Protein AF-D8TUW4-F1 (afdb_monomer_lite)

InterPro domains:
  IPR001948 Peptidase M18 [PF02127] (64-321)
  IPR001948 Peptidase M18 [PR00932] (128-144)
  IPR001948 Peptidase M18 [PR00932] (161-181)
  IPR001948 Peptidase M18 [PR00932] (355-371)
  IPR001948 Peptidase M18 [PTHR28570] (53-320)
  IPR023358 Peptidase M18, domain 2 [G3DSA:2.30.250.10] (143-292)

pLDDT: mean 75.34, std 26.12, range [23.16, 98.62]

Sequence (430 aa):
MLAARAGRSFASFSTRRFAAAPRMNIISKRQKASSGSTPEAASSEAAVALHNRGKEHAEKLLSFINYAWTTFHAVEEAARRLVAAGFTRISEREPWSVQPGGRYFFTRNMSTVVAFAVGTKFQPGNGFYMVGAHTDSPCLKLKPVTASNKSGYNMINVETYGGGLWYTWYDRDLGLAGRVLLREDPAGTAVGGGSSLKHRLVKIDRPLMRIPMLAIHLQRDIHTAGFKPNLQTNFAPLLATAVKTQILGETAAAAAASGHRHSPLLLSLLASELGCPPEAIVDFEMHLVDVQPGVLGGAHGEFVFAGRLDNLAMSYVALQGAGGPVMRDTITRVAAALSGGQEVVGAVERTLRNSFLISADMAHALHPNYSDKRGGPAPRHTLPRVLRTQRHAVWVHHRAHSVIQPRLPYSGLRDSAAVNAQHPGAVRYG

Structure (mmCIF, N/CA/C/O backbone):
data_AF-D8TUW4-F1
#
_entry.id   AF-D8TUW4-F1
#
loop_
_atom_site.group_PDB
_atom_site.id
_atom_site.type_symbol
_atom_site.label_atom_id
_atom_site.label_alt_id
_atom_site.label_comp_id
_atom_site.label_asym_id
_atom_site.label_entity_id
_atom_site.label_seq_id
_atom_site.pdbx_PDB_ins_code
_atom_site.Cartn_x
_atom_site.Cartn_y
_atom_site.Cartn_z
_atom_site.occupancy
_atom_site.B_iso_or_equiv
_atom_site.auth_seq_id
_atom_site.auth_comp_id
_atom_site.auth_asym_id
_atom_site.auth_atom_id
_atom_site.pdbx_PDB_model_num
ATOM 1 N N . MET A 1 1 ? 56.446 29.516 -12.119 1.00 29.11 1 MET A N 1
ATOM 2 C CA . MET A 1 1 ? 57.647 30.246 -12.577 1.00 29.11 1 MET A CA 1
ATOM 3 C C . MET A 1 1 ? 58.170 29.560 -13.833 1.00 29.11 1 MET A C 1
ATOM 5 O O . MET A 1 1 ? 58.154 28.340 -13.867 1.00 29.11 1 MET A O 1
ATOM 9 N N . LEU A 1 2 ? 58.599 30.364 -14.809 1.00 28.17 2 LEU A N 1
ATOM 10 C CA . LEU A 1 2 ? 59.140 30.051 -16.141 1.00 28.17 2 LEU A CA 1
ATOM 11 C C . LEU A 1 2 ? 58.168 29.776 -17.302 1.00 28.17 2 LEU A C 1
ATOM 13 O O . LEU A 1 2 ? 57.628 28.696 -17.506 1.00 28.17 2 LEU A O 1
ATOM 17 N N . ALA A 1 3 ? 58.043 30.845 -18.088 1.00 23.16 3 ALA A N 1
ATOM 18 C CA . ALA A 1 3 ? 57.584 30.931 -19.458 1.00 23.16 3 ALA A CA 1
ATOM 19 C C . ALA A 1 3 ? 58.747 30.672 -20.433 1.00 23.16 3 ALA A C 1
ATOM 21 O O . ALA A 1 3 ? 59.879 31.060 -20.149 1.00 23.16 3 ALA A O 1
ATOM 22 N N . ALA A 1 4 ? 58.437 30.157 -21.624 1.00 26.70 4 ALA A N 1
ATOM 23 C CA . ALA A 1 4 ? 59.242 30.358 -22.827 1.00 26.70 4 ALA A CA 1
ATOM 24 C C . ALA A 1 4 ? 58.321 30.499 -24.059 1.00 26.70 4 ALA A C 1
ATOM 26 O O . ALA A 1 4 ? 57.665 29.556 -24.492 1.00 26.70 4 ALA A O 1
ATOM 27 N N . ARG A 1 5 ? 58.263 31.732 -24.581 1.00 26.16 5 ARG A N 1
ATOM 28 C CA . ARG A 1 5 ? 57.972 32.116 -25.982 1.00 26.16 5 ARG A CA 1
ATOM 29 C C . ARG A 1 5 ? 59.164 31.670 -26.859 1.00 26.16 5 ARG A C 1
ATOM 31 O O . ARG A 1 5 ? 60.252 31.551 -26.320 1.00 26.16 5 ARG A O 1
ATOM 38 N N . ALA A 1 6 ? 59.142 31.518 -28.182 1.00 27.28 6 ALA A N 1
ATOM 39 C CA . ALA A 1 6 ? 58.161 31.574 -29.266 1.00 27.28 6 ALA A CA 1
ATOM 40 C C . ALA A 1 6 ? 58.861 31.000 -30.525 1.00 27.28 6 ALA A C 1
ATOM 42 O O . ALA A 1 6 ? 60.085 31.040 -30.610 1.00 27.28 6 ALA A O 1
ATOM 43 N N . GLY A 1 7 ? 58.107 30.554 -31.533 1.00 24.23 7 GLY A N 1
ATOM 44 C CA . GLY A 1 7 ? 58.656 30.235 -32.857 1.00 24.23 7 GLY A CA 1
ATOM 45 C C . GLY A 1 7 ? 57.551 29.918 -33.862 1.00 24.23 7 GLY A C 1
ATOM 46 O O . GLY A 1 7 ? 56.872 28.907 -33.737 1.00 24.23 7 GLY A O 1
ATOM 47 N N . ARG A 1 8 ? 57.322 30.826 -34.815 1.00 26.53 8 ARG A N 1
ATOM 48 C CA . ARG A 1 8 ? 56.284 30.751 -35.855 1.00 26.53 8 ARG A CA 1
ATOM 49 C C . ARG A 1 8 ? 56.696 29.809 -36.993 1.00 26.53 8 ARG A C 1
ATOM 51 O O . ARG A 1 8 ? 57.832 29.873 -37.441 1.00 26.53 8 ARG A O 1
ATOM 58 N N . SER A 1 9 ? 55.727 29.099 -37.569 1.00 24.83 9 SER A N 1
ATOM 59 C CA . SER A 1 9 ? 55.664 28.858 -39.017 1.00 24.83 9 SER A CA 1
ATOM 60 C C . SER A 1 9 ? 54.201 28.706 -39.437 1.00 24.83 9 SER A C 1
ATOM 62 O O . SER A 1 9 ? 53.476 27.856 -38.925 1.00 24.83 9 SER A O 1
ATOM 64 N N . PHE A 1 10 ? 53.756 29.609 -40.309 1.00 25.73 10 PHE A N 1
ATOM 65 C CA . PHE A 1 10 ? 52.450 29.596 -40.959 1.00 25.73 10 PHE A CA 1
ATOM 66 C C . PHE A 1 10 ? 52.568 28.720 -42.211 1.00 25.73 10 PHE A C 1
ATOM 68 O O . PHE A 1 10 ? 53.298 29.073 -43.133 1.00 25.73 10 PHE A O 1
ATOM 75 N N . ALA A 1 11 ? 51.826 27.615 -42.260 1.00 28.11 11 ALA A N 1
ATOM 76 C CA . ALA A 1 11 ? 51.584 26.859 -43.483 1.00 28.11 11 ALA A CA 1
ATOM 77 C C . ALA A 1 11 ? 50.074 26.826 -43.741 1.00 28.11 11 ALA A C 1
ATOM 79 O O . ALA A 1 11 ? 49.288 26.379 -42.905 1.00 28.11 11 ALA A O 1
ATOM 80 N N . SER A 1 12 ? 49.672 27.370 -44.888 1.00 27.61 12 SER A N 1
ATOM 81 C CA . SER A 1 12 ? 48.287 27.449 -45.338 1.00 27.61 12 SER A CA 1
ATOM 82 C C . SER A 1 12 ? 47.725 26.064 -45.647 1.00 27.61 12 SER A C 1
ATOM 84 O O . SER A 1 12 ? 48.280 25.354 -46.483 1.00 27.61 12 SER A O 1
ATOM 86 N N . PHE A 1 13 ? 46.570 25.731 -45.074 1.00 25.53 13 PHE A N 1
ATOM 87 C CA . PHE A 1 13 ? 45.726 24.650 -45.574 1.00 25.53 13 PHE A CA 1
ATOM 88 C C . PHE A 1 13 ? 44.281 25.130 -45.738 1.00 25.53 13 PHE A C 1
ATOM 90 O O . PHE A 1 13 ? 43.553 25.350 -44.776 1.00 25.53 13 PHE A O 1
ATOM 97 N N . SER A 1 14 ? 43.924 25.322 -47.011 1.00 26.44 14 SER A N 1
ATOM 98 C CA . SER A 1 14 ? 42.609 25.168 -47.641 1.00 26.44 14 SER A CA 1
ATOM 99 C C . SER A 1 14 ? 41.408 25.018 -46.694 1.00 26.44 14 SER A C 1
ATOM 101 O O . SER A 1 14 ? 41.106 23.925 -46.208 1.00 26.44 14 SER A O 1
ATOM 103 N N . THR A 1 15 ? 40.619 26.084 -46.568 1.00 26.53 15 THR A N 1
ATOM 104 C CA . THR A 1 15 ? 39.247 26.037 -46.056 1.00 26.53 15 THR A CA 1
ATOM 105 C C . THR A 1 15 ? 38.368 25.204 -46.994 1.00 26.53 15 THR A C 1
ATOM 107 O O . THR A 1 15 ? 37.797 25.698 -47.966 1.00 26.53 15 THR A O 1
ATOM 110 N N . ARG A 1 16 ? 38.212 23.907 -46.699 1.00 27.58 16 ARG A N 1
ATOM 111 C CA . ARG A 1 16 ? 37.090 23.138 -47.246 1.00 27.58 16 ARG A CA 1
ATOM 112 C C . ARG A 1 16 ? 35.807 23.746 -46.685 1.00 27.58 16 ARG A C 1
ATOM 114 O O . ARG A 1 16 ? 35.519 23.624 -45.497 1.00 27.58 16 ARG A O 1
ATOM 121 N N . ARG A 1 17 ? 35.053 24.427 -47.553 1.00 27.50 17 ARG A N 1
ATOM 122 C CA . ARG A 1 17 ? 33.658 24.805 -47.313 1.00 27.50 17 ARG A CA 1
ATOM 123 C C . ARG A 1 17 ? 32.892 23.541 -46.921 1.00 27.50 17 ARG A C 1
ATOM 125 O O . ARG A 1 17 ? 32.649 22.686 -47.768 1.00 27.50 17 ARG A O 1
ATOM 132 N N . PHE A 1 18 ? 32.507 23.425 -45.654 1.00 26.42 18 PHE A N 1
ATOM 133 C CA . PHE A 1 18 ? 31.424 22.525 -45.284 1.00 26.42 18 PHE A CA 1
ATOM 134 C C . PHE A 1 18 ? 30.159 23.042 -45.970 1.00 26.42 18 PHE A C 1
ATOM 136 O O . PHE A 1 18 ? 29.764 24.194 -45.779 1.00 26.42 18 PHE A O 1
ATOM 143 N N . ALA A 1 19 ? 29.575 22.206 -46.826 1.00 28.09 19 ALA A N 1
ATOM 144 C CA . ALA A 1 19 ? 28.288 22.466 -47.442 1.00 28.09 19 ALA A CA 1
ATOM 145 C C . ALA A 1 19 ? 27.260 22.727 -46.334 1.00 28.09 19 ALA A C 1
ATOM 147 O O . ALA A 1 19 ? 27.056 21.895 -45.449 1.00 28.09 19 ALA A O 1
ATOM 148 N N . ALA A 1 20 ? 26.649 23.910 -46.363 1.00 28.61 20 ALA A N 1
ATOM 149 C CA . ALA A 1 20 ? 25.532 24.234 -45.497 1.00 28.61 20 ALA A CA 1
ATOM 150 C C . ALA A 1 20 ? 24.396 23.241 -45.778 1.00 28.61 20 ALA A C 1
ATOM 152 O O . ALA A 1 20 ? 23.933 23.126 -46.913 1.00 28.61 20 ALA A O 1
ATOM 153 N N . ALA A 1 21 ? 23.959 22.524 -44.743 1.00 29.97 21 ALA A N 1
ATOM 154 C CA . ALA A 1 21 ? 22.735 21.738 -44.792 1.00 29.97 21 ALA A CA 1
ATOM 155 C C . ALA A 1 21 ? 21.558 22.644 -45.213 1.00 29.97 21 ALA A C 1
ATOM 157 O O . ALA A 1 21 ? 21.526 23.819 -44.824 1.00 29.97 21 ALA A O 1
ATOM 158 N N . PRO A 1 22 ? 20.595 22.142 -46.005 1.00 26.84 22 PRO A N 1
ATOM 159 C CA . PRO A 1 22 ? 19.516 22.968 -46.524 1.00 26.84 22 PRO A CA 1
ATOM 160 C C . PRO A 1 22 ? 18.691 23.532 -45.363 1.00 26.84 22 PRO A C 1
ATOM 162 O O . PRO A 1 22 ? 18.119 22.791 -44.563 1.00 26.84 22 PRO A O 1
ATOM 165 N N . ARG A 1 23 ? 18.627 24.866 -45.271 1.00 27.81 23 ARG A N 1
ATOM 166 C CA . ARG A 1 23 ? 17.672 25.563 -44.405 1.00 27.81 23 ARG A CA 1
ATOM 167 C C . ARG A 1 23 ? 16.266 25.207 -44.886 1.00 27.81 23 ARG A C 1
ATOM 169 O O . ARG A 1 23 ? 15.814 25.723 -45.904 1.00 27.81 23 ARG A O 1
ATOM 176 N N . MET A 1 24 ? 15.568 24.339 -44.155 1.00 24.66 24 MET A N 1
ATOM 177 C CA . MET A 1 24 ? 14.118 24.236 -44.288 1.00 24.66 24 MET A CA 1
ATOM 178 C C . MET A 1 24 ? 13.515 25.582 -43.885 1.00 24.66 24 MET A C 1
ATOM 180 O O . MET A 1 24 ? 13.584 25.980 -42.722 1.00 24.66 24 MET A O 1
ATOM 184 N N . ASN A 1 25 ? 12.921 26.281 -44.850 1.00 25.34 25 ASN A N 1
ATOM 185 C CA . ASN A 1 25 ? 12.013 27.383 -44.570 1.00 25.34 25 ASN A CA 1
ATOM 186 C C . ASN A 1 25 ? 10.810 26.823 -43.805 1.00 25.34 25 ASN A C 1
ATOM 188 O O . ASN A 1 25 ? 9.895 26.245 -44.391 1.00 25.34 25 ASN A O 1
ATOM 192 N N . ILE A 1 26 ? 10.811 26.992 -42.484 1.00 26.98 26 ILE A N 1
ATOM 193 C CA . ILE A 1 26 ? 9.622 26.792 -41.663 1.00 26.98 26 ILE A CA 1
ATOM 194 C C . ILE A 1 26 ? 8.693 27.966 -41.968 1.00 26.98 26 ILE A C 1
ATOM 196 O O . ILE A 1 26 ? 8.826 29.053 -41.408 1.00 26.98 26 ILE A O 1
ATOM 200 N N . ILE A 1 27 ? 7.756 27.753 -42.889 1.00 27.77 27 ILE A N 1
ATOM 201 C CA . ILE A 1 27 ? 6.605 28.635 -43.057 1.00 27.77 27 ILE A CA 1
ATOM 202 C C . ILE A 1 27 ? 5.788 28.523 -41.767 1.00 27.77 27 ILE A C 1
ATOM 204 O O . ILE A 1 27 ? 5.036 27.568 -41.570 1.00 27.77 27 ILE A O 1
ATOM 208 N N . SER A 1 28 ? 5.932 29.492 -40.864 1.00 31.48 28 SER A N 1
ATOM 209 C CA . SER A 1 28 ? 5.045 29.636 -39.715 1.00 31.48 28 SER A CA 1
ATOM 210 C C . SER A 1 28 ? 3.689 30.149 -40.206 1.00 31.48 28 SER A C 1
ATOM 212 O O . SER A 1 28 ? 3.378 31.339 -40.172 1.00 31.48 28 SER A O 1
ATOM 214 N N . LYS A 1 29 ? 2.825 29.240 -40.675 1.00 27.11 29 LYS A N 1
ATOM 215 C CA . LYS A 1 29 ? 1.398 29.554 -40.781 1.00 27.11 29 LYS A CA 1
ATOM 216 C C . LYS A 1 29 ? 0.867 29.739 -39.363 1.00 27.11 29 LYS A C 1
ATOM 218 O O . LYS A 1 29 ? 0.507 28.789 -38.676 1.00 27.11 29 LYS A O 1
ATOM 223 N N . ARG A 1 30 ? 0.842 30.994 -38.921 1.00 28.92 30 ARG A N 1
ATOM 224 C CA . ARG A 1 30 ? 0.149 31.444 -37.718 1.00 28.92 30 ARG A CA 1
ATOM 225 C C . ARG A 1 30 ? -1.350 31.251 -37.967 1.00 28.92 30 ARG A C 1
ATOM 227 O O . ARG A 1 30 ? -2.015 32.147 -38.479 1.00 28.92 30 ARG A O 1
ATOM 234 N N . GLN A 1 31 ? -1.884 30.068 -37.666 1.00 30.19 31 GLN A N 1
ATOM 235 C CA . GLN A 1 31 ? -3.330 29.888 -37.594 1.00 30.19 31 GLN A CA 1
ATOM 236 C C . GLN A 1 31 ? -3.834 30.739 -36.426 1.00 30.19 31 GLN A C 1
ATOM 238 O O . GLN A 1 31 ? -3.568 30.451 -35.259 1.00 30.19 31 GLN A O 1
ATOM 243 N N . LYS A 1 32 ? -4.521 31.838 -36.756 1.00 28.27 32 LYS A N 1
ATOM 244 C CA . LYS A 1 32 ? -5.394 32.545 -35.818 1.00 28.27 32 LYS A CA 1
ATOM 245 C C . LYS A 1 32 ? -6.348 31.503 -35.237 1.00 28.27 32 LYS A C 1
ATOM 247 O O . LYS A 1 32 ? -7.041 30.829 -35.992 1.00 28.27 32 LYS A O 1
ATOM 252 N N . ALA A 1 33 ? -6.358 31.368 -33.915 1.00 34.31 33 ALA A N 1
ATOM 253 C CA . ALA A 1 33 ? -7.356 30.574 -33.221 1.00 34.31 33 ALA A CA 1
ATOM 254 C C . ALA A 1 33 ? -8.736 31.171 -33.530 1.00 34.31 33 ALA A C 1
ATOM 256 O O . ALA A 1 33 ? -9.071 32.247 -33.035 1.00 34.31 33 ALA A O 1
ATOM 257 N N . SER A 1 34 ? -9.509 30.501 -34.384 1.00 30.55 34 SER A N 1
ATOM 258 C CA . SER A 1 34 ? -10.935 30.764 -34.514 1.00 30.55 34 SER A CA 1
ATOM 259 C C . SER A 1 34 ? -11.610 30.232 -33.256 1.00 30.55 34 SER A C 1
ATOM 261 O O . SER A 1 34 ? -11.504 29.050 -32.920 1.00 30.55 34 SER A O 1
ATOM 263 N N . SER A 1 35 ? -12.281 31.127 -32.545 1.00 44.41 35 SER A N 1
ATOM 264 C CA . SER A 1 35 ? -13.259 30.800 -31.518 1.00 44.41 35 SER A CA 1
ATOM 265 C C . SER A 1 35 ? -14.306 29.835 -32.079 1.00 44.41 35 SER A C 1
ATOM 267 O O . SER A 1 35 ? -14.945 30.152 -33.079 1.00 44.41 35 SER A O 1
ATOM 269 N N . GLY A 1 36 ? -14.492 28.688 -31.421 1.00 41.78 36 GLY A N 1
ATOM 270 C CA . GLY A 1 36 ? -15.627 27.794 -31.659 1.00 41.78 36 GLY A CA 1
ATOM 271 C C . GLY A 1 36 ? -15.401 26.684 -32.687 1.00 41.78 36 GLY A C 1
ATOM 272 O O . GLY A 1 36 ? -16.061 26.653 -33.716 1.00 41.78 36 GLY A O 1
ATOM 273 N N . SER A 1 37 ? -14.540 25.715 -32.381 1.00 31.94 37 SER A N 1
ATOM 274 C CA . SER A 1 37 ? -14.745 24.349 -32.877 1.00 31.94 37 SER A CA 1
ATOM 275 C C . SER A 1 37 ? -14.472 23.354 -31.755 1.00 31.94 37 SER A C 1
ATOM 277 O O . SER A 1 37 ? -13.386 23.292 -31.172 1.00 31.94 37 SER A O 1
ATOM 279 N N . THR A 1 38 ? -15.517 22.615 -31.392 1.00 35.03 38 THR A N 1
ATOM 280 C CA . THR A 1 38 ? -15.407 21.331 -30.706 1.00 35.03 38 THR A CA 1
ATOM 281 C C . THR A 1 38 ? -14.487 20.431 -31.535 1.00 35.03 38 THR A C 1
ATOM 283 O O . THR A 1 38 ? -14.577 20.455 -32.763 1.00 35.03 38 THR A O 1
ATOM 286 N N . PRO A 1 39 ? -13.572 19.668 -30.913 1.00 40.47 39 PRO A N 1
ATOM 287 C CA . PRO A 1 39 ? -12.732 18.752 -31.671 1.00 40.47 39 PRO A CA 1
ATOM 288 C C . PRO A 1 39 ? -13.642 17.764 -32.406 1.00 40.47 39 PRO A C 1
ATOM 290 O O . PRO A 1 39 ? -14.520 17.175 -31.771 1.00 40.47 39 PRO A O 1
ATOM 293 N N . GLU A 1 40 ? -13.450 17.618 -33.722 1.00 42.78 40 GLU A N 1
ATOM 294 C CA . GLU A 1 40 ? -14.078 16.557 -34.513 1.00 42.78 40 GLU A CA 1
ATOM 295 C C . GLU A 1 40 ? -13.938 15.250 -33.739 1.00 42.78 40 GLU A C 1
ATOM 297 O O . GLU A 1 40 ? -12.830 14.831 -33.381 1.00 42.78 40 GLU A O 1
ATOM 302 N N . ALA A 1 41 ? -15.084 14.661 -33.398 1.00 46.44 41 ALA A N 1
ATOM 303 C CA . ALA A 1 41 ? -15.130 13.381 -32.731 1.00 46.44 41 ALA A CA 1
ATOM 304 C C . ALA A 1 41 ? -14.309 12.405 -33.576 1.00 46.44 41 ALA A C 1
ATOM 306 O O . ALA A 1 41 ? -14.605 12.201 -34.754 1.00 46.44 41 ALA A O 1
ATOM 307 N N . ALA A 1 42 ? -13.272 11.803 -32.983 1.00 50.34 42 ALA A N 1
ATOM 308 C CA . ALA A 1 42 ? -12.736 10.555 -33.512 1.00 50.34 42 ALA A CA 1
ATOM 309 C C . ALA A 1 42 ? -13.934 9.673 -33.893 1.00 50.34 42 ALA A C 1
ATOM 311 O O . ALA A 1 42 ? -14.897 9.646 -33.119 1.00 50.34 42 ALA A O 1
ATOM 312 N N . SER A 1 43 ? -13.908 9.023 -35.067 1.00 56.56 43 SER A N 1
ATOM 313 C CA . SER A 1 43 ? -15.021 8.169 -35.503 1.00 56.56 43 SER A CA 1
ATOM 314 C C . SER A 1 43 ? -15.483 7.328 -34.314 1.00 56.56 43 SER A C 1
ATOM 316 O O . SER A 1 43 ? -14.645 6.798 -33.574 1.00 56.56 43 SER A O 1
ATOM 318 N N . SER A 1 44 ? -16.792 7.318 -34.044 1.00 70.62 44 SER A N 1
ATOM 319 C CA . SER A 1 44 ? -17.344 6.831 -32.770 1.00 70.62 44 SER A CA 1
ATOM 320 C C . SER A 1 44 ? -16.779 5.458 -32.381 1.00 70.62 44 SER A C 1
ATOM 322 O O . SER A 1 44 ? -16.458 5.227 -31.218 1.00 70.62 44 SER A O 1
ATOM 324 N N . GLU A 1 45 ? -16.520 4.598 -33.366 1.00 80.56 45 GLU A N 1
ATOM 325 C CA . GLU A 1 45 ? -15.877 3.292 -33.217 1.00 80.56 45 GLU A CA 1
ATOM 326 C C . GLU A 1 45 ? -14.454 3.343 -32.643 1.00 80.56 45 GLU A C 1
ATOM 328 O O . GLU A 1 45 ? -14.134 2.594 -31.720 1.00 80.56 45 GLU A O 1
ATOM 333 N N . ALA A 1 46 ? -13.582 4.230 -33.132 1.00 76.69 46 ALA A N 1
ATOM 334 C CA . ALA A 1 46 ? -12.208 4.340 -32.643 1.00 76.69 46 ALA A CA 1
ATOM 335 C C . ALA A 1 46 ? -12.160 4.843 -31.190 1.00 76.69 46 ALA A C 1
ATOM 337 O O . ALA A 1 46 ? -11.326 4.392 -30.396 1.00 76.69 46 ALA A O 1
ATOM 338 N N . ALA A 1 47 ? -13.068 5.757 -30.831 1.00 76.19 47 ALA A N 1
ATOM 339 C CA . ALA A 1 47 ? -13.216 6.247 -29.465 1.00 76.19 47 ALA A CA 1
ATOM 340 C C . ALA A 1 47 ? -13.735 5.148 -28.522 1.00 76.19 47 ALA A C 1
ATOM 342 O O . ALA A 1 47 ? -13.170 4.954 -27.443 1.00 76.19 47 ALA A O 1
ATOM 343 N N . VAL A 1 48 ? -14.742 4.381 -28.953 1.00 84.00 48 VAL A N 1
ATOM 344 C CA . VAL A 1 48 ? -15.285 3.234 -28.206 1.00 84.00 48 VAL A CA 1
ATOM 345 C C . VAL A 1 48 ? -14.227 2.144 -28.022 1.00 84.00 48 VAL A C 1
ATOM 347 O O . VAL A 1 48 ? -14.009 1.676 -26.906 1.00 84.00 48 VAL A O 1
ATOM 350 N N . ALA A 1 49 ? -13.488 1.787 -29.074 1.00 79.75 49 ALA A N 1
ATOM 351 C CA . ALA A 1 49 ? -12.410 0.803 -28.988 1.00 79.75 49 ALA A CA 1
ATOM 352 C C . ALA A 1 49 ? -11.303 1.241 -28.015 1.00 79.75 49 ALA A C 1
ATOM 354 O O . ALA A 1 49 ? -10.743 0.428 -27.276 1.00 79.75 49 ALA A O 1
ATOM 355 N N . LEU A 1 50 ? -10.974 2.535 -27.984 1.00 76.00 50 LEU A N 1
ATOM 356 C CA . LEU A 1 50 ? -10.011 3.063 -27.026 1.00 76.00 50 LEU A CA 1
ATOM 357 C C . LEU A 1 50 ? -10.540 3.042 -25.589 1.00 76.00 50 LEU A C 1
ATOM 359 O O . LEU A 1 50 ? -9.782 2.671 -24.693 1.00 76.00 50 LEU A O 1
ATOM 363 N N . HIS A 1 51 ? -11.809 3.392 -25.376 1.00 81.25 51 HIS A N 1
ATOM 364 C CA . HIS A 1 51 ? -12.462 3.273 -24.074 1.00 81.25 51 HIS A CA 1
ATOM 365 C C . HIS A 1 51 ? -12.419 1.826 -23.564 1.00 81.25 51 HIS A C 1
ATOM 367 O O . HIS A 1 51 ? -11.952 1.594 -22.452 1.00 81.25 51 HIS A O 1
ATOM 373 N N . ASN A 1 52 ? -12.785 0.853 -24.402 1.00 85.56 52 ASN A N 1
ATOM 374 C CA . ASN A 1 52 ? -12.779 -0.567 -24.038 1.00 85.56 52 ASN A CA 1
ATOM 375 C C . ASN A 1 52 ? -11.378 -1.066 -23.651 1.00 85.56 52 ASN A C 1
ATOM 377 O O . ASN A 1 52 ? -11.221 -1.727 -22.628 1.00 85.56 52 ASN A O 1
ATOM 381 N N . ARG A 1 53 ? -10.334 -0.682 -24.401 1.00 81.31 53 ARG A N 1
ATOM 382 C CA . ARG A 1 53 ? -8.942 -0.992 -24.015 1.00 81.31 53 ARG A CA 1
ATOM 383 C C . ARG A 1 53 ? -8.541 -0.323 -22.702 1.00 81.31 53 ARG A C 1
ATOM 385 O O . ARG A 1 53 ? -7.883 -0.936 -21.868 1.00 81.31 53 ARG A O 1
ATOM 392 N N . GLY A 1 54 ? -8.919 0.942 -22.512 1.00 82.06 54 GLY A N 1
ATOM 393 C CA . GLY A 1 54 ? -8.666 1.670 -21.268 1.00 82.06 54 GLY A CA 1
ATOM 394 C C . GLY A 1 54 ? -9.309 0.983 -20.063 1.00 82.06 54 GLY A C 1
ATOM 395 O O . GLY A 1 54 ? -8.661 0.841 -19.027 1.00 82.06 54 GLY A O 1
ATOM 396 N N . LYS A 1 55 ? -10.542 0.496 -20.232 1.00 87.50 55 LYS A N 1
ATOM 397 C CA . LYS A 1 55 ? -11.281 -0.274 -19.232 1.00 87.50 55 LYS A CA 1
ATOM 398 C C . LYS A 1 55 ? -10.548 -1.562 -18.849 1.00 87.50 55 LYS A C 1
ATOM 400 O O . LYS A 1 55 ? -10.298 -1.776 -17.669 1.00 87.50 55 LYS A O 1
ATOM 405 N N . GLU A 1 56 ? -10.109 -2.352 -19.827 1.00 88.00 56 GLU A N 1
ATOM 406 C CA . GLU A 1 56 ? -9.356 -3.591 -19.581 1.00 88.00 56 GLU A CA 1
ATOM 407 C C . GLU A 1 56 ? -8.057 -3.333 -18.788 1.00 88.00 56 GLU A C 1
ATOM 409 O O . GLU A 1 56 ? -7.719 -4.053 -17.845 1.00 88.00 56 GLU A O 1
ATOM 414 N N . HIS A 1 57 ? -7.316 -2.274 -19.130 1.00 87.19 57 HIS A N 1
ATOM 415 C CA . HIS A 1 57 ? -6.119 -1.887 -18.377 1.00 87.19 57 HIS A CA 1
ATOM 416 C C . HIS A 1 57 ? -6.447 -1.421 -16.954 1.00 87.19 57 HIS A C 1
ATOM 418 O O . HIS A 1 57 ? -5.706 -1.736 -16.020 1.00 87.19 57 HIS A O 1
ATOM 424 N N . ALA A 1 58 ? -7.549 -0.693 -16.778 1.00 89.50 58 ALA A N 1
ATOM 425 C CA . ALA A 1 58 ? -8.002 -0.234 -15.474 1.00 89.50 58 ALA A CA 1
ATOM 426 C C . ALA A 1 58 ? -8.435 -1.401 -14.571 1.00 89.50 58 ALA A C 1
ATOM 428 O O . ALA A 1 58 ? -8.097 -1.413 -13.393 1.00 89.50 58 ALA A O 1
ATOM 429 N N . GLU A 1 59 ? -9.095 -2.423 -15.114 1.00 94.25 59 GLU A N 1
ATOM 430 C CA . GLU A 1 59 ? -9.456 -3.642 -14.376 1.00 94.25 59 GLU A CA 1
ATOM 431 C C . GLU A 1 59 ? -8.212 -4.414 -13.911 1.00 94.25 59 GLU A C 1
ATOM 433 O O . GLU A 1 59 ? -8.131 -4.848 -12.760 1.00 94.25 59 GLU A O 1
ATOM 438 N N . LYS A 1 60 ? -7.180 -4.515 -14.760 1.00 91.56 60 LYS A N 1
ATOM 439 C CA . LYS A 1 60 ? -5.896 -5.130 -14.376 1.00 91.56 60 LYS A CA 1
ATOM 440 C C . LYS A 1 60 ? -5.160 -4.326 -13.299 1.00 91.56 60 LYS A C 1
ATOM 442 O O . LYS A 1 60 ? -4.547 -4.925 -12.413 1.00 91.56 60 LYS A O 1
ATOM 447 N N . LEU A 1 61 ? -5.234 -2.994 -13.359 1.00 93.62 61 LEU A N 1
ATOM 448 C CA . LEU A 1 61 ? -4.724 -2.107 -12.313 1.00 93.62 61 LEU A CA 1
ATOM 449 C C . LEU A 1 61 ? -5.484 -2.312 -10.994 1.00 93.62 61 LEU A C 1
ATOM 451 O O . LEU A 1 61 ? -4.863 -2.433 -9.941 1.00 93.62 61 LEU A O 1
ATOM 455 N N . LEU A 1 62 ? -6.814 -2.384 -11.039 1.00 96.62 62 LEU A N 1
ATOM 456 C CA . LEU A 1 62 ? -7.647 -2.627 -9.860 1.00 96.62 62 LEU A CA 1
ATOM 457 C C . LEU A 1 62 ? -7.333 -3.979 -9.218 1.00 96.62 62 LEU A C 1
ATOM 459 O O . LEU A 1 62 ? -7.191 -4.050 -8.002 1.00 96.62 62 LEU A O 1
ATOM 463 N N . SER A 1 63 ? -7.120 -5.026 -10.020 1.00 96.81 63 SER A N 1
ATOM 464 C CA . SER A 1 63 ? -6.638 -6.324 -9.529 1.00 96.81 63 SER A CA 1
ATOM 465 C C . SER A 1 63 ? -5.315 -6.198 -8.758 1.00 96.81 63 SER A C 1
ATOM 467 O O . SER A 1 63 ? -5.173 -6.808 -7.701 1.00 96.81 63 SER A O 1
ATOM 469 N N . PHE A 1 64 ? -4.370 -5.380 -9.237 1.00 96.44 64 PHE A N 1
ATOM 470 C CA . PHE A 1 64 ? -3.119 -5.112 -8.522 1.00 96.44 64 PHE A CA 1
ATOM 471 C C . PHE A 1 64 ? -3.362 -4.351 -7.207 1.00 96.44 64 PHE A C 1
ATOM 473 O O . PHE A 1 64 ? -2.912 -4.791 -6.153 1.00 96.44 64 PHE A O 1
ATOM 480 N N . ILE A 1 65 ? -4.108 -3.241 -7.241 1.00 96.19 65 ILE A N 1
ATOM 481 C CA . ILE A 1 65 ? -4.353 -2.380 -6.067 1.00 96.19 65 ILE A CA 1
ATOM 482 C C . ILE A 1 65 ? -5.159 -3.095 -4.970 1.00 96.19 65 ILE A C 1
ATOM 484 O O . ILE A 1 65 ? -4.923 -2.867 -3.777 1.00 96.19 65 ILE A O 1
ATOM 488 N N . ASN A 1 66 ? -6.105 -3.951 -5.359 1.00 96.94 66 ASN A N 1
ATOM 489 C CA . ASN A 1 66 ? -6.954 -4.690 -4.424 1.00 96.94 66 ASN A CA 1
ATOM 490 C C . ASN A 1 66 ? -6.182 -5.790 -3.683 1.00 96.94 66 ASN A C 1
ATOM 492 O O . ASN A 1 66 ? -6.561 -6.138 -2.566 1.00 96.94 66 ASN A O 1
ATOM 496 N N . TYR A 1 67 ? -5.075 -6.277 -4.251 1.00 97.25 67 TYR A N 1
ATOM 497 C CA . TYR A 1 67 ? -4.115 -7.123 -3.541 1.00 97.25 67 TYR A CA 1
ATOM 498 C C . TYR A 1 67 ? -3.109 -6.292 -2.728 1.00 97.25 67 TYR A C 1
ATOM 500 O O . TYR A 1 67 ? -2.846 -6.575 -1.561 1.00 97.25 67 TYR A O 1
ATOM 508 N N . ALA A 1 68 ? -2.564 -5.232 -3.328 1.00 96.88 68 ALA A N 1
ATOM 509 C CA . ALA A 1 68 ? -1.497 -4.392 -2.790 1.00 96.88 68 ALA A CA 1
ATOM 510 C C . ALA A 1 68 ? -1.986 -3.419 -1.695 1.00 96.88 68 ALA A C 1
ATOM 512 O O . ALA A 1 68 ? -1.985 -2.196 -1.851 1.00 96.88 68 ALA A O 1
ATOM 513 N N . TRP A 1 69 ? -2.433 -3.966 -0.566 1.00 97.12 69 TRP A N 1
ATOM 514 C CA . TRP A 1 69 ? -2.937 -3.200 0.579 1.00 97.12 69 TRP A CA 1
ATOM 515 C C . TRP A 1 69 ? -1.850 -2.407 1.307 1.00 97.12 69 TRP A C 1
ATOM 517 O O . TRP A 1 69 ? -2.110 -1.320 1.821 1.00 97.12 69 TRP A O 1
ATOM 527 N N . THR A 1 70 ? -0.623 -2.926 1.314 1.00 98.25 70 THR A N 1
ATOM 528 C CA . THR A 1 70 ? 0.559 -2.269 1.882 1.00 98.25 70 THR A CA 1
ATOM 529 C C . THR A 1 70 ? 1.725 -2.332 0.904 1.00 98.25 70 THR A C 1
ATOM 531 O O . THR A 1 70 ? 1.694 -3.110 -0.050 1.00 98.25 70 THR A O 1
ATOM 534 N N . THR A 1 71 ? 2.788 -1.570 1.172 1.00 96.56 71 THR A N 1
ATOM 535 C CA . THR A 1 71 ? 4.045 -1.641 0.402 1.00 96.56 71 THR A CA 1
ATOM 536 C C . THR A 1 71 ? 4.581 -3.077 0.295 1.00 96.56 71 THR A C 1
ATOM 538 O O . THR A 1 71 ? 5.055 -3.486 -0.763 1.00 96.56 71 THR A O 1
ATOM 541 N N . PHE A 1 72 ? 4.406 -3.889 1.346 1.00 98.31 72 PHE A N 1
ATOM 542 C CA . PHE A 1 72 ? 4.850 -5.282 1.359 1.00 98.31 72 PHE A CA 1
ATOM 543 C C . PHE A 1 72 ? 4.057 -6.165 0.393 1.00 98.31 72 PHE A C 1
ATOM 545 O O . PHE A 1 72 ? 4.642 -6.912 -0.389 1.00 98.31 72 PHE A O 1
ATOM 552 N N . HIS A 1 73 ? 2.731 -6.016 0.387 1.00 98.50 73 HIS A N 1
ATOM 553 C CA . HIS A 1 73 ? 1.855 -6.720 -0.551 1.00 98.50 73 HIS A CA 1
ATOM 554 C C . HIS A 1 73 ? 2.039 -6.211 -1.989 1.00 98.50 73 HIS A C 1
ATOM 556 O O . HIS A 1 73 ? 1.936 -6.986 -2.935 1.00 98.50 73 HIS A O 1
ATOM 562 N N . ALA A 1 74 ? 2.356 -4.924 -2.173 1.00 97.38 74 ALA A N 1
ATOM 563 C CA . ALA A 1 74 ? 2.679 -4.363 -3.483 1.00 97.38 74 ALA A CA 1
ATOM 564 C C . ALA A 1 74 ? 3.937 -5.009 -4.082 1.00 97.38 74 ALA A C 1
ATOM 566 O O . ALA A 1 74 ? 3.947 -5.373 -5.257 1.00 97.38 74 ALA A O 1
ATOM 567 N N . VAL A 1 75 ? 4.988 -5.188 -3.274 1.00 96.75 75 VAL A N 1
ATOM 568 C CA . VAL A 1 75 ? 6.220 -5.868 -3.696 1.00 96.75 75 VAL A CA 1
ATOM 569 C C . VAL A 1 75 ? 6.004 -7.354 -3.937 1.00 96.75 75 VAL A C 1
ATOM 571 O O . VAL A 1 75 ? 6.539 -7.881 -4.911 1.00 96.75 75 VAL A O 1
ATOM 574 N N . GLU A 1 76 ? 5.234 -8.031 -3.088 1.00 97.31 76 GLU A N 1
ATOM 575 C CA . GLU A 1 76 ? 4.897 -9.441 -3.293 1.00 97.31 76 GLU A CA 1
ATOM 576 C C . GLU A 1 76 ? 4.139 -9.649 -4.610 1.00 97.31 76 GLU A C 1
ATOM 578 O O . GLU A 1 76 ? 4.535 -10.482 -5.427 1.00 97.31 76 GLU A O 1
ATOM 583 N N . GLU A 1 77 ? 3.107 -8.846 -4.871 1.00 97.44 77 GLU A N 1
ATOM 584 C CA . GLU A 1 77 ? 2.337 -8.941 -6.112 1.00 97.44 77 GLU A CA 1
ATOM 585 C C . GLU A 1 77 ? 3.177 -8.570 -7.336 1.00 97.44 77 GLU A C 1
ATOM 587 O O . GLU A 1 77 ? 3.067 -9.200 -8.391 1.00 97.44 77 GLU A O 1
ATOM 592 N N . ALA A 1 78 ? 4.065 -7.581 -7.203 1.00 95.81 78 ALA A N 1
ATOM 593 C CA . ALA A 1 78 ? 5.021 -7.248 -8.248 1.00 95.81 78 ALA A CA 1
ATOM 594 C C . ALA A 1 78 ? 5.971 -8.419 -8.538 1.00 95.81 78 ALA A C 1
ATOM 596 O O . ALA A 1 78 ? 6.159 -8.781 -9.699 1.00 95.81 78 ALA A O 1
ATOM 597 N N . ALA A 1 79 ? 6.518 -9.057 -7.500 1.00 95.62 79 ALA A N 1
ATOM 598 C CA . ALA A 1 79 ? 7.368 -10.236 -7.627 1.00 95.62 79 ALA A CA 1
ATOM 599 C C . ALA A 1 79 ? 6.629 -11.399 -8.308 1.00 95.62 79 ALA A C 1
ATOM 601 O O . ALA A 1 79 ? 7.165 -11.993 -9.244 1.00 95.62 79 ALA A O 1
ATOM 602 N N . ARG A 1 80 ? 5.382 -11.685 -7.909 1.00 95.88 80 ARG A N 1
ATOM 603 C CA . ARG A 1 80 ? 4.550 -12.733 -8.524 1.00 95.88 80 ARG A CA 1
ATOM 604 C C . ARG A 1 80 ? 4.348 -12.488 -10.020 1.00 95.88 80 ARG A C 1
ATOM 606 O O . ARG A 1 80 ? 4.495 -13.404 -10.828 1.00 95.88 80 ARG A O 1
ATOM 613 N N . ARG A 1 81 ? 4.059 -11.241 -10.405 1.00 93.88 81 ARG A N 1
ATOM 614 C CA . ARG A 1 81 ? 3.887 -10.839 -11.811 1.00 93.88 81 ARG A CA 1
ATOM 615 C C . ARG A 1 81 ? 5.189 -10.898 -12.609 1.00 93.88 81 ARG A C 1
ATOM 617 O O . ARG A 1 81 ? 5.159 -11.313 -13.762 1.00 93.88 81 ARG A O 1
ATOM 624 N N . LEU A 1 82 ? 6.321 -10.527 -12.011 1.00 93.31 82 LEU A N 1
ATOM 625 C CA . LEU A 1 82 ? 7.641 -10.622 -12.646 1.00 93.31 82 LEU A CA 1
ATOM 626 C C . LEU A 1 82 ? 8.030 -12.076 -12.923 1.00 93.31 82 LEU A C 1
ATOM 628 O O . LEU A 1 82 ? 8.456 -12.387 -14.034 1.00 93.31 82 LEU A O 1
ATOM 632 N N . VAL A 1 83 ? 7.819 -12.972 -11.955 1.00 94.88 83 VAL A N 1
ATOM 633 C CA . VAL A 1 83 ? 8.036 -14.417 -12.140 1.00 94.88 83 VAL A CA 1
ATOM 634 C C . VAL A 1 83 ? 7.156 -14.950 -13.270 1.00 94.88 83 VAL A C 1
ATOM 636 O O . VAL A 1 83 ? 7.662 -15.602 -14.180 1.00 94.88 83 VAL A O 1
ATOM 639 N N . ALA A 1 84 ? 5.864 -14.605 -13.279 1.00 91.44 84 ALA A N 1
ATOM 640 C CA . ALA A 1 84 ? 4.952 -14.995 -14.356 1.00 91.44 84 ALA A CA 1
ATOM 641 C C . ALA A 1 84 ? 5.369 -14.443 -15.738 1.00 91.44 84 ALA A C 1
ATOM 643 O O . ALA A 1 84 ? 5.061 -15.047 -16.761 1.00 91.44 84 ALA A O 1
ATOM 644 N N . ALA A 1 85 ? 6.098 -13.322 -15.778 1.00 88.69 85 ALA A N 1
ATOM 645 C CA . ALA A 1 85 ? 6.653 -12.720 -16.992 1.00 88.69 85 ALA A CA 1
ATOM 646 C C . ALA A 1 85 ? 8.050 -13.258 -17.383 1.00 88.69 85 ALA A C 1
ATOM 648 O O . ALA A 1 85 ? 8.691 -12.715 -18.292 1.00 88.69 85 ALA A O 1
ATOM 649 N N . GLY A 1 86 ? 8.537 -14.303 -16.703 1.00 91.19 86 GLY A N 1
ATOM 650 C CA . GLY A 1 86 ? 9.813 -14.961 -16.993 1.00 91.19 86 GLY A CA 1
ATOM 651 C C . GLY A 1 86 ? 11.044 -14.249 -16.429 1.00 91.19 86 GLY A C 1
ATOM 652 O O . GLY A 1 86 ? 12.142 -14.440 -16.947 1.00 91.19 86 GLY A O 1
ATOM 653 N N . PHE A 1 87 ? 10.888 -13.400 -15.409 1.00 94.25 87 PHE A N 1
ATOM 654 C CA . PHE A 1 87 ? 12.031 -12.829 -14.697 1.00 94.25 87 PHE A CA 1
ATOM 655 C C . PHE A 1 87 ? 12.553 -13.797 -13.633 1.00 94.25 87 PHE A C 1
ATOM 657 O O . PHE A 1 87 ? 11.789 -14.377 -12.860 1.00 94.25 87 PHE A O 1
ATOM 664 N N . THR A 1 88 ? 13.874 -13.878 -13.520 1.00 95.25 88 THR A N 1
ATOM 665 C CA . THR A 1 88 ? 14.552 -14.669 -12.494 1.00 95.25 88 THR A CA 1
ATOM 666 C C . THR A 1 88 ? 14.757 -13.842 -11.229 1.00 95.25 88 THR A C 1
ATOM 668 O O . THR A 1 88 ? 15.359 -12.765 -11.267 1.00 95.25 88 THR A O 1
ATOM 671 N N . ARG A 1 89 ? 14.292 -14.344 -10.079 1.00 95.56 89 ARG A N 1
ATOM 672 C CA . ARG A 1 89 ? 14.597 -13.720 -8.786 1.00 95.56 89 ARG A CA 1
ATOM 673 C C . ARG A 1 89 ? 16.070 -13.940 -8.449 1.00 95.56 89 ARG A C 1
ATOM 675 O O . ARG A 1 89 ? 16.525 -15.078 -8.429 1.00 95.56 89 ARG A O 1
ATOM 682 N N . ILE A 1 90 ? 16.791 -12.870 -8.136 1.00 95.62 90 ILE A N 1
ATOM 683 C CA . ILE A 1 90 ? 18.177 -12.921 -7.662 1.00 95.62 90 ILE A CA 1
ATOM 684 C C . ILE A 1 90 ? 18.269 -12.409 -6.225 1.00 95.62 90 ILE A C 1
ATOM 686 O O . ILE A 1 90 ? 17.455 -11.597 -5.779 1.00 95.62 90 ILE A O 1
ATOM 690 N N . SER A 1 91 ? 19.250 -12.918 -5.481 1.00 94.12 91 SER A N 1
ATOM 691 C CA . SER A 1 91 ? 19.491 -12.511 -4.100 1.00 94.12 91 SER A CA 1
ATOM 692 C C . SER A 1 91 ? 20.518 -11.400 -4.055 1.00 94.12 91 SER A C 1
ATOM 694 O O . SER A 1 91 ? 21.573 -11.447 -4.680 1.00 94.12 91 SER A O 1
ATOM 696 N N . GLU A 1 92 ? 20.215 -10.395 -3.258 1.00 91.00 92 GLU A N 1
ATOM 697 C CA . GLU A 1 92 ? 21.107 -9.278 -3.025 1.00 91.00 92 GLU A CA 1
ATOM 698 C C . GLU A 1 92 ? 22.334 -9.668 -2.183 1.00 91.00 92 GLU A C 1
ATOM 700 O O . GLU A 1 92 ? 23.354 -8.982 -2.242 1.00 91.00 92 GLU A O 1
ATOM 705 N N . ARG A 1 93 ? 22.226 -10.794 -1.462 1.00 92.00 93 ARG A N 1
ATOM 706 C CA . ARG A 1 93 ? 23.245 -11.382 -0.581 1.00 92.00 93 ARG A CA 1
ATOM 707 C C . ARG A 1 93 ? 24.245 -12.281 -1.310 1.00 92.00 93 ARG A C 1
ATOM 709 O O . ARG A 1 93 ? 25.259 -12.633 -0.730 1.00 92.00 93 ARG A O 1
ATOM 716 N N . GLU A 1 94 ? 23.955 -12.628 -2.560 1.00 93.06 94 GLU A N 1
ATOM 717 C CA . GLU A 1 94 ? 24.773 -13.533 -3.368 1.00 93.06 94 GLU A CA 1
ATOM 718 C C . GLU A 1 94 ? 25.494 -12.767 -4.490 1.00 93.06 94 GLU A C 1
ATOM 720 O O . GLU A 1 94 ? 25.000 -11.721 -4.946 1.00 93.06 94 GLU A O 1
ATOM 725 N N . PRO A 1 95 ? 26.627 -13.285 -4.998 1.00 90.69 95 PRO A N 1
ATOM 726 C CA . PRO A 1 95 ? 27.191 -12.853 -6.273 1.00 90.69 95 PRO A CA 1
ATOM 727 C C . PRO A 1 95 ? 26.169 -12.987 -7.413 1.00 90.69 95 PRO A C 1
ATOM 729 O O . PRO A 1 95 ? 25.346 -13.901 -7.437 1.00 90.69 95 PRO A O 1
ATOM 732 N N . TRP A 1 96 ? 26.204 -12.066 -8.378 1.00 91.75 96 TRP A N 1
ATOM 733 C CA . TRP A 1 96 ? 25.250 -12.045 -9.492 1.00 91.75 96 TRP A CA 1
ATOM 734 C C . TRP A 1 96 ? 25.860 -12.617 -10.772 1.00 91.75 96 TRP A C 1
ATOM 736 O O . TRP A 1 96 ? 26.867 -12.107 -11.252 1.00 91.75 96 TRP A O 1
ATOM 746 N N . SER A 1 97 ? 25.195 -13.612 -11.370 1.00 88.06 97 SER A N 1
ATOM 747 C CA . SER A 1 97 ? 25.492 -14.114 -12.722 1.00 88.06 97 SER A CA 1
ATOM 748 C C . SER A 1 97 ? 24.453 -13.586 -13.716 1.00 88.06 97 SER A C 1
ATOM 750 O O . SER A 1 97 ? 23.503 -14.267 -14.105 1.00 88.06 97 SER A O 1
ATOM 752 N N . VAL A 1 98 ? 24.587 -12.305 -14.055 1.00 90.12 98 VAL A N 1
ATOM 753 C CA . VAL A 1 98 ? 23.703 -11.599 -14.993 1.00 90.12 98 VAL A CA 1
ATOM 754 C C . VAL A 1 98 ? 24.238 -11.765 -16.415 1.00 90.12 98 VAL A C 1
ATOM 756 O O . VAL A 1 98 ? 25.429 -11.590 -16.639 1.00 90.12 98 VAL A O 1
ATOM 759 N N . GLN A 1 99 ? 23.360 -12.077 -17.371 1.00 90.38 99 GLN A N 1
ATOM 760 C CA . GLN A 1 99 ? 23.720 -12.348 -18.767 1.00 90.38 99 GLN A CA 1
ATOM 761 C C . GLN A 1 99 ? 23.002 -11.395 -19.737 1.00 90.38 99 GLN A C 1
ATOM 763 O O . GLN A 1 99 ? 21.851 -11.020 -19.476 1.00 90.38 99 GLN A O 1
ATOM 768 N N . PRO A 1 100 ? 23.616 -11.027 -20.880 1.00 90.44 100 PRO A N 1
ATOM 769 C CA . PRO A 1 100 ? 22.912 -10.352 -21.968 1.00 90.44 100 PRO A CA 1
ATOM 770 C C . PRO A 1 100 ? 21.678 -11.146 -22.420 1.00 90.44 100 PRO A C 1
ATOM 772 O O . PRO A 1 100 ? 21.732 -12.360 -22.583 1.00 90.44 100 PRO A O 1
ATOM 775 N N . GLY A 1 101 ? 20.547 -10.465 -22.611 1.00 88.25 101 GLY A N 1
ATOM 776 C CA . GLY A 1 101 ? 19.249 -11.090 -22.901 1.00 88.25 101 GLY A CA 1
ATOM 777 C C . GLY A 1 101 ? 18.480 -11.580 -21.665 1.00 88.25 101 GLY A C 1
ATOM 778 O O . GLY A 1 101 ? 17.294 -11.893 -21.780 1.00 88.25 101 GLY A O 1
ATOM 779 N N . GLY A 1 102 ? 19.111 -11.618 -20.487 1.00 89.75 102 GLY A N 1
ATOM 780 C CA . GLY A 1 102 ? 18.487 -12.064 -19.243 1.00 89.75 102 GLY A CA 1
ATOM 781 C C . GLY A 1 102 ? 17.537 -11.034 -18.620 1.00 89.75 102 GLY A C 1
ATOM 782 O O . GLY A 1 102 ? 17.661 -9.824 -18.832 1.00 89.75 102 GLY A O 1
ATOM 783 N N . ARG A 1 103 ? 16.584 -11.520 -17.817 1.00 92.81 103 ARG A N 1
ATOM 784 C CA . ARG A 1 103 ? 15.608 -10.713 -17.069 1.00 92.81 103 ARG A CA 1
ATOM 785 C C . ARG A 1 103 ? 15.653 -11.102 -15.604 1.00 92.81 103 ARG A C 1
ATOM 787 O O . ARG A 1 103 ? 15.488 -12.276 -15.279 1.00 92.81 103 ARG A O 1
ATOM 794 N N . TYR A 1 104 ? 15.858 -10.129 -14.730 1.00 94.81 104 TYR A N 1
ATOM 795 C CA . TYR A 1 104 ? 16.108 -10.386 -13.320 1.00 94.81 104 TYR A CA 1
ATOM 796 C C . TYR A 1 104 ? 15.372 -9.399 -12.431 1.00 94.81 104 TYR A C 1
ATOM 798 O O . TYR A 1 104 ? 15.098 -8.266 -12.828 1.00 94.81 104 TYR A O 1
ATOM 806 N N . PHE A 1 105 ? 15.072 -9.814 -11.207 1.00 95.06 105 PHE A N 1
ATOM 807 C CA . PHE A 1 105 ? 14.572 -8.904 -10.191 1.00 95.06 105 PHE A CA 1
ATOM 808 C C . PHE A 1 105 ? 15.032 -9.308 -8.797 1.00 95.06 105 PHE A C 1
ATOM 810 O O . PHE A 1 105 ? 15.314 -10.474 -8.528 1.00 95.06 105 PHE A O 1
ATOM 817 N N . PHE A 1 106 ? 15.062 -8.347 -7.887 1.00 94.69 106 PHE A N 1
ATOM 818 C CA . PHE A 1 106 ? 15.272 -8.599 -6.469 1.00 94.69 106 PHE A CA 1
ATOM 819 C C . PHE A 1 106 ? 14.414 -7.656 -5.630 1.00 94.69 106 PHE A C 1
ATOM 821 O O . PHE A 1 106 ? 13.821 -6.692 -6.121 1.00 94.69 106 PHE A O 1
ATOM 828 N N . THR A 1 107 ? 14.335 -7.964 -4.341 1.00 94.06 107 THR A N 1
ATOM 829 C CA . THR A 1 107 ? 13.542 -7.213 -3.369 1.00 94.06 107 THR A CA 1
ATOM 830 C C . THR A 1 107 ? 14.414 -6.814 -2.194 1.00 94.06 107 THR A C 1
ATOM 832 O O . THR A 1 107 ? 15.129 -7.667 -1.666 1.00 94.06 107 THR A O 1
ATOM 835 N N . ARG A 1 108 ? 14.285 -5.574 -1.723 1.00 92.94 108 ARG A N 1
ATOM 836 C CA . ARG A 1 108 ? 14.970 -5.072 -0.526 1.00 92.94 108 ARG A CA 1
ATOM 837 C C . ARG A 1 108 ? 13.934 -4.710 0.537 1.00 92.94 108 ARG A C 1
ATOM 839 O O . ARG A 1 108 ? 12.932 -4.067 0.227 1.00 92.94 108 ARG A O 1
ATOM 846 N N . ASN A 1 109 ? 14.143 -5.173 1.773 1.00 93.06 109 ASN A N 1
ATOM 847 C CA . ASN A 1 109 ? 13.239 -4.967 2.921 1.00 93.06 109 ASN A CA 1
ATOM 848 C C . ASN A 1 109 ? 11.779 -5.448 2.715 1.00 93.06 109 ASN A C 1
ATOM 850 O O . ASN A 1 109 ? 10.896 -5.092 3.483 1.00 93.06 109 ASN A O 1
ATOM 854 N N . MET A 1 110 ? 11.496 -6.237 1.671 1.00 94.12 110 MET A N 1
ATOM 855 C CA . MET A 1 110 ? 10.131 -6.564 1.217 1.00 94.12 110 MET A CA 1
ATOM 856 C C . MET A 1 110 ? 9.271 -5.347 0.830 1.00 94.12 110 MET A C 1
ATOM 858 O O . MET A 1 110 ? 8.105 -5.529 0.529 1.00 94.12 110 MET A O 1
ATOM 862 N N . SER A 1 111 ? 9.815 -4.128 0.819 1.00 94.69 111 SER A N 1
ATOM 863 C CA . SER A 1 111 ? 9.084 -2.885 0.517 1.00 94.69 111 SER A CA 1
ATOM 864 C C . SER A 1 111 ? 9.548 -2.219 -0.782 1.00 94.69 111 SER A C 1
ATOM 866 O O . SER A 1 111 ? 8.838 -1.397 -1.354 1.00 94.69 111 SER A O 1
ATOM 868 N N . THR A 1 112 ? 10.709 -2.628 -1.302 1.00 94.44 112 THR A N 1
ATOM 869 C CA . THR A 1 112 ? 11.229 -2.191 -2.602 1.00 94.44 112 THR A CA 1
ATOM 870 C C . THR A 1 112 ? 11.436 -3.386 -3.521 1.00 94.44 112 THR A C 1
ATOM 872 O O . THR A 1 112 ? 12.003 -4.399 -3.107 1.00 94.44 112 THR A O 1
ATOM 875 N N . VAL A 1 113 ? 11.035 -3.243 -4.784 1.00 92.81 113 VAL A N 1
ATOM 876 C CA . VAL A 1 113 ? 11.330 -4.182 -5.871 1.00 92.81 113 VAL A CA 1
ATOM 877 C C . VAL A 1 113 ? 12.127 -3.469 -6.958 1.00 92.81 113 VAL A C 1
ATOM 879 O O . VAL A 1 113 ? 11.822 -2.334 -7.320 1.00 92.81 113 VAL A O 1
ATOM 882 N N . VAL A 1 114 ? 13.151 -4.140 -7.479 1.00 92.56 114 VAL A N 1
ATOM 883 C CA . VAL A 1 114 ? 13.888 -3.699 -8.664 1.00 92.56 114 VAL A CA 1
ATOM 884 C C . VAL A 1 114 ? 13.872 -4.827 -9.670 1.00 92.56 114 VAL A C 1
ATOM 886 O O . VAL A 1 114 ? 14.322 -5.928 -9.367 1.00 92.56 114 VAL A O 1
ATOM 889 N N . ALA A 1 115 ? 13.367 -4.537 -10.862 1.00 90.94 115 ALA A N 1
ATOM 890 C CA . ALA A 1 115 ? 13.390 -5.435 -12.003 1.00 90.94 115 ALA A CA 1
ATOM 891 C C . ALA A 1 115 ? 14.225 -4.810 -13.119 1.00 90.94 115 ALA A C 1
ATOM 893 O O . ALA A 1 115 ? 14.225 -3.594 -13.290 1.00 90.94 115 ALA A O 1
ATOM 894 N N . PHE A 1 116 ? 14.943 -5.625 -13.879 1.00 90.75 116 PHE A N 1
ATOM 895 C CA . PHE A 1 116 ? 15.717 -5.158 -15.021 1.00 90.75 116 PHE A CA 1
ATOM 896 C C . PHE A 1 116 ? 15.837 -6.249 -16.084 1.00 90.75 116 PHE A C 1
ATOM 898 O O . PHE A 1 116 ? 15.845 -7.445 -15.787 1.00 90.75 116 PHE A O 1
ATOM 905 N N . ALA A 1 117 ? 15.934 -5.822 -17.340 1.00 90.06 117 ALA A N 1
ATOM 906 C CA . ALA A 1 117 ? 16.183 -6.681 -18.488 1.00 90.06 117 ALA A CA 1
ATOM 907 C C . ALA A 1 117 ? 17.458 -6.210 -19.185 1.00 90.06 117 ALA A C 1
ATOM 909 O O . ALA A 1 117 ? 17.601 -5.029 -19.504 1.00 90.06 117 ALA A O 1
ATOM 910 N N . VAL A 1 118 ? 18.391 -7.128 -19.412 1.00 90.75 118 VAL A N 1
ATOM 911 C CA . VAL A 1 118 ? 19.674 -6.815 -20.036 1.00 90.75 118 VAL A CA 1
ATOM 912 C C . VAL A 1 118 ? 19.536 -6.975 -21.542 1.00 90.75 118 VAL A C 1
ATOM 914 O O . VAL A 1 118 ? 19.182 -8.045 -22.033 1.00 90.75 118 VAL A O 1
ATOM 917 N N . GLY A 1 119 ? 19.824 -5.917 -22.300 1.00 87.31 119 GLY A N 1
ATOM 918 C CA . GLY A 1 119 ? 19.822 -5.988 -23.760 1.00 87.31 119 GLY A CA 1
ATOM 919 C C . GLY A 1 119 ? 20.854 -6.996 -24.275 1.00 87.31 119 GLY A C 1
ATOM 920 O O . GLY A 1 119 ? 21.949 -7.103 -23.732 1.00 87.31 119 GLY A O 1
ATOM 921 N N . THR A 1 120 ? 20.546 -7.702 -25.363 1.00 90.50 120 THR A N 1
ATOM 922 C CA . THR A 1 120 ? 21.458 -8.697 -25.967 1.00 90.50 120 THR A CA 1
ATOM 923 C C . THR A 1 120 ? 22.774 -8.098 -26.470 1.00 90.50 120 THR A C 1
ATOM 925 O O . THR A 1 120 ? 23.754 -8.814 -26.631 1.00 90.50 120 THR A O 1
ATOM 928 N N . LYS A 1 121 ? 22.804 -6.780 -26.701 1.00 89.56 121 LYS A N 1
ATOM 929 C CA . LYS A 1 121 ? 23.985 -6.006 -27.119 1.00 89.56 121 LYS A CA 1
ATOM 930 C C . LYS A 1 121 ? 24.559 -5.133 -26.000 1.00 89.56 121 LYS A C 1
ATOM 932 O O . LYS A 1 121 ? 25.321 -4.210 -26.279 1.00 89.56 121 LYS A O 1
ATOM 937 N N . PHE A 1 122 ? 24.126 -5.332 -24.756 1.00 88.38 122 PHE A N 1
ATOM 938 C CA . PHE A 1 122 ? 24.648 -4.546 -23.647 1.00 88.38 122 PHE A CA 1
ATOM 939 C C . PHE A 1 122 ? 26.141 -4.829 -23.467 1.00 88.38 122 PHE A C 1
ATOM 941 O O . PHE A 1 122 ? 26.563 -5.983 -23.457 1.00 88.38 122 PHE A O 1
ATOM 948 N N . GLN A 1 123 ? 26.920 -3.767 -23.293 1.00 86.94 123 GLN A N 1
ATOM 949 C CA . GLN A 1 123 ? 28.323 -3.825 -22.905 1.00 86.94 123 GLN A CA 1
ATOM 950 C C . GLN A 1 123 ? 28.541 -2.894 -21.706 1.00 86.94 123 GLN A C 1
ATOM 952 O O . GLN A 1 123 ? 27.850 -1.873 -21.604 1.00 86.94 123 GLN A O 1
ATOM 957 N N . PRO A 1 124 ? 29.484 -3.201 -20.799 1.00 86.00 124 PRO A N 1
ATOM 958 C CA . PRO A 1 124 ? 29.850 -2.288 -19.721 1.00 86.00 124 PRO A CA 1
ATOM 959 C C . PRO A 1 124 ? 30.194 -0.882 -20.244 1.00 86.00 124 PRO A C 1
ATOM 961 O O . PRO A 1 124 ? 31.078 -0.708 -21.082 1.00 86.00 124 PRO A O 1
ATOM 964 N N . GLY A 1 125 ? 29.493 0.141 -19.744 1.00 82.06 125 GLY A N 1
ATOM 965 C CA . GLY A 1 125 ? 29.572 1.520 -20.244 1.00 82.06 125 GLY A CA 1
ATOM 966 C C . GLY A 1 125 ? 28.335 1.978 -21.029 1.00 82.06 125 GLY A C 1
ATOM 967 O O . GLY A 1 125 ? 28.122 3.188 -21.158 1.00 82.06 125 GLY A O 1
ATOM 968 N N . ASN A 1 126 ? 27.500 1.053 -21.513 1.00 88.56 126 ASN A N 1
ATOM 969 C CA . ASN A 1 126 ? 26.192 1.372 -22.090 1.00 88.56 126 ASN A CA 1
ATOM 970 C C . ASN A 1 126 ? 25.231 1.868 -21.002 1.00 88.56 126 ASN A C 1
ATOM 972 O O . ASN A 1 126 ? 25.334 1.461 -19.852 1.00 88.56 126 ASN A O 1
ATOM 976 N N . GLY A 1 127 ? 24.279 2.728 -21.368 1.00 86.94 127 GLY A N 1
ATOM 977 C CA . GLY A 1 127 ? 23.311 3.299 -20.429 1.00 86.94 127 GLY A CA 1
ATOM 978 C C . GLY A 1 127 ? 22.114 2.404 -20.101 1.00 86.94 127 GLY A C 1
ATOM 979 O O . GLY A 1 127 ? 21.850 1.404 -20.769 1.00 86.94 127 GLY A O 1
ATOM 980 N N . PHE A 1 128 ? 21.356 2.826 -19.089 1.00 85.69 128 PHE A N 1
ATOM 981 C CA . PHE A 1 128 ? 20.073 2.256 -18.689 1.00 85.69 128 PHE A CA 1
ATOM 982 C C . PHE A 1 128 ? 18.924 3.211 -19.022 1.00 85.69 128 PHE A C 1
ATOM 984 O O . PHE A 1 128 ? 19.026 4.415 -18.790 1.00 85.69 128 PHE A O 1
ATOM 991 N N . TYR A 1 129 ? 17.806 2.660 -19.493 1.00 85.56 129 TYR A N 1
ATOM 992 C CA . TYR A 1 129 ? 16.520 3.357 -19.549 1.00 85.56 129 TYR A CA 1
ATOM 993 C C . TYR A 1 129 ? 15.664 2.876 -18.391 1.00 85.56 129 TYR A C 1
ATOM 995 O O . TYR A 1 129 ? 15.455 1.673 -18.246 1.00 85.56 129 TYR A O 1
ATOM 1003 N N . MET A 1 130 ? 15.224 3.808 -17.553 1.00 82.69 130 MET A N 1
ATOM 1004 C CA . MET A 1 130 ? 14.650 3.476 -16.255 1.00 82.69 130 MET A CA 1
ATOM 1005 C C . MET A 1 130 ? 13.352 4.233 -16.004 1.00 82.69 130 MET A C 1
ATOM 1007 O O . MET A 1 130 ? 13.191 5.374 -16.437 1.00 82.69 130 MET A O 1
ATOM 1011 N N . VAL A 1 131 ? 12.450 3.612 -15.250 1.00 82.00 131 VAL A N 1
ATOM 1012 C CA . VAL A 1 131 ? 11.188 4.177 -14.765 1.00 82.00 131 VAL A CA 1
ATOM 1013 C C . VAL A 1 131 ? 11.067 3.969 -13.256 1.00 82.00 131 VAL A C 1
ATOM 1015 O O . VAL A 1 131 ? 10.771 2.872 -12.794 1.00 82.00 131 VAL A O 1
ATOM 1018 N N . GLY A 1 132 ? 11.268 5.020 -12.468 1.00 83.50 132 GLY A N 1
ATOM 1019 C CA . GLY A 1 132 ? 11.094 4.986 -11.015 1.00 83.50 132 GLY A CA 1
ATOM 1020 C C . GLY A 1 132 ? 9.668 5.344 -10.598 1.00 83.50 132 GLY A C 1
ATOM 1021 O O . GLY A 1 132 ? 9.119 6.313 -11.103 1.00 83.50 132 GLY A O 1
ATOM 1022 N N . ALA A 1 133 ? 9.104 4.596 -9.653 1.00 87.38 133 ALA A N 1
ATOM 1023 C CA . ALA A 1 133 ? 7.857 4.892 -8.938 1.00 87.38 133 ALA A CA 1
ATOM 1024 C C . ALA A 1 133 ? 8.022 4.481 -7.459 1.00 87.38 133 ALA A C 1
ATOM 1026 O O . ALA A 1 133 ? 9.089 3.972 -7.091 1.00 87.38 133 ALA A O 1
ATOM 1027 N N . HIS A 1 134 ? 7.003 4.676 -6.615 1.00 92.19 134 HIS A N 1
ATOM 1028 C CA . HIS A 1 134 ? 7.039 4.250 -5.209 1.00 92.19 134 HIS A CA 1
ATOM 1029 C C . HIS A 1 134 ? 5.830 3.388 -4.809 1.00 92.19 134 HIS A C 1
ATOM 1031 O O . HIS A 1 134 ? 4.751 3.462 -5.404 1.00 92.19 134 HIS A O 1
ATOM 1037 N N . THR A 1 135 ? 6.053 2.500 -3.837 1.00 94.81 135 THR A N 1
ATOM 1038 C CA . THR A 1 135 ? 5.127 1.429 -3.417 1.00 94.81 135 THR A CA 1
ATOM 1039 C C . THR A 1 135 ? 4.333 1.772 -2.159 1.00 94.81 135 THR A C 1
ATOM 1041 O O . THR A 1 135 ? 3.439 1.023 -1.768 1.00 94.81 135 THR A O 1
ATOM 1044 N N . ASP A 1 136 ? 4.687 2.855 -1.481 1.00 95.00 136 ASP A N 1
ATOM 1045 C CA . ASP A 1 136 ? 4.018 3.353 -0.292 1.00 95.00 136 ASP A CA 1
ATOM 1046 C C . ASP A 1 136 ? 2.943 4.391 -0.640 1.00 95.00 136 ASP A C 1
ATOM 1048 O O . ASP A 1 136 ? 2.926 4.983 -1.718 1.00 95.00 136 ASP A O 1
ATOM 1052 N N . SER A 1 137 ? 2.038 4.599 0.310 1.00 96.12 137 SER A N 1
ATOM 1053 C CA . SER A 1 137 ? 1.001 5.626 0.267 1.00 96.12 137 SER A CA 1
ATOM 1054 C C . SER A 1 137 ? 0.789 6.153 1.686 1.00 96.12 137 SER A C 1
ATOM 1056 O O . SER A 1 137 ? 1.010 5.397 2.646 1.00 96.12 137 SER A O 1
ATOM 1058 N N . PRO A 1 138 ? 0.297 7.394 1.858 1.00 98.06 138 PRO A N 1
ATOM 1059 C CA . PRO A 1 138 ? -0.106 7.871 3.168 1.00 98.06 138 PRO A CA 1
ATOM 1060 C C . PRO A 1 138 ? -1.109 6.919 3.826 1.00 98.06 138 PRO A C 1
ATOM 1062 O O . PRO A 1 138 ? -2.111 6.536 3.218 1.00 98.06 138 PRO A O 1
ATOM 1065 N N . CYS A 1 139 ? -0.827 6.512 5.059 1.00 97.62 139 CYS A N 1
ATOM 1066 C CA . CYS A 1 139 ? -1.626 5.523 5.776 1.00 97.62 139 CYS A CA 1
ATOM 1067 C C . CYS A 1 139 ? -1.515 5.681 7.292 1.00 97.62 139 CYS A C 1
ATOM 1069 O O . CYS A 1 139 ? -0.747 6.502 7.797 1.00 97.62 139 CYS A O 1
ATOM 1071 N N . LEU A 1 140 ? -2.306 4.888 8.012 1.00 98.12 140 LEU A N 1
ATOM 1072 C CA . LEU A 1 140 ? -2.165 4.713 9.450 1.00 98.12 140 LEU A CA 1
ATOM 1073 C C . LEU A 1 140 ? -1.376 3.440 9.728 1.00 98.12 140 LEU A C 1
ATOM 1075 O O . LEU A 1 140 ? -1.803 2.355 9.333 1.00 98.12 140 LEU A O 1
ATOM 1079 N N . LYS A 1 141 ? -0.247 3.572 10.423 1.00 98.31 141 LYS A N 1
ATOM 1080 C CA . LYS A 1 141 ? 0.532 2.434 10.913 1.00 98.31 141 LYS A CA 1
ATOM 1081 C C . LYS A 1 141 ? 0.231 2.179 12.379 1.00 98.31 141 LYS A C 1
ATOM 1083 O O . LYS A 1 141 ? -0.134 3.094 13.115 1.00 98.31 141 LYS A O 1
ATOM 1088 N N . LEU A 1 142 ? 0.381 0.936 12.813 1.00 97.88 142 LEU A N 1
ATOM 1089 C CA . LEU A 1 142 ? 0.354 0.619 14.235 1.00 97.88 142 LEU A CA 1
ATOM 1090 C C . LEU A 1 142 ? 1.611 1.168 14.914 1.00 97.88 142 LEU A C 1
ATOM 1092 O O . LEU A 1 142 ? 2.714 0.985 14.407 1.00 97.88 142 LEU A O 1
ATOM 1096 N N . LYS A 1 143 ? 1.449 1.815 16.072 1.00 96.94 143 LYS A N 1
ATOM 1097 C CA . LYS A 1 143 ? 2.590 2.271 16.878 1.00 96.94 143 LYS A CA 1
ATOM 1098 C C . LYS A 1 143 ? 3.341 1.088 17.494 1.00 96.94 143 LYS A C 1
ATOM 1100 O O . LYS A 1 143 ? 2.725 0.055 17.748 1.00 96.94 143 LYS A O 1
ATOM 1105 N N . PRO A 1 144 ? 4.623 1.252 17.872 1.00 93.38 144 PRO A N 1
ATOM 1106 C CA . PRO A 1 144 ? 5.347 0.224 18.614 1.00 93.38 144 PRO A CA 1
ATOM 1107 C C . PRO A 1 144 ? 4.623 -0.216 19.892 1.00 93.38 144 PRO A C 1
ATOM 1109 O O . PRO A 1 144 ? 4.635 -1.398 20.204 1.00 93.38 144 PRO A O 1
ATOM 1112 N N . VAL A 1 145 ? 3.955 0.698 20.603 1.00 94.56 145 VAL A N 1
ATOM 1113 C CA . VAL A 1 145 ? 3.054 0.376 21.723 1.00 94.56 145 VAL A CA 1
ATOM 1114 C C . VAL A 1 145 ? 1.614 0.519 21.236 1.00 94.56 145 VAL A C 1
ATOM 1116 O O . VAL A 1 145 ? 1.090 1.632 21.147 1.00 94.56 145 VAL A O 1
ATOM 1119 N N . THR A 1 146 ? 0.979 -0.600 20.885 1.00 95.69 146 THR A N 1
ATOM 1120 C CA . THR A 1 146 ? -0.364 -0.599 20.278 1.00 95.69 146 THR A CA 1
ATOM 1121 C C . THR A 1 146 ? -1.488 -0.572 21.303 1.00 95.69 146 THR A C 1
ATOM 1123 O O . THR A 1 146 ? -2.587 -0.132 20.969 1.00 95.69 146 THR A O 1
ATOM 1126 N N . ALA A 1 147 ? -1.238 -1.034 22.531 1.00 93.69 147 ALA A N 1
ATOM 1127 C CA . ALA A 1 147 ? -2.265 -1.160 23.558 1.00 93.69 147 ALA A CA 1
ATOM 1128 C C . ALA A 1 147 ? -2.849 0.207 23.955 1.00 93.69 147 ALA A C 1
ATOM 1130 O O . ALA A 1 147 ? -2.122 1.134 24.313 1.00 93.69 147 ALA A O 1
ATOM 1131 N N . SER A 1 148 ? -4.176 0.324 23.914 1.00 93.88 148 SER A N 1
ATOM 1132 C CA . SER A 1 148 ? -4.907 1.502 24.377 1.00 93.88 148 SER A CA 1
ATOM 1133 C C . SER A 1 148 ? -6.280 1.094 24.894 1.00 93.88 148 SER A C 1
ATOM 1135 O O . SER A 1 148 ? -6.947 0.242 24.310 1.00 93.88 148 SER A O 1
ATOM 1137 N N . ASN A 1 149 ? -6.714 1.689 26.002 1.00 92.50 149 ASN A N 1
ATOM 1138 C CA . ASN A 1 149 ? -8.036 1.450 26.571 1.00 92.50 149 ASN A CA 1
ATOM 1139 C C . ASN A 1 149 ? -8.647 2.781 26.998 1.00 92.50 149 ASN A C 1
ATOM 1141 O O . ASN A 1 149 ? -8.019 3.548 27.728 1.00 92.50 149 ASN A O 1
ATOM 1145 N N . LYS A 1 150 ? -9.873 3.061 26.553 1.00 93.50 150 LYS A N 1
ATOM 1146 C CA . LYS A 1 150 ? -10.586 4.293 26.908 1.00 93.50 150 LYS A CA 1
ATOM 1147 C C . LYS A 1 150 ? -12.079 4.030 26.984 1.00 93.50 150 LYS A C 1
ATOM 1149 O O . LYS A 1 150 ? -12.644 3.435 26.074 1.00 93.50 150 LYS A O 1
ATOM 1154 N N . SER A 1 151 ? -12.710 4.476 28.069 1.00 94.81 151 SER A N 1
ATOM 1155 C CA . SER A 1 151 ? -14.171 4.435 28.239 1.00 94.81 151 SER A CA 1
ATOM 1156 C C . SER A 1 151 ? -14.797 3.054 27.971 1.00 94.81 151 SER A C 1
ATOM 1158 O O . SER A 1 151 ? -15.854 2.962 27.359 1.00 94.81 151 SER A O 1
ATOM 1160 N N . GLY A 1 152 ? -14.128 1.973 28.393 1.00 95.88 152 GLY A N 1
ATOM 1161 C CA . GLY A 1 152 ? -14.608 0.599 28.192 1.00 95.88 152 GLY A CA 1
ATOM 1162 C C . GLY A 1 152 ? -14.361 0.012 26.796 1.00 95.88 152 GLY A C 1
ATOM 1163 O O . GLY A 1 152 ? -14.834 -1.088 26.520 1.00 95.88 152 GLY A O 1
ATOM 1164 N N . TYR A 1 153 ? -13.605 0.692 25.931 1.00 97.38 153 TYR A N 1
ATOM 1165 C CA . TYR A 1 153 ? -13.197 0.191 24.617 1.00 97.38 153 TYR A CA 1
ATOM 1166 C C . TYR A 1 153 ? -11.716 -0.179 24.592 1.00 97.38 153 TYR A C 1
ATOM 1168 O O . TYR A 1 153 ? -10.869 0.589 25.055 1.00 97.38 153 TYR A O 1
ATOM 1176 N N . ASN A 1 154 ? -11.415 -1.330 23.991 1.00 95.19 154 ASN A N 1
ATOM 1177 C CA . ASN A 1 154 ? -10.078 -1.687 23.542 1.00 95.19 154 ASN A CA 1
ATOM 1178 C C . ASN A 1 154 ? -9.822 -0.956 22.219 1.00 95.19 154 ASN A C 1
ATOM 1180 O O . ASN A 1 154 ? -10.477 -1.221 21.206 1.00 95.19 154 ASN A O 1
ATOM 1184 N N . MET A 1 155 ? -8.883 -0.021 22.240 1.00 96.75 155 MET A N 1
ATOM 1185 C CA . MET A 1 155 ? -8.478 0.774 21.086 1.00 96.75 155 MET A CA 1
ATOM 1186 C C . MET A 1 155 ? -7.057 0.403 20.675 1.00 96.75 155 MET A C 1
ATOM 1188 O O . MET A 1 155 ? -6.307 -0.194 21.450 1.00 96.75 155 MET A O 1
ATOM 1192 N N . ILE A 1 156 ? -6.672 0.785 19.462 1.00 97.62 156 ILE A N 1
ATOM 1193 C CA . ILE A 1 156 ? -5.321 0.549 18.957 1.00 97.62 156 ILE A CA 1
ATOM 1194 C C . ILE A 1 156 ? -4.628 1.880 18.689 1.00 97.62 156 ILE A C 1
ATOM 1196 O O . ILE A 1 156 ? -5.135 2.729 17.963 1.00 97.62 156 ILE A O 1
ATOM 1200 N N . ASN A 1 157 ? -3.452 2.074 19.282 1.00 97.25 157 ASN A N 1
ATOM 1201 C CA . ASN A 1 157 ? -2.638 3.253 19.024 1.00 97.25 157 ASN A CA 1
ATOM 1202 C C . ASN A 1 157 ? -2.039 3.188 17.615 1.00 97.25 157 ASN A C 1
ATOM 1204 O O . ASN A 1 157 ? -1.331 2.240 17.262 1.00 97.25 157 ASN A O 1
ATOM 1208 N N . VAL A 1 158 ? -2.286 4.241 16.841 1.00 97.88 158 VAL A N 1
ATOM 1209 C CA . VAL A 1 158 ? -1.804 4.397 15.467 1.00 97.88 158 VAL A CA 1
ATOM 1210 C C . VAL A 1 158 ? -0.925 5.635 15.327 1.00 97.88 158 VAL A C 1
ATOM 1212 O O . VAL A 1 158 ? -0.980 6.558 16.145 1.00 97.88 158 VAL A O 1
ATOM 1215 N N . GLU A 1 159 ? -0.101 5.644 14.289 1.00 97.06 159 GLU A N 1
ATOM 1216 C CA . GLU A 1 159 ? 0.679 6.787 13.836 1.00 97.06 159 GLU A CA 1
ATOM 1217 C C . GLU A 1 159 ? 0.357 7.115 12.380 1.00 97.06 159 GLU A C 1
ATOM 1219 O O . GLU A 1 159 ? 0.063 6.242 11.560 1.00 97.06 159 GLU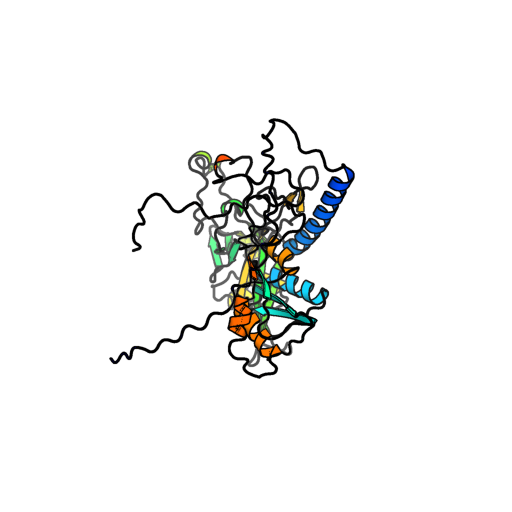 A O 1
ATOM 1224 N N . THR A 1 160 ? 0.408 8.402 12.061 1.00 97.81 160 THR A N 1
ATOM 1225 C CA . THR A 1 160 ? 0.246 8.902 10.701 1.00 97.81 160 THR A CA 1
ATOM 1226 C C . THR A 1 160 ? 1.541 8.728 9.925 1.00 97.81 160 THR A C 1
ATOM 1228 O O . THR A 1 160 ? 2.576 9.263 10.322 1.00 97.81 160 THR A O 1
ATOM 1231 N N . TYR A 1 161 ? 1.474 8.043 8.790 1.00 97.56 161 TYR A N 1
ATOM 1232 C CA . TYR A 1 161 ? 2.577 7.920 7.849 1.00 97.56 161 TYR A CA 1
ATOM 1233 C C . TYR A 1 161 ? 2.292 8.758 6.598 1.00 97.56 161 TYR A C 1
ATOM 1235 O O . TYR A 1 161 ? 1.284 8.540 5.928 1.00 97.56 161 TYR A O 1
ATOM 1243 N N . GLY A 1 162 ? 3.174 9.705 6.269 1.00 95.75 162 GLY A N 1
ATOM 1244 C CA . GLY A 1 162 ? 3.024 10.597 5.112 1.00 95.75 162 GLY A CA 1
ATOM 1245 C C . GLY A 1 162 ? 2.052 11.767 5.332 1.00 95.75 162 GLY A C 1
ATOM 1246 O O . GLY A 1 162 ? 1.648 12.062 6.452 1.00 95.75 162 GLY A O 1
ATOM 1247 N N . GLY A 1 163 ? 1.692 12.465 4.250 1.00 94.62 163 GLY A N 1
ATOM 1248 C CA . GLY A 1 163 ? 0.818 13.650 4.259 1.00 94.62 163 GLY A CA 1
ATOM 1249 C C . GLY A 1 163 ? -0.647 13.334 3.951 1.00 94.62 163 GLY A C 1
ATOM 1250 O O . GLY A 1 163 ? -1.198 13.844 2.980 1.00 94.62 163 GLY A O 1
ATOM 1251 N N . GLY A 1 164 ? -1.270 12.444 4.724 1.00 95.12 164 GLY A N 1
ATOM 1252 C CA . GLY A 1 164 ? -2.625 11.967 4.447 1.00 95.12 164 GLY A CA 1
ATOM 1253 C C . GLY A 1 164 ? -3.728 13.002 4.691 1.00 95.12 164 GLY A C 1
ATOM 1254 O O . GLY A 1 164 ? -3.648 13.858 5.571 1.00 95.12 164 GLY A O 1
ATOM 1255 N N . LEU A 1 165 ? -4.831 12.869 3.949 1.00 95.50 165 LEU A N 1
ATOM 1256 C CA . LEU A 1 165 ? -6.086 13.573 4.229 1.00 95.50 165 LEU A CA 1
ATOM 1257 C C . LEU A 1 165 ? -6.834 12.853 5.359 1.00 95.50 165 LEU A C 1
ATOM 1259 O O . LEU A 1 165 ? -7.788 12.112 5.123 1.00 95.50 165 LEU A O 1
ATOM 1263 N N . TRP A 1 166 ? -6.374 13.033 6.596 1.00 96.81 166 TRP A N 1
ATOM 1264 C CA . TRP A 1 166 ? -6.769 12.210 7.748 1.00 96.81 166 TRP A CA 1
ATOM 1265 C C . TRP A 1 166 ? -8.263 12.200 8.066 1.00 96.81 166 TRP A C 1
ATOM 1267 O O . TRP A 1 166 ? -8.783 11.184 8.512 1.00 96.81 166 TRP A O 1
ATOM 1277 N N . TYR A 1 167 ? -8.987 13.274 7.751 1.00 94.81 167 TYR A N 1
ATOM 1278 C CA . TYR A 1 167 ? -10.442 13.302 7.913 1.00 94.81 167 TYR A CA 1
ATOM 1279 C C . TYR A 1 167 ? -11.166 12.240 7.068 1.00 94.81 167 TYR A C 1
ATOM 1281 O O . TYR A 1 167 ? -12.258 11.820 7.423 1.00 94.81 167 TYR A O 1
ATOM 1289 N N . THR A 1 168 ? -10.559 11.764 5.975 1.00 96.62 168 THR A N 1
ATOM 1290 C CA . THR A 1 168 ? -11.155 10.735 5.103 1.00 96.62 168 THR A CA 1
ATOM 1291 C C . THR A 1 168 ? -11.085 9.316 5.672 1.00 96.62 168 THR A C 1
ATOM 1293 O O . THR A 1 168 ? -11.751 8.430 5.140 1.00 96.62 168 THR A O 1
ATOM 1296 N N . TRP A 1 169 ? -10.293 9.109 6.729 1.00 98.12 169 TRP A N 1
ATOM 1297 C CA . TRP A 1 169 ? -10.131 7.827 7.423 1.00 98.12 169 TRP A CA 1
ATOM 1298 C C . TRP A 1 169 ? -11.169 7.606 8.526 1.00 98.12 169 TRP A C 1
ATOM 1300 O O . TRP A 1 169 ? -11.325 6.482 9.001 1.00 98.12 169 TRP A O 1
ATOM 1310 N N . TYR A 1 170 ? -11.874 8.664 8.934 1.00 97.69 170 TYR A N 1
ATOM 1311 C CA . TYR A 1 170 ? -13.004 8.528 9.841 1.00 97.69 170 TYR A CA 1
ATOM 1312 C C . TYR A 1 170 ? -14.141 7.783 9.149 1.00 97.69 170 TYR A C 1
ATOM 1314 O O . TYR A 1 170 ? -14.365 7.936 7.948 1.00 97.69 170 TYR A O 1
ATOM 1322 N N . ASP A 1 171 ? -14.855 6.980 9.929 1.00 97.81 171 ASP A N 1
ATOM 1323 C CA . ASP A 1 171 ? -16.038 6.238 9.504 1.00 97.81 171 ASP A CA 1
ATOM 1324 C C . ASP A 1 171 ? -15.839 5.313 8.296 1.00 97.81 171 ASP A C 1
ATOM 1326 O O . ASP A 1 171 ? -16.789 4.951 7.600 1.00 97.81 171 ASP A O 1
ATOM 1330 N N . ARG A 1 172 ? -14.594 4.875 8.097 1.00 98.25 172 ARG A N 1
ATOM 1331 C CA . ARG A 1 172 ? -14.230 3.784 7.198 1.00 98.25 172 A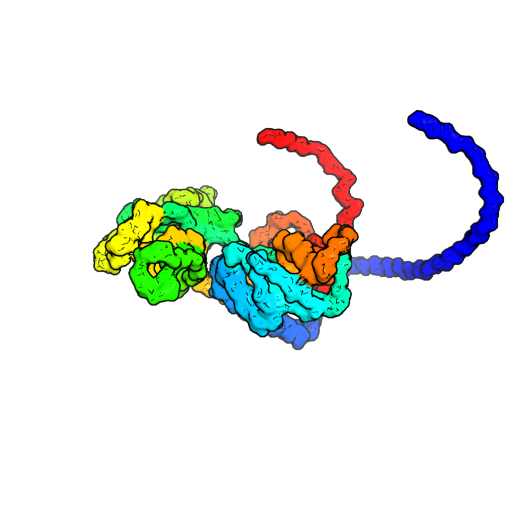RG A CA 1
ATOM 1332 C C . ARG A 1 172 ? -14.219 2.457 7.934 1.00 98.25 172 ARG A C 1
ATOM 1334 O O . ARG A 1 172 ? -13.858 2.389 9.110 1.00 98.25 172 ARG A O 1
ATOM 1341 N N . ASP A 1 173 ? -14.566 1.411 7.200 1.00 98.44 173 ASP A N 1
ATOM 1342 C CA . ASP A 1 173 ? -14.415 0.040 7.655 1.00 98.44 173 ASP A CA 1
ATOM 1343 C C . ASP A 1 173 ? -12.968 -0.374 7.382 1.00 98.44 173 ASP A C 1
ATOM 1345 O O . ASP A 1 173 ? -12.538 -0.502 6.234 1.00 98.44 173 ASP A O 1
ATOM 1349 N N . LEU A 1 174 ? -12.182 -0.492 8.451 1.00 98.62 174 LEU A N 1
ATOM 1350 C CA . LEU A 1 174 ? -10.740 -0.679 8.355 1.00 98.62 174 LEU A CA 1
ATOM 1351 C C . LEU A 1 174 ? -10.377 -2.127 8.675 1.00 98.62 174 LEU A C 1
ATOM 1353 O O . LEU A 1 174 ? -10.717 -2.657 9.734 1.00 98.62 174 LEU A O 1
ATOM 1357 N N . GLY A 1 175 ? -9.662 -2.754 7.752 1.00 98.31 175 GLY A N 1
ATOM 1358 C CA . GLY A 1 175 ? -8.939 -3.997 7.957 1.00 98.31 175 GLY A CA 1
ATOM 1359 C C . GLY A 1 175 ? -7.517 -3.715 8.430 1.00 98.31 175 GLY A C 1
ATOM 1360 O O . GLY A 1 175 ? -7.132 -2.570 8.700 1.00 98.31 175 GLY A O 1
ATOM 1361 N N . LEU A 1 176 ? -6.715 -4.771 8.510 1.00 98.50 176 LEU A N 1
ATOM 1362 C CA . LEU A 1 176 ? -5.328 -4.682 8.947 1.00 98.50 176 LEU A CA 1
ATOM 1363 C C . LEU A 1 176 ? -4.448 -5.567 8.071 1.00 98.50 176 LEU A C 1
ATOM 1365 O O . LEU A 1 176 ? -4.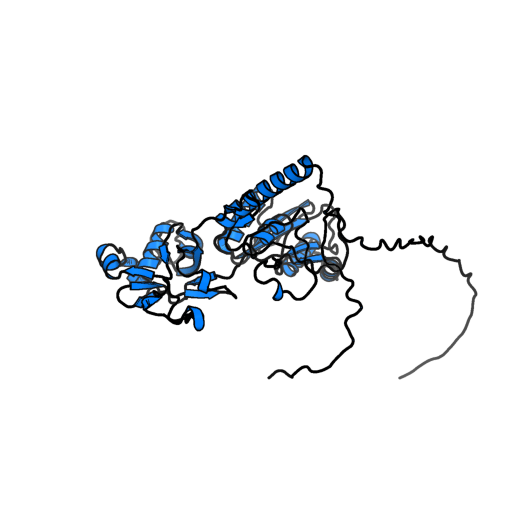757 -6.737 7.865 1.00 98.50 176 LEU A O 1
ATOM 1369 N N . ALA A 1 177 ? -3.345 -5.027 7.567 1.00 98.56 177 ALA A N 1
ATOM 1370 C CA . ALA A 1 177 ? -2.412 -5.789 6.748 1.00 98.56 177 ALA A CA 1
ATOM 1371 C C . ALA A 1 177 ? -0.976 -5.329 6.964 1.00 98.56 177 ALA A C 1
ATOM 1373 O O . ALA A 1 177 ? -0.728 -4.178 7.317 1.00 98.56 177 ALA A O 1
ATOM 1374 N N . GLY A 1 178 ? -0.012 -6.211 6.735 1.00 98.38 178 GLY A N 1
ATOM 1375 C CA . GLY A 1 178 ? 1.390 -5.871 6.930 1.00 98.38 178 GLY A CA 1
ATOM 1376 C C . GLY A 1 178 ? 2.314 -7.069 6.872 1.00 98.38 178 GLY A C 1
ATOM 1377 O O . GLY A 1 178 ? 2.018 -8.062 6.207 1.00 98.38 178 GLY A O 1
ATOM 1378 N N . ARG A 1 179 ? 3.444 -6.951 7.566 1.00 97.81 179 ARG A N 1
ATOM 1379 C CA . ARG A 1 179 ? 4.404 -8.038 7.757 1.00 97.81 179 ARG A CA 1
ATOM 1380 C C . ARG A 1 179 ? 4.605 -8.317 9.238 1.00 97.81 179 ARG A C 1
ATOM 1382 O O . ARG A 1 179 ? 4.628 -7.396 10.051 1.00 97.81 179 ARG A O 1
ATOM 1389 N N . VAL A 1 180 ? 4.844 -9.577 9.557 1.00 97.00 180 VAL A N 1
ATOM 1390 C CA . VAL A 1 180 ? 5.163 -10.053 10.901 1.00 97.00 180 VAL A CA 1
ATOM 1391 C C . VAL A 1 180 ? 6.509 -10.758 10.860 1.00 97.00 180 VAL A C 1
ATOM 1393 O O . VAL A 1 180 ? 6.781 -11.531 9.942 1.00 97.00 180 VAL A O 1
ATOM 1396 N N . LEU A 1 181 ? 7.373 -10.452 11.822 1.00 95.75 181 LEU A N 1
ATOM 1397 C CA . LEU A 1 181 ? 8.604 -11.183 12.081 1.00 95.75 181 LEU A CA 1
ATOM 1398 C C . LEU A 1 181 ? 8.282 -12.317 13.052 1.00 95.75 181 LEU A C 1
ATOM 1400 O O . LEU A 1 181 ? 7.904 -12.075 14.197 1.00 95.75 181 LEU A O 1
ATOM 1404 N N . LEU A 1 182 ? 8.427 -13.546 12.578 1.00 93.69 182 LEU A N 1
ATOM 1405 C CA . LEU A 1 182 ? 8.135 -14.753 13.328 1.00 93.69 182 LEU A CA 1
ATOM 1406 C C . LEU A 1 182 ? 9.411 -15.490 13.697 1.00 93.69 182 LEU A C 1
ATOM 1408 O O . LEU A 1 182 ? 10.361 -15.563 12.913 1.00 93.69 182 LEU A O 1
ATOM 1412 N N . ARG A 1 183 ? 9.383 -16.087 14.882 1.00 91.62 183 ARG A N 1
ATOM 1413 C CA . ARG A 1 183 ? 10.314 -17.120 15.306 1.00 91.62 183 ARG A CA 1
ATOM 1414 C C . ARG A 1 183 ? 9.765 -18.469 14.850 1.00 91.62 183 ARG A C 1
ATOM 1416 O O . ARG A 1 183 ? 8.759 -18.934 15.371 1.00 91.62 183 ARG A O 1
ATOM 1423 N N . GLU A 1 184 ? 10.417 -19.080 13.868 1.00 81.75 184 GLU A N 1
ATOM 1424 C CA . GLU A 1 184 ? 10.055 -20.404 13.360 1.00 81.75 184 GLU A CA 1
ATOM 1425 C C . GLU A 1 184 ? 11.093 -21.441 13.776 1.00 81.75 184 GLU A C 1
ATOM 1427 O O . GLU A 1 184 ? 12.300 -21.243 13.589 1.00 81.75 184 GLU A O 1
ATOM 1432 N N . ASP A 1 185 ? 10.609 -22.570 14.286 1.00 68.75 185 ASP A N 1
ATOM 1433 C CA . ASP A 1 185 ? 11.435 -23.746 14.515 1.00 68.75 185 ASP A CA 1
ATOM 1434 C C . ASP A 1 185 ? 11.556 -24.552 13.208 1.00 68.75 185 ASP A C 1
ATOM 1436 O O . ASP A 1 185 ? 10.521 -24.876 12.615 1.00 68.75 185 ASP A O 1
ATOM 1440 N N . PRO A 1 186 ? 12.768 -24.874 12.715 1.00 56.47 186 PRO A N 1
ATOM 1441 C CA . PRO A 1 186 ? 12.948 -25.600 11.456 1.00 56.47 186 PRO A CA 1
ATOM 1442 C C . PRO A 1 186 ? 12.208 -26.948 11.369 1.00 56.47 186 PRO A C 1
ATOM 1444 O O . PRO A 1 186 ? 11.969 -27.416 10.258 1.00 56.47 186 PRO A O 1
ATOM 1447 N N . ALA A 1 187 ? 11.841 -27.559 12.505 1.00 55.06 187 ALA A N 1
ATOM 1448 C CA . ALA A 1 187 ? 11.235 -28.893 12.583 1.00 55.06 187 ALA A CA 1
ATOM 1449 C C . ALA A 1 187 ? 9.847 -28.952 13.262 1.00 55.06 187 ALA A C 1
ATOM 1451 O O . ALA A 1 187 ? 9.303 -30.038 13.440 1.00 55.06 187 ALA A O 1
ATOM 1452 N N . GLY A 1 188 ? 9.252 -27.817 13.654 1.00 51.88 188 GLY A N 1
ATOM 1453 C CA . GLY A 1 188 ? 7.938 -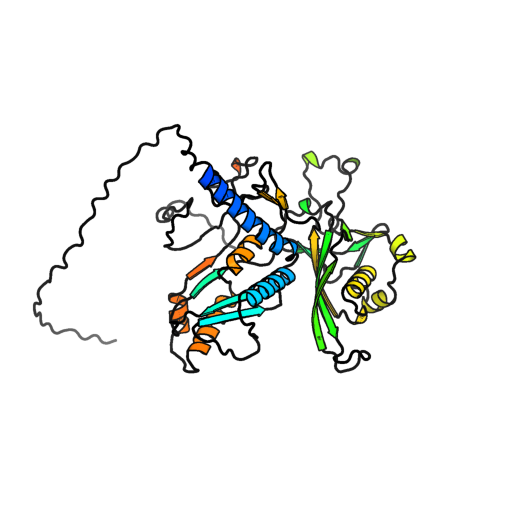27.797 14.323 1.00 51.88 188 GLY A CA 1
ATOM 1454 C C . GLY A 1 188 ? 7.913 -28.338 15.765 1.00 51.88 188 GLY A C 1
ATOM 1455 O O . GLY A 1 188 ? 6.838 -28.460 16.348 1.00 51.88 188 GLY A O 1
ATOM 1456 N N . THR A 1 189 ? 9.066 -28.638 16.366 1.00 44.38 189 THR A N 1
ATOM 1457 C CA . THR A 1 189 ? 9.197 -29.045 17.774 1.00 44.38 189 THR A CA 1
ATOM 1458 C C . THR A 1 189 ? 9.645 -27.868 18.633 1.00 44.38 189 THR A C 1
ATOM 1460 O O . THR A 1 189 ? 10.595 -27.201 18.264 1.00 44.38 189 THR A O 1
ATOM 1463 N N . ALA A 1 190 ? 8.939 -27.641 19.745 1.00 47.03 190 ALA A N 1
ATOM 1464 C CA . ALA A 1 190 ? 9.164 -26.684 20.839 1.00 47.03 190 ALA A CA 1
ATOM 1465 C C . ALA A 1 190 ? 10.378 -25.725 20.766 1.00 47.03 190 ALA A C 1
ATOM 1467 O O . ALA A 1 190 ? 11.533 -26.137 20.736 1.00 47.03 190 ALA A O 1
ATOM 1468 N N . VAL A 1 191 ? 10.060 -24.434 20.925 1.00 48.28 191 VAL A N 1
ATOM 1469 C CA . VAL A 1 191 ? 10.956 -23.268 20.980 1.00 48.28 191 VAL A CA 1
ATOM 1470 C C . VAL A 1 191 ? 12.178 -23.506 21.880 1.00 48.28 191 VAL A C 1
ATOM 1472 O O . VAL A 1 191 ? 12.109 -23.357 23.100 1.00 48.28 191 VAL A O 1
ATOM 1475 N N . GLY A 1 192 ? 13.325 -23.805 21.266 1.00 45.72 192 GLY A N 1
ATOM 1476 C CA . GLY A 1 192 ? 14.618 -23.885 21.946 1.00 45.72 192 GLY A CA 1
ATOM 1477 C C . GLY A 1 192 ? 15.796 -23.664 20.994 1.00 45.72 192 GLY A C 1
ATOM 1478 O O . GLY A 1 192 ? 15.890 -24.315 19.963 1.00 45.72 192 GLY A O 1
ATOM 1479 N N . GLY A 1 193 ? 16.700 -22.736 21.342 1.00 43.19 193 GLY A N 1
ATOM 1480 C CA . GLY A 1 193 ? 18.106 -22.631 20.894 1.00 43.19 193 GLY A CA 1
ATOM 1481 C C . GLY A 1 193 ? 18.458 -22.428 19.405 1.00 43.19 193 GLY A C 1
ATOM 1482 O O . GLY A 1 193 ? 19.512 -21.861 19.132 1.00 43.19 193 GLY A O 1
ATOM 1483 N N . GLY A 1 194 ? 17.619 -22.843 18.451 1.00 53.19 194 GLY A N 1
ATOM 1484 C CA . GLY A 1 194 ? 17.927 -22.896 17.010 1.00 53.19 194 GLY A CA 1
ATOM 1485 C C . GLY A 1 194 ? 16.888 -22.236 16.097 1.00 53.19 194 GLY A C 1
ATOM 1486 O O . GLY A 1 194 ? 16.931 -22.405 14.880 1.00 53.19 194 GLY A O 1
ATOM 1487 N N . SER A 1 195 ? 15.942 -21.484 16.662 1.00 63.31 195 SER A N 1
ATOM 1488 C CA . SER A 1 195 ? 14.843 -20.878 15.909 1.00 63.31 195 SER A CA 1
ATOM 1489 C C . SER A 1 195 ? 15.326 -19.851 14.874 1.00 63.31 195 SER A C 1
ATOM 1491 O O . SER A 1 195 ? 16.038 -18.903 15.224 1.00 63.31 195 SER A O 1
ATOM 1493 N N . SER A 1 196 ? 14.874 -19.984 13.628 1.00 84.31 196 SER A N 1
ATOM 1494 C CA . SER A 1 196 ? 15.138 -19.017 12.558 1.00 84.31 196 SER A CA 1
ATOM 1495 C C . SER A 1 196 ? 14.105 -17.886 12.574 1.00 84.31 196 SER A C 1
ATOM 1497 O O . SER A 1 196 ? 12.941 -18.102 12.908 1.00 84.31 196 SER A O 1
ATOM 1499 N N . LEU A 1 197 ? 14.517 -16.667 12.216 1.00 90.69 197 LEU A N 1
ATOM 1500 C CA . LEU A 1 197 ? 13.596 -15.541 12.059 1.00 90.69 197 LEU A CA 1
ATOM 1501 C C . LEU A 1 197 ? 13.133 -15.437 10.608 1.00 90.69 197 LEU A C 1
ATOM 1503 O O . LEU A 1 197 ? 13.963 -15.368 9.697 1.00 90.69 197 LEU A O 1
ATOM 1507 N N . LYS A 1 198 ? 11.819 -15.377 10.388 1.00 91.69 198 LYS A N 1
ATOM 1508 C CA . LYS A 1 198 ? 11.238 -15.197 9.053 1.00 91.69 198 LYS A CA 1
ATOM 1509 C C . LYS A 1 198 ? 10.166 -14.127 9.043 1.00 91.69 198 LYS A C 1
ATOM 1511 O O . LYS A 1 198 ? 9.416 -13.963 9.997 1.00 91.69 198 LYS A O 1
ATOM 1516 N N . HIS A 1 199 ? 10.078 -13.414 7.928 1.00 94.00 199 HIS A N 1
ATOM 1517 C CA . HIS A 1 199 ? 8.962 -12.516 7.681 1.00 94.00 199 HIS A CA 1
ATOM 1518 C C . HIS A 1 199 ? 7.810 -13.272 7.019 1.00 94.00 199 HIS A C 1
ATOM 1520 O O . HIS A 1 199 ? 8.030 -13.984 6.039 1.00 94.00 199 HIS A O 1
ATOM 1526 N N . ARG A 1 200 ? 6.588 -13.056 7.505 1.00 95.88 200 ARG A N 1
ATOM 1527 C CA . ARG A 1 200 ? 5.348 -13.462 6.834 1.00 95.88 200 ARG A CA 1
ATOM 1528 C C . ARG A 1 200 ? 4.459 -12.257 6.589 1.00 95.88 200 ARG A C 1
ATOM 1530 O O . ARG A 1 200 ? 4.460 -11.312 7.376 1.00 95.88 200 ARG A O 1
ATOM 1537 N N . LEU A 1 201 ? 3.725 -12.290 5.485 1.00 98.00 201 LEU A N 1
ATOM 1538 C CA . LEU A 1 201 ? 2.669 -11.323 5.221 1.00 98.00 201 LEU A CA 1
ATOM 1539 C C . LEU A 1 201 ? 1.371 -11.804 5.846 1.00 98.00 201 LEU A C 1
ATOM 1541 O O . LEU A 1 201 ? 1.136 -13.004 5.967 1.00 98.00 201 LEU A O 1
ATOM 1545 N N . VAL A 1 202 ? 0.561 -10.848 6.275 1.00 97.75 202 VAL A N 1
ATOM 1546 C CA . VAL A 1 202 ? -0.729 -11.102 6.907 1.00 97.75 202 VAL A CA 1
ATOM 1547 C C . VAL A 1 202 ? -1.716 -10.036 6.459 1.00 97.75 202 VAL A C 1
ATOM 1549 O O . VAL A 1 202 ? -1.360 -8.856 6.325 1.00 97.75 202 VAL A O 1
ATOM 1552 N N . LYS A 1 203 ? -2.960 -10.457 6.236 1.00 97.12 203 LYS A N 1
ATOM 1553 C CA . LYS A 1 203 ? -4.062 -9.603 5.805 1.00 97.12 203 LYS A CA 1
ATOM 1554 C C . LYS A 1 203 ? -5.349 -10.070 6.479 1.00 97.12 203 LYS A C 1
ATOM 1556 O O . LYS A 1 203 ? -5.893 -11.099 6.113 1.00 97.12 203 LYS A O 1
ATOM 1561 N N . ILE A 1 204 ? -5.858 -9.280 7.418 1.00 97.81 204 ILE A N 1
ATOM 1562 C CA . ILE A 1 204 ? -7.185 -9.486 8.000 1.00 97.81 204 ILE A CA 1
ATOM 1563 C C . ILE A 1 204 ? -8.187 -8.757 7.100 1.00 97.81 204 ILE A C 1
ATOM 1565 O O . ILE A 1 204 ? -8.442 -7.559 7.263 1.00 97.81 204 ILE A O 1
ATOM 1569 N N . ASP A 1 205 ? -8.693 -9.480 6.100 1.00 95.75 205 ASP A N 1
ATOM 1570 C CA . ASP A 1 205 ? -9.550 -8.964 5.023 1.00 95.75 205 ASP A CA 1
ATOM 1571 C C . ASP A 1 205 ? -11.032 -8.918 5.423 1.00 95.75 205 ASP A C 1
ATOM 1573 O O . ASP A 1 205 ? -11.892 -9.598 4.867 1.00 95.75 205 ASP A O 1
ATOM 1577 N N . ARG A 1 206 ? -11.322 -8.151 6.474 1.00 97.44 206 ARG A N 1
ATOM 1578 C CA . ARG A 1 206 ? -12.681 -7.883 6.957 1.00 97.44 206 ARG A CA 1
ATOM 1579 C C . ARG A 1 206 ? -12.711 -6.581 7.759 1.00 97.44 206 ARG A C 1
ATOM 1581 O O . ARG A 1 206 ? -11.677 -6.219 8.326 1.00 97.44 206 ARG A O 1
ATOM 1588 N N . PRO A 1 207 ? -13.870 -5.903 7.869 1.00 98.19 207 PRO A N 1
ATOM 1589 C CA . PRO A 1 207 ? -14.044 -4.797 8.805 1.00 98.19 207 PRO A CA 1
ATOM 1590 C C . PRO A 1 207 ? -13.634 -5.234 10.215 1.00 98.19 207 PRO A C 1
ATOM 1592 O O . PRO A 1 207 ? -14.282 -6.080 10.836 1.00 98.19 207 PRO A O 1
ATOM 1595 N N . LEU A 1 208 ? -12.511 -4.711 10.696 1.00 97.88 208 LEU A N 1
ATOM 1596 C CA . LEU A 1 208 ? -11.936 -5.067 11.991 1.00 97.88 208 LEU A CA 1
ATOM 1597 C C . LEU A 1 208 ? -11.953 -3.879 12.946 1.00 97.88 208 LEU A C 1
ATOM 1599 O O . LEU A 1 208 ? -12.166 -4.046 14.142 1.00 97.88 208 LEU A O 1
ATOM 1603 N N . MET A 1 209 ? -11.696 -2.691 12.414 1.00 98.12 209 MET A N 1
ATOM 1604 C CA . MET A 1 209 ? -11.509 -1.469 13.170 1.00 98.12 209 MET A CA 1
ATOM 1605 C C . MET A 1 209 ? -12.267 -0.318 12.527 1.00 98.12 209 MET A C 1
ATOM 1607 O O . MET A 1 209 ? -12.498 -0.294 11.318 1.00 98.12 209 MET A O 1
ATOM 1611 N N . ARG A 1 210 ? -12.620 0.672 13.345 1.00 98.38 210 ARG A N 1
ATOM 1612 C CA . ARG A 1 210 ? -13.240 1.909 12.871 1.00 98.38 210 ARG A CA 1
ATOM 1613 C C . ARG A 1 210 ? -12.790 3.089 13.708 1.00 98.38 210 ARG A C 1
ATOM 1615 O O . ARG A 1 210 ? -12.660 2.975 14.926 1.00 98.38 210 ARG A O 1
ATOM 1622 N N . ILE A 1 211 ? -12.570 4.223 13.052 1.00 98.25 211 ILE A N 1
ATOM 1623 C CA . ILE A 1 211 ? -12.314 5.508 13.706 1.00 98.25 211 ILE A CA 1
ATOM 1624 C C . ILE A 1 211 ? -13.615 6.315 13.622 1.00 98.25 211 ILE A C 1
ATOM 1626 O O . ILE A 1 211 ? -13.896 6.884 12.568 1.00 98.25 211 ILE A O 1
ATOM 1630 N N . PRO A 1 212 ? -14.459 6.323 14.664 1.00 96.88 212 PRO A N 1
ATOM 1631 C CA . PRO A 1 212 ? -15.756 6.986 14.595 1.00 96.88 212 PRO A CA 1
ATOM 1632 C C . PRO A 1 212 ? -15.614 8.509 14.660 1.00 96.88 212 PRO A C 1
ATOM 1634 O O . PRO A 1 212 ? -14.790 9.032 15.416 1.00 96.88 212 PRO A O 1
ATOM 1637 N N . MET A 1 213 ? -16.448 9.236 13.912 1.00 95.44 213 MET A N 1
ATOM 1638 C CA . MET A 1 213 ? -16.615 10.671 14.151 1.00 95.44 213 MET A CA 1
ATOM 1639 C C . MET A 1 213 ? -17.383 10.936 15.452 1.00 95.44 213 MET A C 1
ATOM 1641 O O . MET A 1 213 ? -18.250 10.162 15.864 1.00 95.44 213 MET A O 1
ATOM 1645 N N . LEU A 1 214 ? -17.102 12.080 16.083 1.00 95.19 214 LEU A N 1
ATOM 1646 C CA . LEU A 1 214 ? -17.964 12.611 17.135 1.00 95.19 214 LEU A CA 1
ATOM 1647 C C . LEU A 1 214 ? -19.281 13.093 16.511 1.00 95.19 214 LEU A C 1
ATOM 1649 O O . LEU A 1 214 ? -19.281 13.769 15.483 1.00 95.19 214 LEU A O 1
ATOM 1653 N N . ALA A 1 215 ? -20.408 12.765 17.145 1.00 95.94 215 ALA A N 1
ATOM 1654 C CA . ALA A 1 215 ? -21.717 13.193 16.671 1.00 95.94 215 ALA A CA 1
ATOM 1655 C C . ALA A 1 215 ? -21.827 14.728 16.636 1.00 95.94 215 ALA A C 1
ATOM 1657 O O . ALA A 1 215 ? -21.505 15.402 17.615 1.00 95.94 215 ALA A O 1
ATOM 1658 N N . ILE A 1 216 ? -22.384 15.273 15.550 1.00 96.12 216 ILE A N 1
ATOM 1659 C CA . ILE A 1 216 ? -22.551 16.724 15.350 1.00 96.12 216 ILE A CA 1
ATOM 1660 C C . ILE A 1 216 ? -23.307 17.422 16.492 1.00 96.12 216 ILE A C 1
ATOM 1662 O O . ILE A 1 216 ? -23.006 18.559 16.840 1.00 96.12 216 ILE A O 1
ATOM 1666 N N . HIS A 1 217 ? -24.241 16.728 17.146 1.00 96.38 217 HIS A N 1
ATOM 1667 C CA . HIS A 1 217 ? -24.982 17.245 18.302 1.00 96.38 217 HIS A CA 1
ATOM 1668 C C . HIS A 1 217 ? -24.064 17.689 19.457 1.00 96.38 217 HIS A C 1
ATOM 1670 O O . HIS A 1 217 ? -24.434 18.597 20.206 1.00 96.38 217 HIS A O 1
ATOM 1676 N N . LEU A 1 218 ? -22.882 17.065 19.563 1.00 95.56 218 LEU A N 1
ATOM 1677 C CA . LEU A 1 218 ? -21.834 17.326 20.553 1.00 95.56 218 LEU A CA 1
ATOM 1678 C C . LEU A 1 218 ? -20.689 18.201 20.007 1.00 95.56 218 LEU A C 1
ATOM 1680 O O . LEU A 1 218 ? -19.833 18.619 20.779 1.00 95.56 218 LEU A O 1
ATOM 1684 N N . GLN A 1 219 ? -20.678 18.500 18.704 1.00 93.06 219 GLN A N 1
ATOM 1685 C CA . GLN A 1 219 ? -19.714 19.388 18.044 1.00 93.06 219 GLN A CA 1
ATOM 1686 C C . GLN A 1 219 ? -20.429 20.267 17.006 1.00 93.06 219 GLN A C 1
ATOM 1688 O O . GLN A 1 219 ? -20.305 20.089 15.793 1.00 93.06 219 GLN A O 1
ATOM 1693 N N . ARG A 1 220 ? -21.242 21.205 17.501 1.00 93.56 220 ARG A N 1
ATOM 1694 C CA . ARG A 1 220 ? -22.176 21.987 16.673 1.00 93.56 220 ARG A CA 1
ATOM 1695 C C . ARG A 1 220 ? -21.491 23.013 15.764 1.00 93.56 220 ARG A C 1
ATOM 1697 O O . ARG A 1 220 ? -22.080 23.439 14.778 1.00 93.56 220 ARG A O 1
ATOM 1704 N N . ASP A 1 221 ? -20.262 23.404 16.079 1.00 94.38 221 ASP A N 1
ATOM 1705 C CA . ASP A 1 221 ? -19.477 24.414 15.364 1.00 94.38 221 ASP A CA 1
ATOM 1706 C C . ASP A 1 221 ? -18.636 23.840 14.208 1.00 94.38 221 ASP A C 1
ATOM 1708 O O . ASP A 1 221 ? -17.956 24.590 13.512 1.00 94.38 221 ASP A O 1
ATOM 1712 N N . ILE A 1 222 ? -18.695 22.528 13.941 1.00 94.19 222 ILE A N 1
ATOM 1713 C CA . ILE A 1 222 ? -17.856 21.858 12.928 1.00 94.19 222 ILE A CA 1
ATOM 1714 C C . ILE A 1 222 ? -17.969 22.472 11.520 1.00 94.19 222 ILE A C 1
ATOM 1716 O O . ILE A 1 222 ? -16.988 22.495 10.776 1.00 94.19 222 ILE A O 1
ATOM 1720 N N . HIS A 1 223 ? -19.138 23.004 11.152 1.00 90.19 223 HIS A N 1
ATOM 1721 C CA . HIS A 1 223 ? -19.371 23.615 9.839 1.00 90.19 223 HIS A CA 1
ATOM 1722 C C . HIS A 1 223 ? -18.766 25.014 9.696 1.00 90.19 223 HIS A C 1
ATOM 1724 O O . HIS A 1 223 ? -18.428 25.412 8.584 1.00 90.19 223 HIS A O 1
ATOM 1730 N N . THR A 1 224 ? -18.622 25.756 10.796 1.00 94.69 224 THR A N 1
ATOM 1731 C CA . THR A 1 224 ? -18.075 27.120 10.792 1.00 94.69 224 THR A CA 1
ATOM 1732 C C . THR A 1 224 ? -16.593 27.130 11.164 1.00 94.69 224 THR A C 1
ATOM 1734 O O . THR A 1 224 ? -15.801 27.809 10.515 1.00 94.69 224 THR A O 1
ATOM 1737 N N . ALA A 1 225 ? -16.191 26.341 12.163 1.00 92.44 225 ALA A N 1
ATOM 1738 C CA . ALA A 1 225 ? -14.810 26.236 12.632 1.00 92.44 225 ALA A CA 1
ATOM 1739 C C . ALA A 1 225 ? -13.955 25.255 11.807 1.00 92.44 225 ALA A C 1
ATOM 1741 O O . ALA A 1 225 ? -12.718 25.330 11.846 1.00 92.44 225 ALA A O 1
ATOM 1742 N N . GLY A 1 226 ? -14.604 24.359 11.057 1.00 91.94 226 GLY A N 1
ATOM 1743 C CA . GLY A 1 226 ? -13.985 23.259 10.323 1.00 91.94 226 GLY A CA 1
ATOM 1744 C C . GLY A 1 226 ? -13.703 22.037 11.203 1.00 91.94 226 GLY A C 1
ATOM 1745 O O . GLY A 1 226 ? -13.546 22.131 12.420 1.00 91.94 226 GLY A O 1
ATOM 1746 N N . PHE A 1 227 ? -13.586 20.866 10.576 1.00 93.50 227 PHE A N 1
ATOM 1747 C CA . PHE A 1 227 ? -13.202 19.640 11.272 1.00 93.50 227 PHE A CA 1
ATOM 1748 C C . PHE A 1 227 ? -11.689 19.607 11.533 1.00 93.50 227 PHE A C 1
ATOM 1750 O O . PHE A 1 227 ? -10.890 19.473 10.606 1.00 93.50 227 PHE A O 1
ATOM 1757 N N . LYS A 1 228 ? -11.298 19.744 12.805 1.00 92.00 228 LYS A N 1
ATOM 1758 C CA . LYS A 1 228 ? -9.899 19.845 13.258 1.00 92.00 228 LYS A CA 1
ATOM 1759 C C . LYS A 1 228 ? -9.596 18.816 14.358 1.00 92.00 228 LYS A C 1
ATOM 1761 O O . LYS A 1 228 ? -9.373 19.202 15.505 1.00 92.00 228 LYS A O 1
ATOM 1766 N N . PRO A 1 229 ? -9.640 17.507 14.058 1.00 91.31 229 PRO A N 1
ATOM 1767 C CA . PRO A 1 229 ? -9.399 16.496 15.076 1.00 91.31 229 PRO A CA 1
ATOM 1768 C C . PRO A 1 229 ? -7.949 16.529 15.564 1.00 91.31 229 PRO A C 1
ATOM 1770 O O . PRO A 1 229 ? -7.017 16.698 14.774 1.00 91.31 229 PRO A O 1
ATOM 1773 N N . ASN A 1 230 ? -7.740 16.276 16.856 1.00 93.69 230 ASN A N 1
ATOM 1774 C CA . ASN A 1 230 ? -6.406 15.986 17.360 1.00 93.69 230 ASN A CA 1
ATOM 1775 C C . ASN A 1 230 ? -6.023 14.551 16.958 1.00 93.69 230 ASN A C 1
ATOM 1777 O O . ASN A 1 230 ? -6.602 13.580 17.445 1.00 93.69 230 ASN A O 1
ATOM 1781 N N . LEU A 1 231 ? -5.029 14.409 16.079 1.00 94.00 231 LEU A N 1
ATOM 1782 C CA . LEU A 1 231 ? -4.630 13.109 15.524 1.00 94.00 231 LEU A CA 1
ATOM 1783 C C . LEU A 1 231 ? -3.989 12.160 16.548 1.00 94.00 231 LEU A C 1
ATOM 1785 O O . LEU A 1 231 ? -3.843 10.974 16.275 1.00 94.00 231 LEU A O 1
ATOM 1789 N N . GLN A 1 232 ? -3.625 12.655 17.731 1.00 92.31 232 GLN A N 1
ATOM 1790 C CA . GLN A 1 232 ? -3.098 11.836 18.817 1.00 92.31 232 GLN A CA 1
ATOM 1791 C C . GLN A 1 232 ? -4.213 11.314 19.734 1.00 92.31 232 GLN A C 1
ATOM 1793 O O . GLN A 1 232 ? -4.143 10.176 20.189 1.00 92.31 232 GLN A O 1
ATOM 1798 N N . THR A 1 233 ? -5.234 12.123 20.028 1.00 91.19 233 THR A N 1
ATOM 1799 C CA . THR A 1 233 ? -6.248 11.796 21.051 1.00 91.19 233 THR A CA 1
ATOM 1800 C C . THR A 1 233 ? -7.635 11.470 20.494 1.00 91.19 233 THR A C 1
ATOM 1802 O O . THR A 1 233 ? -8.461 10.911 21.222 1.00 91.19 233 THR A O 1
ATOM 1805 N N . ASN A 1 234 ? -7.914 11.801 19.228 1.00 91.75 234 ASN A N 1
ATOM 1806 C CA . ASN A 1 234 ? -9.221 11.614 18.581 1.00 91.75 234 ASN A CA 1
ATOM 1807 C C . ASN A 1 234 ? -9.185 10.650 17.386 1.00 91.75 234 ASN A C 1
ATOM 1809 O O . ASN A 1 234 ? -10.191 10.508 16.703 1.00 91.75 234 ASN A O 1
ATOM 1813 N N . PHE A 1 235 ? -8.050 9.992 17.133 1.00 95.06 235 PHE A N 1
ATOM 1814 C CA . PHE A 1 235 ? -7.824 9.241 15.891 1.00 95.06 235 PHE A CA 1
ATOM 1815 C C . PHE A 1 235 ? -7.450 7.768 16.101 1.00 95.06 235 PHE A C 1
ATOM 1817 O O . PHE A 1 235 ? -7.084 7.074 15.157 1.00 95.06 235 PHE A O 1
ATOM 1824 N N . ALA A 1 236 ? -7.541 7.279 17.340 1.00 95.75 236 ALA A N 1
ATOM 1825 C CA . ALA A 1 236 ? -7.323 5.870 17.634 1.00 95.75 236 ALA A CA 1
ATOM 1826 C C . ALA A 1 236 ? -8.542 5.039 17.176 1.00 95.75 236 ALA A C 1
ATOM 1828 O O . ALA A 1 236 ? -9.660 5.335 17.605 1.00 95.75 236 ALA A O 1
ATOM 1829 N N . PRO A 1 237 ? -8.365 4.010 16.331 1.00 97.88 237 PRO A N 1
ATOM 1830 C CA . PRO A 1 237 ? -9.423 3.062 15.989 1.00 97.88 237 PRO A CA 1
ATOM 1831 C C . PRO A 1 237 ? -9.930 2.270 17.202 1.00 97.88 237 PRO A C 1
ATOM 1833 O O . PRO A 1 237 ? -9.156 1.841 18.064 1.00 97.88 237 PRO A O 1
ATOM 1836 N N . LEU A 1 238 ? -11.232 1.994 17.205 1.00 97.75 238 LEU A N 1
ATOM 1837 C CA . LEU A 1 238 ? -11.859 1.012 18.084 1.00 97.75 238 LEU A CA 1
ATOM 1838 C C . LEU A 1 238 ? -11.630 -0.394 17.521 1.00 97.75 238 LEU A C 1
ATOM 1840 O O . LEU A 1 238 ? -11.875 -0.611 16.335 1.00 97.75 238 LEU A O 1
ATOM 1844 N N . LEU A 1 239 ? -11.205 -1.337 18.367 1.00 97.44 239 LEU A N 1
ATOM 1845 C CA . LEU A 1 239 ? -11.082 -2.758 18.016 1.00 97.44 239 LEU A CA 1
ATOM 1846 C C . LEU A 1 239 ? -12.225 -3.587 18.615 1.00 97.44 239 LEU A C 1
ATOM 1848 O O . LEU A 1 239 ? -12.840 -4.390 17.922 1.00 97.44 239 LEU A O 1
ATOM 1852 N N . ALA A 1 240 ? -12.501 -3.408 19.907 1.00 97.50 240 ALA A N 1
ATOM 1853 C CA . ALA A 1 240 ? -13.534 -4.154 20.625 1.00 97.50 240 ALA A CA 1
ATOM 1854 C C . ALA A 1 240 ? -13.994 -3.396 21.877 1.00 97.50 240 ALA A C 1
ATOM 1856 O O . ALA A 1 240 ? -13.356 -2.436 22.312 1.00 97.50 240 ALA A O 1
ATOM 1857 N N . THR A 1 241 ? -15.088 -3.840 22.494 1.00 97.56 241 THR A N 1
ATOM 1858 C CA . THR A 1 241 ? -15.415 -3.439 23.868 1.00 97.56 241 THR A CA 1
ATOM 1859 C C . THR A 1 241 ? -14.673 -4.337 24.853 1.00 97.56 241 THR A C 1
ATOM 1861 O O . THR A 1 241 ? -14.538 -5.539 24.622 1.00 97.56 241 THR A O 1
ATOM 1864 N N . ALA A 1 242 ? -14.254 -3.779 25.989 1.00 94.75 242 ALA A N 1
ATOM 1865 C CA . ALA A 1 242 ? -13.604 -4.536 27.056 1.00 94.75 242 ALA A CA 1
ATOM 1866 C C . ALA A 1 242 ? -14.487 -5.695 27.546 1.00 94.75 242 ALA A C 1
ATOM 1868 O O . ALA A 1 242 ? -13.991 -6.794 27.769 1.00 94.75 242 ALA A O 1
ATOM 1869 N N . VAL A 1 243 ? -15.806 -5.476 27.619 1.00 96.19 243 VAL A N 1
ATOM 1870 C CA . VAL A 1 243 ? -16.789 -6.503 27.999 1.00 96.19 243 VAL A CA 1
ATOM 1871 C C . VAL A 1 243 ? -16.785 -7.670 27.011 1.00 96.19 243 VAL A C 1
ATOM 1873 O O . VAL A 1 243 ? -16.726 -8.826 27.420 1.00 96.19 243 VAL A O 1
ATOM 1876 N N . LYS A 1 244 ? -16.814 -7.401 25.698 1.00 94.69 244 LYS A N 1
ATOM 1877 C CA . LYS A 1 244 ? -16.830 -8.479 24.700 1.00 94.69 244 LYS A CA 1
ATOM 1878 C C . LYS A 1 244 ? -15.503 -9.235 24.679 1.00 94.69 244 LYS A C 1
ATOM 1880 O O . LYS A 1 244 ? -15.519 -10.455 24.549 1.00 94.69 244 LYS A O 1
ATOM 1885 N N . THR A 1 245 ? -14.390 -8.532 24.883 1.00 94.00 245 THR A N 1
ATOM 1886 C CA . THR A 1 245 ? -13.064 -9.140 25.048 1.00 94.00 245 THR A CA 1
ATOM 1887 C C . THR A 1 245 ? -12.996 -10.037 26.284 1.00 94.00 245 THR A C 1
ATOM 1889 O O . THR A 1 245 ? -12.406 -11.103 26.209 1.00 94.00 245 THR A O 1
ATOM 1892 N N . GLN A 1 246 ? -13.627 -9.678 27.403 1.00 91.19 246 GLN A N 1
ATOM 1893 C CA . GLN A 1 246 ? -13.671 -10.544 28.591 1.00 91.19 246 GLN A CA 1
ATOM 1894 C C . GLN A 1 246 ? -14.518 -11.805 28.381 1.00 91.19 246 GLN A C 1
ATOM 1896 O O . GLN A 1 246 ? -14.170 -12.862 28.891 1.00 91.19 246 GLN A O 1
ATOM 1901 N N . ILE A 1 247 ? -15.622 -11.699 27.635 1.00 93.31 247 ILE A N 1
ATOM 1902 C CA . ILE A 1 247 ? -16.546 -12.822 27.406 1.00 93.31 247 ILE A CA 1
ATOM 1903 C C . ILE A 1 247 ? -16.009 -13.797 26.351 1.00 93.31 247 ILE A C 1
ATOM 1905 O O . ILE A 1 247 ? -16.180 -15.002 26.495 1.00 93.31 247 ILE A O 1
ATOM 1909 N N . LEU A 1 248 ? -15.423 -13.282 25.266 1.00 91.88 248 LEU A N 1
ATOM 1910 C CA . LEU A 1 248 ? -15.058 -14.077 24.084 1.00 91.88 248 LEU A CA 1
ATOM 1911 C C . LEU A 1 248 ? -13.554 -14.116 23.795 1.00 91.88 248 LEU A C 1
ATOM 1913 O O . LEU A 1 248 ? -13.121 -14.864 22.924 1.00 91.88 248 LEU A O 1
ATOM 1917 N N . GLY A 1 249 ? -12.763 -13.250 24.422 1.00 79.94 249 GLY A N 1
ATOM 1918 C CA . GLY A 1 249 ? -11.368 -13.056 24.056 1.00 79.94 249 GLY A CA 1
ATOM 1919 C C . GLY A 1 249 ? -10.466 -14.150 24.610 1.00 79.94 249 GLY A C 1
ATOM 1920 O O . GLY A 1 249 ? -10.077 -14.116 25.777 1.00 79.94 249 GLY A O 1
ATOM 1921 N N . GLU A 1 250 ? -10.015 -15.045 23.738 1.00 82.06 250 GLU A N 1
ATOM 1922 C CA . GLU A 1 250 ? -8.918 -15.971 24.024 1.00 82.06 250 GLU A CA 1
ATOM 1923 C C . GLU A 1 250 ? -7.576 -15.225 24.004 1.00 82.06 250 GLU A C 1
ATOM 1925 O O . GLU A 1 250 ? -6.855 -15.173 23.007 1.00 82.06 250 GLU A O 1
ATOM 1930 N N . THR A 1 251 ? -7.269 -14.555 25.114 1.00 84.44 251 THR A N 1
ATOM 1931 C CA . THR A 1 251 ? -6.147 -13.604 25.197 1.00 84.44 251 THR A CA 1
ATOM 1932 C C . THR A 1 251 ? -5.076 -13.979 26.209 1.00 84.44 251 THR A C 1
ATOM 1934 O O . THR A 1 251 ? -4.076 -13.279 26.286 1.00 84.44 251 THR A O 1
ATOM 1937 N N . ALA A 1 252 ? -5.232 -15.070 26.965 1.00 81.25 252 ALA A N 1
ATOM 1938 C CA . ALA A 1 252 ? -4.313 -15.421 28.052 1.00 81.25 252 ALA A CA 1
ATOM 1939 C C . ALA A 1 252 ? -2.858 -15.604 27.574 1.00 81.25 252 ALA A C 1
ATOM 1941 O O . ALA A 1 252 ? -1.955 -14.947 28.091 1.00 81.25 252 ALA A O 1
ATOM 1942 N N . ALA A 1 253 ? -2.647 -16.429 26.542 1.00 77.12 253 ALA A N 1
ATOM 1943 C CA . ALA A 1 253 ? -1.332 -16.658 25.935 1.00 77.12 253 ALA A CA 1
ATOM 1944 C C . ALA A 1 253 ? -0.742 -15.356 25.353 1.00 77.12 253 ALA A C 1
ATOM 1946 O O . ALA A 1 253 ? 0.347 -14.910 25.715 1.00 77.12 253 ALA A O 1
ATOM 1947 N N . ALA A 1 254 ? -1.544 -14.646 24.556 1.00 82.19 254 ALA A N 1
ATOM 1948 C CA . ALA A 1 254 ? -1.158 -13.370 23.965 1.00 82.19 254 ALA A CA 1
ATOM 1949 C C . ALA A 1 254 ? -0.868 -12.267 24.998 1.00 82.19 254 ALA A C 1
ATOM 1951 O O . ALA A 1 254 ? -0.026 -11.407 24.753 1.00 82.19 254 ALA A O 1
ATOM 1952 N N . ALA A 1 255 ? -1.538 -12.266 26.151 1.00 83.81 255 ALA A N 1
ATOM 1953 C CA . ALA A 1 255 ? -1.311 -11.293 27.212 1.00 83.81 255 ALA A CA 1
ATOM 1954 C C . ALA A 1 255 ? 0.085 -11.461 27.815 1.00 83.81 255 ALA A C 1
ATOM 1956 O O . ALA A 1 255 ? 0.795 -10.462 27.951 1.00 83.81 255 ALA A O 1
ATOM 1957 N N . ALA A 1 256 ? 0.498 -12.705 28.078 1.00 81.56 256 ALA A N 1
ATOM 1958 C CA . ALA A 1 256 ? 1.848 -13.022 28.532 1.00 81.56 256 ALA A CA 1
ATOM 1959 C C . ALA A 1 256 ? 2.904 -12.616 27.488 1.00 81.56 256 ALA A C 1
ATOM 1961 O O . ALA A 1 256 ? 3.878 -11.948 27.832 1.00 81.56 256 ALA A O 1
ATOM 1962 N N . ALA A 1 257 ? 2.669 -12.925 26.207 1.00 78.62 257 ALA A N 1
ATOM 1963 C CA . ALA A 1 257 ? 3.568 -12.552 25.112 1.00 78.62 257 ALA A CA 1
ATOM 1964 C C . ALA A 1 257 ? 3.660 -11.029 24.887 1.00 78.62 257 ALA A C 1
ATOM 1966 O O . ALA A 1 257 ? 4.705 -10.510 24.502 1.00 78.62 257 ALA A O 1
ATOM 1967 N N . SER A 1 258 ? 2.571 -10.291 25.132 1.00 79.06 258 SER A N 1
ATOM 1968 C CA . SER A 1 258 ? 2.488 -8.858 24.827 1.00 79.06 258 SER A CA 1
ATOM 1969 C C . SER A 1 258 ? 3.396 -7.971 25.678 1.00 79.06 258 SER A C 1
ATOM 1971 O O . SER A 1 258 ? 3.683 -6.846 25.264 1.00 79.06 258 SER A O 1
ATOM 1973 N N . GLY A 1 259 ? 3.755 -8.410 26.893 1.00 77.56 259 GLY A N 1
ATOM 1974 C CA . GLY A 1 259 ? 4.459 -7.588 27.883 1.00 77.56 259 GLY A CA 1
ATOM 1975 C C . GLY A 1 259 ? 3.807 -6.217 28.131 1.00 77.56 259 GLY A C 1
ATOM 1976 O O . GLY A 1 259 ? 4.515 -5.242 28.360 1.00 77.56 259 GLY A O 1
ATOM 1977 N N . HIS A 1 260 ? 2.479 -6.107 27.985 1.00 77.56 260 HIS A N 1
ATOM 1978 C CA . HIS A 1 260 ? 1.699 -4.855 28.002 1.00 77.56 260 HIS A CA 1
ATOM 1979 C C . HIS A 1 260 ? 2.018 -3.831 26.891 1.00 77.56 260 HIS A C 1
ATOM 1981 O O . HIS A 1 260 ? 1.390 -2.772 26.837 1.00 77.56 260 HIS A O 1
ATOM 1987 N N . ARG A 1 261 ? 2.935 -4.136 25.964 1.00 90.19 261 ARG A N 1
ATOM 1988 C CA . ARG A 1 261 ? 3.257 -3.293 24.799 1.00 90.19 261 ARG A CA 1
ATOM 1989 C C . ARG A 1 261 ? 2.137 -3.332 23.761 1.00 90.19 261 ARG A C 1
ATOM 1991 O O . ARG A 1 261 ? 1.765 -2.307 23.183 1.00 90.19 261 ARG A O 1
ATOM 1998 N N . HIS A 1 262 ? 1.595 -4.520 23.522 1.00 94.56 262 HIS A N 1
ATOM 1999 C CA . HIS A 1 262 ? 0.593 -4.751 22.491 1.00 94.56 262 HIS A CA 1
ATOM 2000 C C . HIS A 1 262 ? -0.759 -5.145 23.076 1.00 94.56 262 HIS A C 1
ATOM 2002 O O . HIS A 1 262 ? -0.836 -5.734 24.149 1.00 94.56 262 HIS A O 1
ATOM 2008 N N . SER A 1 263 ? -1.840 -4.825 22.361 1.00 94.19 263 SER A N 1
ATOM 2009 C CA . SER A 1 263 ? -3.167 -5.346 22.703 1.00 94.19 263 SER A CA 1
ATOM 2010 C C . SER A 1 263 ? -3.151 -6.884 22.630 1.00 94.19 263 SER A C 1
ATOM 2012 O O . SER A 1 263 ? -2.869 -7.414 21.550 1.00 94.19 263 SER A O 1
ATOM 2014 N N . PRO A 1 264 ? -3.477 -7.610 23.719 1.00 94.25 264 PRO A N 1
ATOM 2015 C CA . PRO A 1 264 ? -3.526 -9.073 23.699 1.00 94.25 264 PRO A CA 1
ATOM 2016 C C . PRO A 1 264 ? -4.510 -9.609 22.656 1.00 94.25 264 PRO A C 1
ATOM 2018 O O . PRO A 1 264 ? -4.197 -10.550 21.938 1.00 94.25 264 PRO A O 1
ATOM 2021 N N . LEU A 1 265 ? -5.662 -8.947 22.491 1.00 95.06 265 LEU A N 1
ATOM 2022 C CA . LEU A 1 265 ? -6.644 -9.311 21.469 1.00 95.06 265 LEU A CA 1
ATOM 2023 C C . LEU A 1 265 ? -6.088 -9.141 20.048 1.00 95.06 265 LEU A C 1
ATOM 2025 O O . LEU A 1 265 ? -6.328 -9.989 19.194 1.00 95.06 265 LEU A O 1
ATOM 2029 N N . LEU A 1 266 ? -5.329 -8.070 19.788 1.00 95.88 266 LEU A N 1
ATOM 2030 C CA . LEU A 1 266 ? -4.678 -7.875 18.490 1.00 95.88 266 LEU A CA 1
ATOM 2031 C C . LEU A 1 266 ? -3.669 -8.994 18.207 1.00 95.88 266 LEU A C 1
ATOM 2033 O O . LEU A 1 266 ? -3.658 -9.531 17.104 1.00 95.88 266 LEU A O 1
ATOM 2037 N N . LEU A 1 267 ? -2.837 -9.346 19.190 1.00 95.31 267 LEU A N 1
ATOM 2038 C CA . LEU A 1 267 ? -1.864 -10.429 19.043 1.00 95.31 267 LEU A CA 1
ATOM 2039 C C . LEU A 1 267 ? -2.544 -11.778 18.796 1.00 95.31 267 LEU A C 1
ATOM 2041 O O . LEU A 1 267 ? -2.133 -12.476 17.876 1.00 95.31 267 LEU A O 1
ATOM 2045 N N . SER A 1 268 ? -3.606 -12.114 19.537 1.00 94.75 268 SER A N 1
ATOM 2046 C CA . SER A 1 268 ? -4.386 -13.337 19.295 1.00 94.75 268 SER A CA 1
ATOM 2047 C C . SER A 1 268 ? -4.960 -13.381 17.877 1.00 94.75 268 SER A C 1
ATOM 2049 O O . SER A 1 268 ? -4.898 -14.417 17.220 1.00 94.75 268 SER A O 1
ATOM 2051 N N . LEU A 1 269 ? -5.478 -12.256 17.370 1.00 95.94 269 LEU A N 1
ATOM 2052 C CA . LEU A 1 269 ? -5.999 -12.169 16.003 1.00 95.94 269 LEU A CA 1
ATOM 2053 C C . LEU A 1 269 ? -4.906 -12.391 14.951 1.00 95.94 269 LEU A C 1
ATOM 2055 O O . LEU A 1 269 ? -5.118 -13.146 14.008 1.00 95.94 269 LEU A O 1
ATOM 2059 N N . LEU A 1 270 ? -3.737 -11.764 15.115 1.00 96.62 270 LEU A N 1
ATOM 2060 C CA . LEU A 1 270 ? -2.604 -11.955 14.203 1.00 96.62 270 LEU A CA 1
ATOM 2061 C C . LEU A 1 270 ? -2.088 -13.396 14.236 1.00 96.62 270 LEU A C 1
ATOM 2063 O O . LEU A 1 270 ? -1.823 -13.972 13.188 1.00 96.62 270 LEU A O 1
ATOM 2067 N N . ALA A 1 271 ? -1.968 -13.971 15.431 1.00 94.94 271 ALA A N 1
ATOM 2068 C CA . ALA A 1 271 ? -1.534 -15.345 15.649 1.00 94.94 271 ALA A CA 1
ATOM 2069 C C . ALA A 1 271 ? -2.486 -16.349 14.979 1.00 94.94 271 ALA A C 1
ATOM 2071 O O . ALA A 1 271 ? -2.039 -17.243 14.262 1.00 94.94 271 ALA A O 1
ATOM 2072 N N . SER A 1 272 ? -3.798 -16.141 15.133 1.00 94.75 272 SER A N 1
ATOM 2073 C CA . SER A 1 272 ? -4.832 -16.942 14.474 1.00 94.75 272 SER A CA 1
ATOM 2074 C C . SER A 1 272 ? -4.756 -16.840 12.947 1.00 94.75 272 SER A C 1
ATOM 2076 O O . SER A 1 272 ? -4.733 -17.872 12.283 1.00 94.75 272 SER A O 1
ATOM 2078 N N . GLU A 1 273 ? -4.630 -15.628 12.394 1.00 96.50 273 GLU A N 1
ATOM 2079 C CA . GLU A 1 273 ? -4.510 -15.409 10.942 1.00 96.50 273 GLU A CA 1
ATOM 2080 C C . GLU A 1 273 ? -3.231 -16.040 10.359 1.00 96.50 273 GLU A C 1
ATOM 2082 O O . GLU A 1 273 ? -3.208 -16.497 9.220 1.00 96.50 273 GLU A O 1
ATOM 2087 N N . LEU A 1 274 ? -2.152 -16.092 11.147 1.00 94.88 274 LEU A N 1
ATOM 2088 C CA . LEU A 1 274 ? -0.869 -16.683 10.755 1.00 94.88 274 LEU A CA 1
ATOM 2089 C C . LEU A 1 274 ? -0.771 -18.191 11.022 1.00 94.88 274 LEU A C 1
ATOM 2091 O O . LEU A 1 274 ? 0.195 -18.815 10.573 1.00 94.88 274 LEU A O 1
ATOM 2095 N N . GLY A 1 275 ? -1.725 -18.769 11.757 1.00 93.94 275 GLY A N 1
ATOM 2096 C CA . GLY A 1 275 ? -1.673 -20.159 12.207 1.00 93.94 275 GLY A CA 1
ATOM 2097 C C . GLY A 1 275 ? -0.475 -20.450 13.118 1.00 93.94 275 GLY A C 1
ATOM 2098 O O . GLY A 1 275 ? 0.137 -21.511 13.001 1.00 93.94 275 GLY A O 1
ATOM 2099 N N . CYS A 1 276 ? -0.095 -19.505 13.983 1.00 92.38 276 CYS A N 1
ATOM 2100 C CA . CYS A 1 276 ? 1.049 -19.637 14.889 1.00 92.38 276 CYS A CA 1
ATOM 2101 C C . CYS A 1 276 ? 0.669 -19.296 16.340 1.00 92.38 276 CYS A C 1
ATOM 2103 O O . CYS A 1 276 ? -0.325 -18.609 16.566 1.00 92.38 276 CYS A O 1
ATOM 2105 N N . PRO A 1 277 ? 1.449 -19.734 17.342 1.00 91.75 277 PRO A N 1
ATOM 2106 C CA . PRO A 1 277 ? 1.253 -19.285 18.717 1.00 91.75 277 PRO A CA 1
ATOM 2107 C C . PRO A 1 277 ? 1.649 -17.795 18.871 1.00 91.75 277 PRO A C 1
ATOM 2109 O O . 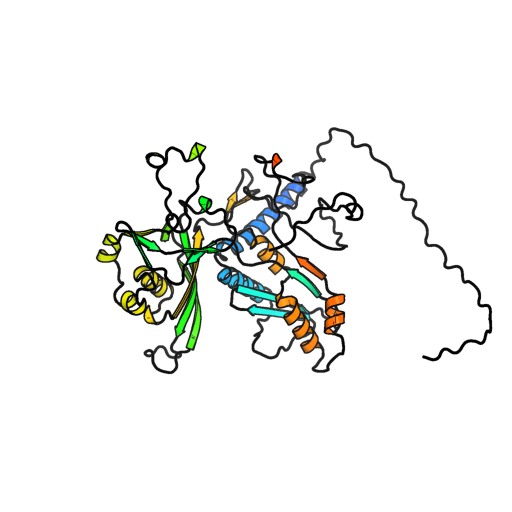PRO A 1 277 ? 2.572 -17.346 18.179 1.00 91.75 277 PRO A O 1
ATOM 2112 N N . PRO A 1 278 ? 0.988 -16.999 19.741 1.00 91.88 278 PRO A N 1
ATOM 2113 C CA . PRO A 1 278 ? 1.301 -15.575 19.927 1.00 91.88 278 PRO A CA 1
ATOM 2114 C C . PRO A 1 278 ? 2.763 -15.287 20.293 1.00 91.88 278 PRO A C 1
ATOM 2116 O O . PRO A 1 278 ? 3.306 -14.259 19.903 1.00 91.88 278 PRO A O 1
ATOM 2119 N N . GLU A 1 279 ? 3.422 -16.206 20.994 1.00 91.44 279 GLU A N 1
ATOM 2120 C CA . GLU A 1 279 ? 4.813 -16.109 21.453 1.00 91.44 279 GLU A CA 1
ATOM 2121 C C . GLU A 1 279 ? 5.819 -16.219 20.297 1.00 91.44 279 GLU A C 1
ATOM 2123 O O . GLU A 1 279 ? 6.974 -15.808 20.425 1.00 91.44 279 GLU A O 1
ATOM 2128 N N . ALA A 1 280 ? 5.394 -16.768 19.153 1.00 91.69 280 ALA A N 1
ATOM 2129 C CA . ALA A 1 280 ? 6.211 -16.797 17.946 1.00 91.69 280 ALA A CA 1
ATOM 2130 C C . ALA A 1 280 ? 6.302 -15.418 17.276 1.00 91.69 280 ALA A C 1
ATOM 2132 O O . ALA A 1 280 ? 7.217 -15.194 16.481 1.00 91.69 280 ALA A O 1
ATOM 2133 N N . ILE A 1 281 ? 5.385 -14.491 17.579 1.00 93.19 281 ILE A N 1
ATOM 2134 C CA . ILE A 1 281 ? 5.396 -13.130 17.040 1.00 93.19 281 ILE A CA 1
ATOM 2135 C C . ILE A 1 281 ? 6.469 -12.314 17.762 1.00 93.19 281 ILE A C 1
ATOM 2137 O O . ILE A 1 281 ? 6.336 -11.984 18.935 1.00 93.19 281 ILE A O 1
ATOM 2141 N N . VAL A 1 282 ? 7.537 -11.969 17.041 1.00 93.38 282 VAL A N 1
ATOM 2142 C CA . VAL A 1 282 ? 8.662 -11.189 17.579 1.00 93.38 282 VAL A CA 1
ATOM 2143 C C . VAL A 1 282 ? 8.398 -9.691 17.462 1.00 93.38 282 VAL A C 1
ATOM 2145 O O . VAL A 1 282 ? 8.573 -8.954 18.426 1.00 93.38 282 VAL A O 1
ATOM 2148 N N . ASP A 1 283 ? 7.997 -9.237 16.275 1.00 93.88 283 ASP A N 1
ATOM 2149 C CA . ASP A 1 283 ? 7.571 -7.857 16.017 1.00 93.88 283 ASP A CA 1
ATOM 2150 C C . ASP A 1 283 ? 6.748 -7.814 14.716 1.00 93.88 283 ASP A C 1
ATOM 2152 O O . ASP A 1 283 ? 6.685 -8.799 13.971 1.00 93.88 283 ASP A O 1
ATOM 2156 N N . PHE A 1 284 ? 6.115 -6.687 14.411 1.00 96.88 284 PHE A N 1
ATOM 2157 C CA . PHE A 1 284 ? 5.324 -6.516 13.197 1.00 96.88 284 PHE A CA 1
ATOM 2158 C C . PHE A 1 284 ? 5.292 -5.068 12.715 1.00 96.88 284 PHE A C 1
ATOM 2160 O O . PHE A 1 284 ? 5.375 -4.116 13.482 1.00 96.88 284 PHE A O 1
ATOM 2167 N N . GLU A 1 285 ? 5.094 -4.903 11.410 1.00 97.88 285 GLU A N 1
ATOM 2168 C CA . GLU A 1 285 ? 4.812 -3.612 10.791 1.00 97.88 285 GLU A CA 1
ATOM 2169 C C . GLU A 1 285 ? 3.477 -3.713 10.061 1.00 97.88 285 GLU A C 1
ATOM 2171 O O . GLU A 1 285 ? 3.356 -4.411 9.052 1.00 97.88 285 GLU A O 1
ATOM 2176 N N . MET A 1 286 ? 2.468 -3.034 10.606 1.00 98.12 286 MET A N 1
ATOM 2177 C CA . MET A 1 286 ? 1.066 -3.217 10.238 1.00 98.12 286 MET A CA 1
ATOM 2178 C C . MET A 1 286 ? 0.419 -1.881 9.903 1.00 98.12 286 MET A C 1
ATOM 2180 O O . MET A 1 286 ? 0.661 -0.873 10.567 1.00 98.12 286 MET A O 1
ATOM 2184 N N . HIS A 1 287 ? -0.396 -1.882 8.857 1.00 98.38 287 HIS A N 1
ATOM 2185 C CA . HIS A 1 287 ? -1.113 -0.729 8.340 1.00 98.38 287 HIS A CA 1
ATOM 2186 C C . HIS A 1 287 ? -2.615 -0.986 8.472 1.00 98.38 287 HIS A C 1
ATOM 2188 O O . HIS A 1 287 ? -3.082 -2.088 8.166 1.00 98.38 287 HIS A O 1
ATOM 2194 N N . LEU A 1 288 ? -3.379 0.030 8.867 1.00 98.25 288 LEU A N 1
ATOM 2195 C CA . LEU A 1 288 ? -4.824 0.023 8.661 1.00 98.25 288 LEU A CA 1
ATOM 2196 C C . LEU A 1 288 ? -5.111 0.291 7.188 1.00 98.25 288 LEU A C 1
ATOM 2198 O O . LEU A 1 288 ? -4.447 1.117 6.553 1.00 98.25 288 LEU A O 1
ATOM 2202 N N . VAL A 1 289 ? -6.123 -0.386 6.657 1.00 97.69 289 VAL A N 1
ATOM 2203 C CA . VAL A 1 289 ? -6.480 -0.302 5.239 1.00 97.69 289 VAL A CA 1
ATOM 2204 C C . VAL A 1 289 ? -7.997 -0.293 5.096 1.00 97.69 289 VAL A C 1
ATOM 2206 O O . VAL A 1 289 ? -8.670 -1.065 5.767 1.00 97.69 289 VAL A O 1
ATOM 2209 N N . ASP A 1 290 ? -8.538 0.570 4.233 1.00 98.00 290 ASP A N 1
ATOM 2210 C CA . ASP A 1 290 ? -9.955 0.515 3.846 1.00 98.00 290 ASP A CA 1
ATOM 2211 C C . ASP A 1 290 ? -10.236 -0.821 3.143 1.00 98.00 290 ASP A C 1
ATOM 2213 O O . ASP A 1 290 ? -9.557 -1.155 2.165 1.00 98.00 290 ASP A O 1
ATOM 2217 N N . VAL A 1 291 ? -11.204 -1.583 3.657 1.00 97.62 291 VAL A N 1
ATOM 2218 C CA . VAL A 1 291 ? -11.589 -2.878 3.073 1.00 97.62 291 VAL A CA 1
ATOM 2219 C C . VAL A 1 291 ? -12.466 -2.718 1.837 1.00 97.62 291 VAL A C 1
ATOM 2221 O O . VAL A 1 291 ? -12.661 -3.683 1.099 1.00 97.62 291 VAL A O 1
ATOM 2224 N N . GLN A 1 292 ? -12.988 -1.512 1.579 1.00 98.06 292 GLN A N 1
ATOM 2225 C CA . GLN A 1 292 ? -13.733 -1.232 0.360 1.00 98.06 292 GLN A CA 1
ATOM 2226 C C . GLN A 1 292 ? -12.827 -1.468 -0.865 1.00 98.06 292 GLN A C 1
ATOM 2228 O O . GLN A 1 292 ? -11.804 -0.788 -1.017 1.00 98.06 292 GLN A O 1
ATOM 2233 N N . PRO A 1 293 ? -13.182 -2.402 -1.768 1.00 97.31 293 PRO A N 1
ATOM 2234 C CA . PRO A 1 293 ? -12.363 -2.681 -2.935 1.00 97.31 293 PRO A CA 1
ATOM 2235 C C . PRO A 1 293 ? -12.374 -1.496 -3.900 1.00 97.31 293 PRO A C 1
ATOM 2237 O O . PRO A 1 293 ? -13.358 -0.761 -4.020 1.00 97.31 293 PRO A O 1
ATOM 2240 N N . GLY A 1 294 ? -11.279 -1.339 -4.637 1.00 96.31 294 GLY A N 1
ATOM 2241 C CA . GLY A 1 294 ? -11.233 -0.438 -5.772 1.00 96.31 294 GLY A CA 1
ATOM 2242 C C . GLY A 1 294 ? -12.116 -0.947 -6.912 1.00 96.31 294 GLY A C 1
ATOM 2243 O O . GLY A 1 294 ? -12.119 -2.144 -7.212 1.00 96.31 294 GLY A O 1
ATOM 2244 N N . VAL A 1 295 ? -12.835 -0.032 -7.561 1.00 97.38 295 VAL A N 1
ATOM 2245 C CA . VAL A 1 295 ? -13.831 -0.322 -8.602 1.00 97.38 295 VAL A CA 1
ATOM 2246 C C . VAL A 1 295 ? -13.744 0.668 -9.761 1.00 97.38 295 VAL A C 1
ATOM 2248 O O . VAL A 1 295 ? -13.154 1.745 -9.642 1.00 97.38 295 VAL A O 1
ATOM 2251 N N . LEU A 1 296 ? -14.362 0.316 -10.887 1.00 95.50 296 LEU A N 1
ATOM 2252 C CA . LEU A 1 296 ? -14.730 1.297 -11.903 1.00 95.50 296 LEU A CA 1
ATOM 2253 C C . LEU A 1 296 ? -16.031 1.998 -11.503 1.00 95.50 296 LEU A C 1
ATOM 2255 O O . LEU A 1 296 ? -16.927 1.375 -10.938 1.00 95.50 296 LEU A O 1
ATOM 2259 N N . GLY A 1 297 ? -16.150 3.281 -11.822 1.00 91.44 297 GLY A N 1
ATOM 2260 C CA . GLY A 1 297 ? -17.355 4.063 -11.572 1.00 91.44 297 GLY A CA 1
ATOM 2261 C C . GLY A 1 297 ? -17.537 5.207 -12.564 1.00 91.44 297 GLY A C 1
ATOM 2262 O O . GLY A 1 297 ? -16.778 5.344 -13.521 1.00 91.44 297 GLY A O 1
ATOM 2263 N N . GLY A 1 298 ? -18.557 6.035 -12.331 1.00 91.44 298 GLY A N 1
ATOM 2264 C CA . GLY A 1 298 ? -19.084 6.962 -13.340 1.00 91.44 298 GLY A CA 1
ATOM 2265 C C . GLY A 1 298 ? -20.204 6.327 -14.161 1.00 91.44 298 GLY A C 1
ATOM 2266 O O . GLY A 1 298 ? -20.343 5.104 -14.183 1.00 91.44 298 GLY A O 1
ATOM 2267 N N . ALA A 1 299 ? -21.014 7.157 -14.821 1.00 91.00 299 ALA A N 1
ATOM 2268 C CA . ALA A 1 299 ? -22.171 6.696 -15.595 1.00 91.00 299 ALA A CA 1
ATOM 2269 C C . ALA A 1 299 ? -21.778 5.756 -16.749 1.00 91.00 299 ALA A C 1
ATOM 2271 O O . ALA A 1 299 ? -22.592 4.955 -17.201 1.00 91.00 299 ALA A O 1
ATOM 2272 N N . HIS A 1 300 ? -20.522 5.825 -17.195 1.00 86.69 300 HIS A N 1
ATOM 2273 C CA . HIS A 1 300 ? -19.969 5.018 -18.275 1.00 86.69 300 HIS A CA 1
ATOM 2274 C C . HIS A 1 300 ? -18.779 4.161 -17.817 1.00 86.69 300 HIS A C 1
ATOM 2276 O O . HIS A 1 300 ? -18.022 3.670 -18.652 1.00 86.69 300 HIS A O 1
ATOM 2282 N N . GLY A 1 301 ? -18.578 3.983 -16.504 1.00 85.44 301 GLY A N 1
ATOM 2283 C CA . GLY A 1 301 ? -17.422 3.251 -15.972 1.00 85.44 301 GLY A CA 1
ATOM 2284 C C . GLY A 1 301 ? -16.079 3.893 -16.342 1.00 85.44 301 GLY A C 1
ATOM 2285 O O . GLY A 1 301 ? -15.072 3.202 -16.475 1.00 85.44 301 GLY A O 1
ATOM 2286 N N . GLU A 1 302 ? -16.064 5.206 -16.575 1.00 85.31 302 GLU A N 1
ATOM 2287 C CA . GLU A 1 302 ? -14.910 5.944 -17.079 1.00 85.31 302 GLU A CA 1
ATOM 2288 C C . GLU A 1 302 ? -13.903 6.350 -15.994 1.00 85.31 302 GLU A C 1
ATOM 2290 O O . GLU A 1 302 ? -12.842 6.892 -16.321 1.00 85.31 302 GLU A O 1
ATOM 2295 N N . PHE A 1 303 ? -14.226 6.109 -14.718 1.00 91.38 303 PHE A N 1
ATOM 2296 C CA . PHE A 1 303 ? -13.381 6.452 -13.581 1.00 91.38 303 PHE A CA 1
ATOM 2297 C C . PHE A 1 303 ? -12.899 5.229 -12.805 1.00 91.38 303 PHE A C 1
ATOM 2299 O O . PHE A 1 303 ? -13.639 4.272 -12.620 1.00 91.38 303 PHE A O 1
ATOM 2306 N N . VAL A 1 304 ? -11.689 5.310 -12.255 1.00 94.44 304 VAL A N 1
ATOM 2307 C CA . VAL A 1 304 ? -11.172 4.361 -11.258 1.00 94.44 304 VAL A CA 1
ATOM 2308 C C . VAL A 1 304 ? -11.367 4.950 -9.864 1.00 94.44 304 VAL A C 1
ATOM 2310 O O . VAL A 1 304 ? -10.860 6.034 -9.581 1.00 94.44 304 VAL A O 1
ATOM 2313 N N . PHE A 1 305 ? -12.081 4.263 -8.976 1.00 96.88 305 PHE A N 1
ATOM 2314 C CA . PHE A 1 305 ? -12.199 4.623 -7.560 1.00 96.88 305 PHE A CA 1
ATOM 2315 C C . PHE A 1 305 ? -11.386 3.636 -6.746 1.00 96.88 305 PHE A C 1
ATOM 2317 O O . PHE A 1 305 ? -11.768 2.479 -6.633 1.00 96.88 305 PHE A O 1
ATOM 2324 N N . ALA A 1 306 ? -10.260 4.075 -6.195 1.00 96.25 306 ALA A N 1
ATOM 2325 C CA . ALA A 1 306 ? -9.438 3.234 -5.341 1.00 96.25 306 ALA A CA 1
ATOM 2326 C C . ALA A 1 306 ? -8.590 4.085 -4.391 1.00 96.25 306 ALA A C 1
ATOM 2328 O O . ALA A 1 306 ? -8.184 5.202 -4.728 1.00 96.25 306 ALA A O 1
ATOM 2329 N N . GLY A 1 307 ? -8.294 3.540 -3.211 1.00 93.88 307 GLY A N 1
ATOM 2330 C CA . GLY A 1 307 ? -7.195 4.036 -2.387 1.00 93.88 307 GLY A CA 1
ATOM 2331 C C . GLY A 1 307 ? -5.843 3.734 -3.041 1.00 93.88 307 GLY A C 1
ATOM 2332 O O . GLY A 1 307 ? -5.749 2.860 -3.902 1.00 93.88 307 GLY A O 1
ATOM 2333 N N . ARG A 1 308 ? -4.786 4.436 -2.612 1.00 96.38 308 ARG A N 1
ATOM 2334 C CA . ARG A 1 308 ? -3.382 4.143 -2.983 1.00 96.38 308 ARG A CA 1
ATOM 2335 C C . ARG A 1 308 ? -3.048 4.263 -4.478 1.00 96.38 308 ARG A C 1
ATOM 2337 O O . ARG A 1 308 ? -1.991 3.812 -4.905 1.00 96.38 308 ARG A O 1
ATOM 2344 N N . LEU A 1 309 ? -3.921 4.876 -5.287 1.00 95.31 309 LEU A N 1
ATOM 2345 C CA . LEU A 1 309 ? -3.607 5.202 -6.687 1.00 95.31 309 LEU A CA 1
ATOM 2346 C C . LEU A 1 309 ? -2.283 5.966 -6.781 1.00 95.31 309 LEU A C 1
ATOM 2348 O O . LEU A 1 309 ? -1.445 5.624 -7.608 1.00 95.31 309 LEU A O 1
ATOM 2352 N N . ASP A 1 310 ? -2.111 6.930 -5.878 1.00 93.31 310 ASP A N 1
ATOM 2353 C CA . ASP A 1 310 ? -0.828 7.506 -5.488 1.00 93.31 310 ASP A CA 1
ATOM 2354 C C . ASP A 1 310 ? -0.075 6.543 -4.540 1.00 93.31 310 ASP A C 1
ATOM 2356 O O . ASP A 1 310 ? -0.481 6.366 -3.388 1.00 93.31 310 ASP A O 1
ATOM 2360 N N . ASN A 1 311 ? 0.958 5.827 -4.987 1.00 93.31 311 ASN A N 1
ATOM 2361 C CA . ASN A 1 311 ? 1.475 5.768 -6.364 1.00 93.31 311 ASN A CA 1
ATOM 2362 C C . ASN A 1 311 ? 1.509 4.343 -6.927 1.00 93.31 311 ASN A C 1
ATOM 2364 O O . ASN A 1 311 ? 2.277 4.014 -7.837 1.00 93.31 311 ASN A O 1
ATOM 2368 N N . LEU A 1 312 ? 0.630 3.467 -6.423 1.00 94.06 312 LEU A N 1
ATOM 2369 C CA . LEU A 1 312 ? 0.519 2.099 -6.928 1.00 94.06 312 LEU A CA 1
ATOM 2370 C C . LEU A 1 312 ? 0.092 2.049 -8.395 1.00 94.06 312 LEU A C 1
ATOM 2372 O O . LEU A 1 312 ? 0.431 1.089 -9.084 1.00 94.06 312 LEU A O 1
ATOM 2376 N N . ALA A 1 313 ? -0.592 3.080 -8.899 1.00 92.19 313 ALA A N 1
ATOM 2377 C CA . ALA A 1 313 ? -0.900 3.180 -10.317 1.00 92.19 313 ALA A CA 1
ATOM 2378 C C . ALA A 1 313 ? 0.371 3.306 -11.162 1.00 92.19 313 ALA A C 1
ATOM 2380 O O . ALA A 1 313 ? 0.524 2.558 -12.131 1.00 92.19 313 ALA A O 1
ATOM 2381 N N . MET A 1 314 ? 1.309 4.189 -10.794 1.00 89.75 314 MET A N 1
ATOM 2382 C CA . MET A 1 314 ? 2.570 4.281 -11.532 1.00 89.75 314 MET A CA 1
ATOM 2383 C C . MET A 1 314 ? 3.494 3.122 -11.207 1.00 89.75 314 MET A C 1
ATOM 2385 O O . MET A 1 314 ? 4.179 2.680 -12.111 1.00 89.75 314 MET A O 1
ATOM 2389 N N . SER A 1 315 ? 3.478 2.557 -10.000 1.00 89.31 315 SER A N 1
ATOM 2390 C CA . SER A 1 315 ? 4.228 1.327 -9.713 1.00 89.31 315 SER A CA 1
ATOM 2391 C C . SER A 1 315 ? 3.746 0.143 -10.553 1.00 89.31 315 SER A C 1
ATOM 2393 O O . SER A 1 315 ? 4.567 -0.614 -11.056 1.00 89.31 315 SER A O 1
ATOM 2395 N N . TYR A 1 316 ? 2.439 0.001 -10.784 1.00 88.50 316 TYR A N 1
ATOM 2396 C CA . TYR A 1 316 ? 1.886 -1.024 -11.671 1.00 88.50 316 TYR A CA 1
ATOM 2397 C C . TYR A 1 316 ? 2.304 -0.811 -13.133 1.00 88.50 316 TYR A C 1
ATOM 2399 O O . TYR A 1 316 ? 2.716 -1.757 -13.807 1.00 88.50 316 TYR A O 1
ATOM 2407 N N . VAL A 1 317 ? 2.243 0.432 -13.622 1.00 83.25 317 VAL A N 1
ATOM 2408 C CA . VAL A 1 317 ? 2.676 0.776 -14.988 1.00 83.25 317 VAL A CA 1
ATOM 2409 C C . VAL A 1 317 ? 4.197 0.659 -15.127 1.00 83.25 317 VAL A C 1
ATOM 2411 O O . VAL A 1 317 ? 4.684 0.131 -16.118 1.00 83.25 317 VAL A O 1
ATOM 2414 N N . ALA A 1 318 ? 4.959 1.078 -14.120 1.00 79.81 318 ALA A N 1
ATOM 2415 C CA . ALA A 1 318 ? 6.407 0.942 -14.056 1.00 79.81 318 ALA A CA 1
ATOM 2416 C C . ALA A 1 318 ? 6.829 -0.510 -13.843 1.00 79.81 318 ALA A C 1
ATOM 2418 O O . ALA A 1 318 ? 7.912 -0.871 -14.257 1.00 79.81 318 ALA A O 1
ATOM 2419 N N . LEU A 1 319 ? 6.009 -1.408 -13.302 1.00 71.00 319 LEU A N 1
ATOM 2420 C CA . LEU A 1 319 ? 6.320 -2.840 -13.347 1.00 71.00 319 LEU A CA 1
ATOM 2421 C C . LEU A 1 319 ? 6.397 -3.350 -14.796 1.00 71.00 319 LEU A C 1
ATOM 2423 O O . LEU A 1 319 ? 7.091 -4.322 -15.079 1.00 71.00 319 LEU A O 1
ATOM 2427 N N . GLN A 1 320 ? 5.752 -2.641 -15.724 1.00 59.75 320 GLN A N 1
ATOM 2428 C CA . GLN A 1 320 ? 5.909 -2.839 -17.161 1.00 59.75 320 GLN A CA 1
ATOM 2429 C C . GLN A 1 320 ? 7.154 -2.113 -17.746 1.00 59.75 320 GLN A C 1
ATOM 2431 O O . GLN A 1 320 ? 7.366 -2.205 -18.951 1.00 59.75 320 GLN A O 1
ATOM 2436 N N . GLY A 1 321 ? 7.987 -1.410 -16.946 1.00 46.75 321 GLY A N 1
ATOM 2437 C CA . GLY A 1 321 ? 9.113 -0.564 -17.423 1.00 46.75 321 GLY A CA 1
ATOM 2438 C C . GLY A 1 321 ? 10.286 -0.136 -16.480 1.00 46.75 321 GLY A C 1
ATOM 2439 O O . GLY A 1 321 ? 11.146 0.578 -16.968 1.00 46.75 321 GLY A O 1
ATOM 2440 N N . ALA A 1 322 ? 10.326 -0.541 -15.199 1.00 41.06 322 ALA A N 1
ATOM 2441 C CA . ALA A 1 322 ? 11.278 -0.470 -14.046 1.00 41.06 322 ALA A CA 1
ATOM 2442 C C . ALA A 1 322 ? 12.432 0.574 -13.961 1.00 41.06 322 ALA A C 1
ATOM 2444 O O . ALA A 1 322 ? 13.034 0.901 -14.970 1.00 41.06 322 ALA A O 1
ATOM 2445 N N . GLY A 1 323 ? 12.955 1.092 -12.824 1.00 37.91 323 GLY A N 1
ATOM 2446 C CA . GLY A 1 323 ? 12.687 1.106 -11.358 1.00 37.91 323 GLY A CA 1
ATOM 2447 C C . GLY A 1 323 ? 13.573 2.205 -10.673 1.00 37.91 323 GLY A C 1
ATOM 2448 O O . GLY A 1 323 ? 14.357 2.818 -11.384 1.00 37.91 323 GLY A O 1
ATOM 2449 N N . GLY A 1 324 ? 13.458 2.483 -9.346 1.00 36.44 324 GLY A N 1
ATOM 2450 C CA . GLY A 1 324 ? 14.012 3.647 -8.566 1.00 36.44 324 GLY A CA 1
ATOM 2451 C C . GLY A 1 324 ? 15.386 3.501 -7.827 1.00 36.44 324 GLY A C 1
ATOM 2452 O O . GLY A 1 324 ? 16.176 2.675 -8.253 1.00 36.44 324 GLY A O 1
ATOM 2453 N N . PRO A 1 325 ? 15.713 4.257 -6.733 1.00 40.59 325 PRO A N 1
ATOM 2454 C CA . PRO A 1 325 ? 17.070 4.683 -6.260 1.00 40.59 325 PRO A CA 1
ATOM 2455 C C . PRO A 1 325 ? 18.094 3.606 -5.847 1.00 40.59 325 PRO A C 1
ATOM 2457 O O . PRO A 1 325 ? 19.296 3.868 -5.851 1.00 40.59 325 PRO A O 1
ATOM 2460 N N . VAL A 1 326 ? 17.648 2.368 -5.627 1.00 56.00 326 VAL A N 1
ATOM 2461 C CA . VAL A 1 326 ? 18.486 1.148 -5.703 1.00 56.00 326 VAL A CA 1
ATOM 2462 C C . VAL A 1 326 ? 19.164 1.009 -7.090 1.00 56.00 326 VAL A C 1
ATOM 2464 O O . VAL A 1 326 ? 20.044 0.185 -7.327 1.00 56.00 326 VAL A O 1
ATOM 2467 N N . MET A 1 327 ? 18.783 1.884 -8.011 1.00 68.25 327 MET A N 1
ATOM 2468 C CA . MET A 1 327 ? 19.343 2.189 -9.308 1.00 68.25 327 MET A CA 1
ATOM 2469 C C . MET A 1 327 ? 20.856 2.163 -9.356 1.00 68.25 327 MET A C 1
ATOM 2471 O O . MET A 1 327 ? 21.406 1.428 -10.160 1.00 68.25 327 MET A O 1
ATOM 2475 N N . ARG A 1 328 ? 21.542 2.954 -8.523 1.00 66.62 328 ARG A N 1
ATOM 2476 C CA . ARG A 1 328 ? 22.997 3.082 -8.637 1.00 66.62 328 ARG A CA 1
ATOM 2477 C C . ARG A 1 328 ? 23.686 1.775 -8.263 1.00 66.62 328 ARG A C 1
ATOM 2479 O O . ARG A 1 328 ? 24.591 1.357 -8.983 1.00 66.62 328 ARG A O 1
ATOM 2486 N N . ASP A 1 329 ? 23.215 1.112 -7.209 1.00 67.94 329 ASP A N 1
ATOM 2487 C CA . ASP A 1 329 ? 23.694 -0.215 -6.810 1.00 67.94 329 ASP A CA 1
ATOM 2488 C C . ASP A 1 329 ? 23.435 -1.227 -7.929 1.00 67.94 329 ASP A C 1
ATOM 2490 O O . ASP A 1 329 ? 24.324 -1.983 -8.306 1.00 67.94 329 ASP A O 1
ATOM 2494 N N . THR A 1 330 ? 22.234 -1.205 -8.511 1.00 75.12 330 THR A N 1
ATOM 2495 C CA . THR A 1 330 ? 21.835 -2.112 -9.596 1.00 75.12 330 THR A CA 1
ATOM 2496 C C . THR A 1 330 ? 22.694 -1.893 -10.834 1.00 75.12 330 THR A C 1
ATOM 2498 O O . THR A 1 330 ? 23.259 -2.847 -11.353 1.00 75.12 330 THR A O 1
ATOM 2501 N N . ILE A 1 331 ? 22.859 -0.643 -11.268 1.00 77.56 331 ILE A N 1
ATOM 2502 C CA . ILE A 1 331 ? 23.715 -0.251 -12.391 1.00 77.56 331 ILE A CA 1
ATOM 2503 C C . ILE A 1 331 ? 25.144 -0.734 -12.155 1.00 77.56 331 ILE A C 1
ATOM 2505 O O . ILE A 1 331 ? 25.724 -1.376 -13.026 1.00 77.56 331 ILE A O 1
ATOM 2509 N N . THR A 1 332 ? 25.691 -0.466 -10.968 1.00 76.56 332 THR A N 1
ATOM 2510 C CA . THR A 1 332 ? 27.052 -0.872 -10.600 1.00 76.56 332 THR A CA 1
ATOM 2511 C C . THR A 1 332 ? 27.199 -2.388 -10.651 1.00 76.56 332 THR A C 1
ATOM 2513 O O . THR A 1 332 ? 28.119 -2.894 -11.287 1.00 76.56 332 THR A O 1
ATOM 2516 N N . ARG A 1 333 ? 26.268 -3.131 -10.042 1.00 76.19 333 ARG A N 1
ATOM 2517 C CA . ARG A 1 333 ? 26.312 -4.598 -9.990 1.00 76.19 333 ARG A CA 1
ATOM 2518 C C . ARG A 1 333 ? 26.109 -5.241 -11.358 1.00 76.19 333 ARG A C 1
ATOM 2520 O O . ARG A 1 333 ? 26.782 -6.219 -11.657 1.00 76.19 333 ARG A O 1
ATOM 2527 N N . VAL A 1 334 ? 25.225 -4.698 -12.196 1.00 79.81 334 VAL A N 1
ATOM 2528 C CA . VAL A 1 334 ? 25.021 -5.182 -13.569 1.00 79.81 334 VAL A CA 1
ATOM 2529 C C . VAL A 1 334 ? 26.253 -4.896 -14.426 1.00 79.81 334 VAL A C 1
ATOM 2531 O O . VAL A 1 334 ? 26.732 -5.799 -15.107 1.00 79.81 334 VAL A O 1
ATOM 2534 N N . ALA A 1 335 ? 26.806 -3.680 -14.364 1.00 77.88 335 ALA A N 1
ATOM 2535 C CA . ALA A 1 335 ? 28.023 -3.331 -15.095 1.00 77.88 335 ALA A CA 1
ATOM 2536 C C . ALA A 1 335 ? 29.210 -4.207 -14.664 1.00 77.88 335 ALA A C 1
ATOM 2538 O O . ALA A 1 335 ? 29.928 -4.716 -15.523 1.00 77.88 335 ALA A O 1
ATOM 2539 N N . ALA A 1 336 ? 29.381 -4.441 -13.359 1.00 78.88 336 ALA A N 1
ATOM 2540 C CA . ALA A 1 336 ? 30.431 -5.304 -12.824 1.00 78.88 336 ALA A CA 1
ATOM 2541 C C . ALA A 1 336 ? 30.254 -6.771 -13.248 1.00 78.88 336 ALA A C 1
ATOM 2543 O O . ALA A 1 336 ? 31.197 -7.372 -13.762 1.00 78.88 336 ALA A O 1
ATOM 2544 N N . ALA A 1 337 ? 29.046 -7.333 -13.104 1.00 79.12 337 ALA A N 1
ATOM 2545 C CA . ALA A 1 337 ? 28.754 -8.715 -13.497 1.00 79.12 337 ALA A CA 1
ATOM 2546 C C . ALA A 1 337 ? 29.021 -8.960 -14.993 1.00 79.12 337 ALA A C 1
ATOM 2548 O O . ALA A 1 337 ? 29.570 -9.992 -15.367 1.00 79.12 337 ALA A O 1
ATOM 2549 N N . LEU A 1 338 ? 28.696 -7.982 -15.845 1.00 79.69 338 LEU A N 1
ATOM 2550 C CA . LEU A 1 338 ? 28.887 -8.066 -17.296 1.00 79.69 338 LEU A CA 1
ATOM 2551 C C . LEU A 1 338 ? 30.304 -7.692 -17.760 1.00 79.69 338 LEU A C 1
ATOM 2553 O O . LEU A 1 338 ? 30.605 -7.831 -18.942 1.00 79.69 338 LEU A O 1
ATOM 2557 N N . SER A 1 339 ? 31.181 -7.248 -16.855 1.00 75.00 339 SER A N 1
ATOM 2558 C CA . SER A 1 339 ? 32.601 -6.986 -17.148 1.00 75.00 339 SER A CA 1
ATOM 2559 C C . SER A 1 339 ? 33.495 -8.217 -16.949 1.00 75.00 339 SER A C 1
ATOM 2561 O O . SER A 1 339 ? 34.714 -8.110 -17.057 1.00 75.00 339 SER A O 1
ATOM 2563 N N . GLY A 1 340 ? 32.925 -9.384 -16.622 1.00 65.19 340 GLY A N 1
ATOM 2564 C CA . GLY A 1 340 ? 33.691 -10.625 -16.446 1.00 65.19 340 GLY A CA 1
ATOM 2565 C C . GLY A 1 340 ? 34.724 -10.568 -15.313 1.00 65.19 340 GLY A C 1
ATOM 2566 O O . GLY A 1 340 ? 35.726 -11.271 -15.368 1.00 65.19 340 GLY A O 1
ATOM 2567 N N . GLY A 1 341 ? 34.517 -9.703 -14.312 1.00 60.25 341 GLY A N 1
ATOM 2568 C CA . GLY A 1 341 ? 35.452 -9.512 -13.197 1.00 60.25 341 GLY A CA 1
ATOM 2569 C C . GLY A 1 341 ? 36.664 -8.620 -13.498 1.00 60.25 341 GLY A C 1
ATOM 2570 O O . GLY A 1 341 ? 37.472 -8.401 -12.600 1.00 60.25 341 GLY A O 1
ATOM 2571 N N . GLN A 1 342 ? 36.796 -8.072 -14.712 1.00 60.44 342 GLN A N 1
ATOM 2572 C CA . GLN A 1 342 ? 37.820 -7.070 -15.021 1.00 60.44 342 GLN A CA 1
ATOM 2573 C C . GLN A 1 342 ? 37.321 -5.663 -14.670 1.00 60.44 342 GLN A C 1
ATOM 2575 O O . GLN A 1 342 ? 36.205 -5.278 -15.029 1.00 60.44 342 GLN A O 1
ATOM 2580 N N . GLU A 1 343 ? 38.147 -4.872 -13.981 1.00 61.88 343 GLU A N 1
ATOM 2581 C CA . GLU A 1 343 ? 37.839 -3.469 -13.703 1.00 61.88 343 GLU A CA 1
ATOM 2582 C C . GLU A 1 343 ? 37.938 -2.656 -15.000 1.00 61.88 343 GLU A C 1
ATOM 2584 O O . GLU A 1 343 ? 39.011 -2.239 -15.439 1.00 61.88 343 GLU A O 1
ATOM 2589 N N . VAL A 1 344 ? 36.798 -2.429 -15.651 1.00 69.69 344 VAL A N 1
ATOM 2590 C CA . VAL A 1 344 ? 36.730 -1.509 -16.784 1.00 69.69 344 VAL A CA 1
ATOM 2591 C C . VAL A 1 344 ? 36.688 -0.089 -16.220 1.00 69.69 344 VAL A C 1
ATOM 2593 O O . VAL A 1 344 ? 35.618 0.424 -15.886 1.00 69.69 344 VAL A O 1
ATOM 2596 N N . VAL A 1 345 ? 37.859 0.547 -16.115 1.00 76.31 345 VAL A N 1
ATOM 2597 C CA . VAL A 1 345 ? 38.016 1.914 -15.588 1.00 76.31 345 VAL A CA 1
ATOM 2598 C C . VAL A 1 345 ? 36.973 2.851 -16.202 1.00 76.31 345 VAL A C 1
ATOM 2600 O O . VAL A 1 345 ? 36.824 2.950 -17.427 1.00 76.31 345 VAL A O 1
ATOM 2603 N N . GLY A 1 346 ? 36.211 3.531 -15.347 1.00 78.50 346 GLY A N 1
ATOM 2604 C CA . GLY A 1 346 ? 35.202 4.501 -15.766 1.00 78.50 346 GLY A CA 1
ATOM 2605 C C . GLY A 1 346 ? 33.889 3.907 -16.299 1.00 78.50 346 GLY A C 1
ATOM 2606 O O . GLY A 1 346 ? 33.065 4.655 -16.827 1.00 78.50 346 GLY A O 1
ATOM 2607 N N . ALA A 1 347 ? 33.686 2.581 -16.280 1.00 82.19 347 ALA A N 1
ATOM 2608 C CA . ALA A 1 347 ? 32.495 1.966 -16.876 1.00 82.19 347 ALA A CA 1
ATOM 2609 C C . ALA A 1 347 ? 31.201 2.385 -16.179 1.00 82.19 347 ALA A C 1
ATOM 2611 O O . ALA A 1 347 ? 30.204 2.635 -16.859 1.00 82.19 347 ALA A O 1
ATOM 2612 N N . VAL A 1 348 ? 31.210 2.507 -14.851 1.00 81.62 348 VAL A N 1
ATOM 2613 C CA . VAL A 1 348 ? 30.040 2.951 -14.082 1.00 81.62 348 VAL A CA 1
ATOM 2614 C C . VAL A 1 348 ? 29.728 4.414 -14.396 1.00 81.62 348 VAL A C 1
ATOM 2616 O O . VAL A 1 348 ? 28.581 4.755 -14.669 1.00 81.62 348 VAL A O 1
ATOM 2619 N N . GLU A 1 349 ? 30.741 5.273 -14.452 1.00 83.00 349 GLU A N 1
ATOM 2620 C CA . GLU A 1 349 ? 30.621 6.696 -14.767 1.00 83.00 349 GLU A CA 1
ATOM 2621 C C . GLU A 1 349 ? 30.066 6.907 -16.179 1.00 83.00 349 GLU A C 1
ATOM 2623 O O . GLU A 1 349 ? 29.124 7.683 -16.364 1.00 83.00 349 GLU A O 1
ATOM 2628 N N . ARG A 1 350 ? 30.597 6.177 -17.172 1.00 84.00 350 ARG A N 1
ATOM 2629 C CA . ARG A 1 350 ? 30.086 6.202 -18.553 1.00 84.00 350 ARG A CA 1
ATOM 2630 C C . ARG A 1 350 ? 28.650 5.698 -18.623 1.00 84.00 350 ARG A C 1
ATOM 2632 O O . ARG A 1 350 ? 27.807 6.349 -19.232 1.00 84.00 350 ARG A O 1
ATOM 2639 N N . THR A 1 351 ? 28.360 4.589 -17.947 1.00 87.00 351 THR A N 1
ATOM 2640 C CA . THR A 1 351 ? 27.013 4.015 -17.869 1.00 87.00 351 THR A CA 1
ATOM 2641 C C . THR A 1 351 ? 26.020 5.028 -17.309 1.00 87.00 351 THR A C 1
ATOM 2643 O O . THR A 1 351 ? 24.986 5.282 -17.924 1.00 87.00 351 THR A O 1
ATOM 2646 N N . LEU A 1 352 ? 26.342 5.666 -16.180 1.00 79.62 352 LEU A N 1
ATOM 2647 C CA . LEU A 1 352 ? 25.499 6.689 -15.562 1.00 79.62 352 LEU A CA 1
ATOM 2648 C C . LEU A 1 352 ? 25.276 7.876 -16.503 1.00 79.62 352 LEU A C 1
ATOM 2650 O O . LEU A 1 352 ? 24.145 8.334 -16.643 1.00 79.62 352 LEU A O 1
ATOM 2654 N N . ARG A 1 353 ? 26.326 8.351 -17.186 1.00 86.06 353 ARG A N 1
ATOM 2655 C CA . ARG A 1 353 ? 26.220 9.478 -18.125 1.00 86.06 353 ARG A CA 1
ATOM 2656 C C . ARG A 1 353 ? 25.379 9.156 -19.362 1.00 86.06 353 ARG A C 1
ATOM 2658 O O . ARG A 1 353 ? 24.776 10.064 -19.925 1.00 86.06 353 ARG A O 1
ATOM 2665 N N . ASN A 1 354 ? 25.321 7.883 -19.742 1.00 87.50 354 ASN A N 1
ATOM 2666 C CA . ASN A 1 354 ? 24.524 7.374 -20.857 1.00 87.50 354 ASN A CA 1
ATOM 2667 C C . ASN A 1 354 ? 23.105 6.939 -20.445 1.00 87.50 354 ASN A C 1
ATOM 2669 O O . ASN A 1 354 ? 22.340 6.486 -21.294 1.00 87.50 354 ASN A O 1
ATOM 2673 N N . SER A 1 355 ? 22.757 7.022 -19.158 1.00 84.88 355 SER A N 1
ATOM 2674 C CA . SER A 1 355 ? 21.476 6.550 -18.628 1.00 84.88 355 SER A CA 1
ATOM 2675 C C . SER A 1 355 ? 20.410 7.645 -18.593 1.00 84.88 355 SER A C 1
ATOM 2677 O O . SER A 1 355 ? 20.709 8.836 -18.521 1.00 84.88 355 SER A O 1
ATOM 2679 N N . PHE A 1 356 ? 19.145 7.229 -18.585 1.00 83.88 356 PHE A N 1
ATOM 2680 C CA . PHE A 1 356 ? 17.985 8.106 -18.497 1.00 83.88 356 PHE A CA 1
ATOM 2681 C C . PHE A 1 356 ? 16.927 7.532 -17.546 1.00 83.88 356 PHE A C 1
ATOM 2683 O O . PHE A 1 356 ? 16.628 6.338 -17.591 1.00 83.88 356 PHE A O 1
ATOM 2690 N N . LEU A 1 357 ? 16.340 8.390 -16.705 1.00 81.25 357 LEU A N 1
ATOM 2691 C CA . LEU A 1 357 ? 15.310 8.028 -15.729 1.00 81.25 357 LEU A CA 1
ATOM 2692 C C . LEU A 1 357 ? 14.029 8.834 -15.954 1.00 81.25 357 LEU A C 1
ATOM 2694 O O . LEU A 1 357 ? 14.034 10.063 -15.906 1.00 81.25 357 LEU A O 1
ATOM 2698 N N . ILE A 1 358 ? 12.916 8.124 -16.094 1.00 81.06 358 ILE A N 1
ATOM 2699 C CA . ILE A 1 358 ? 11.567 8.657 -15.941 1.00 81.06 358 ILE A CA 1
ATOM 2700 C C . ILE A 1 358 ? 11.166 8.497 -14.472 1.00 81.06 358 ILE A C 1
ATOM 2702 O O . ILE A 1 358 ? 10.976 7.382 -13.997 1.00 81.06 358 ILE A O 1
ATOM 2706 N N . SER A 1 359 ? 11.014 9.607 -13.752 1.00 81.88 359 SER A N 1
ATOM 2707 C CA . SER A 1 359 ? 10.318 9.602 -12.460 1.00 81.88 359 SER A CA 1
ATOM 2708 C C . SER A 1 359 ? 8.816 9.625 -12.728 1.00 81.88 359 SER A C 1
ATOM 2710 O O . SER A 1 359 ? 8.309 10.623 -13.234 1.00 81.88 359 SER A O 1
ATOM 2712 N N . ALA A 1 360 ? 8.127 8.523 -12.446 1.00 82.81 360 ALA A N 1
ATOM 2713 C CA . ALA A 1 360 ? 6.700 8.355 -12.661 1.00 82.81 360 ALA A CA 1
ATOM 2714 C C . ALA A 1 360 ? 5.942 8.532 -11.342 1.00 82.81 360 ALA A C 1
ATOM 2716 O O . ALA A 1 360 ? 6.073 7.738 -10.409 1.00 82.81 360 ALA A O 1
ATOM 2717 N N . ASP A 1 361 ? 5.132 9.582 -11.293 1.00 84.56 361 ASP A N 1
ATOM 2718 C CA . ASP A 1 361 ? 4.280 9.903 -10.157 1.00 84.56 361 ASP A CA 1
ATOM 2719 C C . ASP A 1 361 ? 2.948 10.487 -10.631 1.00 84.56 361 ASP A C 1
ATOM 2721 O O . ASP A 1 361 ? 2.834 10.991 -11.760 1.00 84.56 361 ASP A O 1
ATOM 2725 N N . MET A 1 362 ? 1.942 10.390 -9.771 1.00 83.69 362 MET A N 1
ATOM 2726 C CA . MET A 1 362 ? 0.617 10.936 -9.998 1.00 83.69 362 MET A CA 1
ATOM 2727 C C . MET A 1 362 ? 0.675 12.464 -10.026 1.00 83.69 362 MET A C 1
ATOM 2729 O O . MET A 1 362 ? 1.339 13.105 -9.217 1.00 83.69 362 MET A O 1
ATOM 2733 N N . ALA A 1 363 ? -0.073 13.078 -10.940 1.00 79.88 363 ALA A N 1
ATOM 2734 C CA . ALA A 1 363 ? -0.264 14.525 -10.957 1.00 79.88 363 ALA A CA 1
ATOM 2735 C C . ALA A 1 363 ? -1.684 14.935 -10.544 1.00 79.88 363 ALA A C 1
ATOM 2737 O O . ALA A 1 363 ? -2.635 14.153 -10.599 1.00 79.88 363 ALA A O 1
ATOM 2738 N N . HIS A 1 364 ? -1.838 16.218 -10.215 1.00 82.94 364 HIS A N 1
ATOM 2739 C CA . HIS A 1 364 ? -3.129 16.813 -9.888 1.00 82.94 364 HIS A CA 1
ATOM 2740 C C . HIS A 1 364 ? -3.879 17.271 -11.142 1.00 82.94 364 HIS A C 1
ATOM 2742 O O . HIS A 1 364 ? -3.406 18.106 -11.922 1.00 82.94 364 HIS A O 1
ATOM 2748 N N . ALA A 1 365 ? -5.097 16.770 -11.302 1.00 79.44 365 ALA A N 1
ATOM 2749 C CA . ALA A 1 365 ? -6.034 17.294 -12.281 1.00 79.44 365 ALA A CA 1
ATOM 2750 C C . ALA A 1 365 ? -6.576 18.665 -11.912 1.00 79.44 365 ALA A C 1
ATOM 2752 O O . ALA A 1 365 ? -6.543 19.078 -10.755 1.00 79.44 365 ALA A O 1
ATOM 2753 N N . LEU A 1 366 ? -7.188 19.322 -12.898 1.00 82.94 366 LEU A N 1
ATOM 2754 C CA . LEU A 1 366 ? -8.128 20.388 -12.598 1.00 82.94 366 LEU A CA 1
ATOM 2755 C C . LEU A 1 366 ? -9.295 19.802 -11.793 1.00 82.94 366 LEU A C 1
ATOM 2757 O O . LEU A 1 366 ? -10.023 18.940 -12.287 1.00 82.94 366 LEU A O 1
ATOM 2761 N N . HIS A 1 367 ? -9.455 20.271 -10.558 1.00 85.88 367 HIS A N 1
ATOM 2762 C CA . HIS A 1 367 ? -10.606 19.926 -9.741 1.00 85.88 367 HIS A CA 1
ATOM 2763 C C . HIS A 1 367 ? -11.781 20.836 -10.133 1.00 85.88 367 HIS A C 1
ATOM 2765 O O . HIS A 1 367 ? -11.662 22.052 -9.969 1.00 85.88 367 HIS A O 1
ATOM 2771 N N . PRO A 1 368 ? -12.918 20.302 -10.619 1.00 86.12 368 PRO A N 1
ATOM 2772 C CA . PRO A 1 368 ? -14.008 21.127 -11.148 1.00 86.12 368 PRO A CA 1
ATOM 2773 C C . PRO A 1 368 ? -14.608 22.073 -10.097 1.00 86.12 368 PRO A C 1
ATOM 2775 O O . PRO A 1 368 ? -14.916 23.213 -10.417 1.00 86.12 368 PRO A O 1
ATOM 2778 N N . ASN A 1 369 ? -14.687 21.642 -8.832 1.00 89.38 369 ASN A N 1
ATOM 2779 C CA . ASN A 1 369 ? -15.227 22.467 -7.737 1.00 89.38 369 ASN A CA 1
ATOM 2780 C C . ASN A 1 369 ? -14.195 23.396 -7.063 1.00 89.38 369 ASN A C 1
ATOM 2782 O O . ASN A 1 369 ? -14.558 24.138 -6.161 1.00 89.38 369 ASN A O 1
ATOM 2786 N N . TYR A 1 370 ? -12.917 23.331 -7.456 1.00 88.75 370 TYR A N 1
ATOM 2787 C CA . TYR A 1 370 ? -11.823 24.138 -6.883 1.00 88.75 370 TYR A CA 1
ATOM 2788 C C . TYR A 1 370 ? -10.881 24.606 -7.999 1.00 88.75 370 TYR A C 1
ATOM 2790 O O . TYR A 1 370 ? -9.657 24.462 -7.926 1.00 88.75 370 TYR A O 1
ATOM 2798 N N . SER A 1 371 ? -11.461 25.089 -9.099 1.00 87.62 371 SER A N 1
ATOM 2799 C CA . SER A 1 371 ? -10.714 25.458 -10.303 1.00 87.62 371 SER A CA 1
ATOM 2800 C C . SER A 1 371 ? -9.745 26.624 -10.079 1.00 87.62 371 SER A C 1
ATOM 2802 O O . SER A 1 371 ? -8.759 26.751 -10.801 1.00 87.62 371 SER A O 1
ATOM 2804 N N . ASP A 1 372 ? -10.011 27.451 -9.067 1.00 85.88 372 ASP A N 1
ATOM 2805 C CA . ASP A 1 372 ? -9.213 28.594 -8.615 1.00 85.88 372 ASP A CA 1
ATOM 2806 C C . ASP A 1 372 ? -7.873 28.193 -7.978 1.00 85.88 372 ASP A C 1
ATOM 2808 O O . ASP A 1 372 ? -6.925 28.974 -7.980 1.00 85.88 372 ASP A O 1
ATOM 2812 N N . LYS A 1 373 ? -7.754 26.963 -7.462 1.00 79.50 373 LYS A N 1
ATOM 2813 C CA . LYS A 1 373 ? -6.563 26.503 -6.727 1.00 79.50 373 LYS A CA 1
ATOM 2814 C C . LYS A 1 373 ? -5.366 26.149 -7.610 1.00 79.50 373 LYS A C 1
ATOM 2816 O O . LYS A 1 373 ? -4.319 25.764 -7.092 1.00 79.50 373 LYS A O 1
ATOM 2821 N N . ARG A 1 374 ? -5.484 26.249 -8.935 1.00 66.94 374 ARG A N 1
ATOM 2822 C CA . ARG A 1 374 ? -4.429 25.818 -9.857 1.00 66.94 374 ARG A CA 1
ATOM 2823 C C . ARG A 1 374 ? -3.509 26.970 -10.268 1.00 66.94 374 ARG A C 1
ATOM 2825 O O . ARG A 1 374 ? -3.949 27.930 -10.889 1.00 66.94 374 ARG A O 1
ATOM 2832 N N . GLY A 1 375 ? -2.203 26.813 -10.047 1.00 48.25 375 GLY A N 1
ATOM 2833 C CA . GLY A 1 375 ? -1.173 27.634 -10.693 1.00 48.25 375 GLY A CA 1
ATOM 2834 C C . GLY A 1 375 ? -0.796 27.078 -12.075 1.00 48.25 375 GLY A C 1
ATOM 2835 O O . GLY A 1 375 ? -0.175 26.022 -12.160 1.00 48.25 375 GLY A O 1
ATOM 2836 N N . GLY A 1 376 ? -1.166 27.760 -13.168 1.00 56.81 376 GLY A N 1
ATOM 2837 C CA . GLY A 1 376 ? -0.711 27.461 -14.544 1.00 56.81 376 GLY A CA 1
ATOM 2838 C C . GLY A 1 376 ? -1.788 26.942 -15.525 1.00 56.81 376 GLY A C 1
ATOM 2839 O O . GLY A 1 376 ? -2.950 26.802 -15.146 1.00 56.81 376 GLY A O 1
ATOM 2840 N N . PRO A 1 377 ? -1.441 26.639 -16.802 1.00 49.38 377 PRO A N 1
ATOM 2841 C CA . PRO A 1 377 ? -2.394 26.264 -17.866 1.00 49.38 377 PRO A CA 1
ATOM 2842 C C . PRO A 1 377 ? -2.878 24.805 -17.778 1.00 49.38 377 PRO A C 1
ATOM 2844 O O . PRO A 1 377 ? -2.076 23.900 -17.525 1.00 49.38 377 PRO A O 1
ATOM 2847 N N . ALA A 1 378 ? -4.191 24.581 -17.914 1.00 46.97 378 ALA A N 1
ATOM 2848 C CA . ALA A 1 378 ? -4.867 23.301 -17.666 1.00 46.97 378 ALA A CA 1
ATOM 2849 C C . ALA A 1 378 ? -4.546 22.220 -18.722 1.00 46.97 378 ALA A C 1
ATOM 2851 O O . ALA A 1 378 ? -4.541 22.531 -19.917 1.00 46.97 378 ALA A O 1
ATOM 2852 N N . PRO A 1 379 ? -4.364 20.938 -18.344 1.00 47.88 379 PRO A N 1
ATOM 2853 C CA . PRO A 1 379 ? -4.540 19.845 -19.291 1.00 47.88 379 PRO A CA 1
ATOM 2854 C C . PRO A 1 379 ? -6.021 19.815 -19.688 1.00 47.88 379 PRO A C 1
ATOM 2856 O O . PRO A 1 379 ? -6.898 19.623 -18.847 1.00 47.88 379 PRO A O 1
ATOM 2859 N N . ARG A 1 380 ? -6.325 20.071 -20.966 1.00 41.62 380 ARG A N 1
ATOM 2860 C CA . ARG A 1 380 ? -7.703 19.987 -21.465 1.00 41.62 380 ARG A CA 1
ATOM 2861 C C . ARG A 1 380 ? -8.205 18.548 -21.314 1.00 41.62 380 ARG A C 1
ATOM 2863 O O . ARG A 1 380 ? -7.542 17.609 -21.748 1.00 41.62 380 ARG A O 1
ATOM 2870 N N . HIS A 1 381 ? -9.411 18.396 -20.770 1.00 44.56 381 HIS A N 1
ATOM 2871 C CA . HIS A 1 381 ? -10.111 17.122 -20.543 1.00 44.56 381 HIS A CA 1
ATOM 2872 C C . HIS A 1 381 ? -10.481 16.346 -21.830 1.00 44.56 381 HIS A C 1
ATOM 2874 O O . HIS A 1 381 ? -11.160 15.324 -21.770 1.00 44.56 381 HIS A O 1
ATOM 2880 N N . THR A 1 382 ? -10.031 16.804 -23.000 1.00 36.28 382 THR A N 1
ATOM 2881 C CA . THR A 1 382 ? -10.384 16.274 -24.323 1.00 36.28 382 THR A CA 1
ATOM 2882 C C . THR A 1 382 ? -9.429 15.197 -24.842 1.00 36.28 382 THR A C 1
ATOM 2884 O O . THR A 1 382 ? -9.551 14.808 -26.000 1.00 36.28 382 THR A O 1
ATOM 2887 N N . LEU A 1 383 ? -8.465 14.716 -24.043 1.00 34.97 383 LEU A N 1
ATOM 2888 C CA . LEU A 1 383 ? -7.457 13.768 -24.530 1.00 34.97 383 LEU A CA 1
ATOM 2889 C C . LEU A 1 383 ? -7.711 12.309 -24.111 1.00 34.97 383 LEU A C 1
ATOM 2891 O O . LEU A 1 383 ? -8.072 12.046 -22.961 1.00 34.97 383 LEU A O 1
ATOM 2895 N N . PRO A 1 384 ? -7.488 11.333 -25.012 1.00 30.81 384 PRO A N 1
ATOM 2896 C CA . PRO A 1 384 ? -8.143 10.026 -24.928 1.00 30.81 384 PRO A CA 1
ATOM 2897 C C . PRO A 1 384 ? -7.375 8.966 -24.114 1.00 30.81 384 PRO A C 1
ATOM 2899 O O . PRO A 1 384 ? -7.736 7.796 -24.137 1.00 30.81 384 PRO A O 1
ATOM 2902 N N . ARG A 1 385 ? -6.281 9.334 -23.431 1.00 35.56 385 ARG A N 1
ATOM 2903 C CA . ARG A 1 385 ? -5.365 8.383 -22.756 1.00 35.56 385 ARG A CA 1
ATOM 2904 C C . ARG A 1 385 ? -5.128 8.675 -21.269 1.00 35.56 385 ARG A C 1
ATOM 2906 O O . ARG A 1 385 ? -4.126 8.257 -20.705 1.00 35.56 385 ARG A O 1
ATOM 2913 N N . VAL A 1 386 ? -6.049 9.396 -20.640 1.00 38.22 386 VAL A N 1
ATOM 2914 C CA . VAL A 1 386 ? -6.006 9.706 -19.206 1.00 38.22 386 VAL A CA 1
ATOM 2915 C C . VAL A 1 386 ? -6.818 8.657 -18.448 1.00 38.22 386 VAL A C 1
ATOM 2917 O O . VAL A 1 386 ? -8.016 8.538 -18.693 1.00 38.22 386 VAL A O 1
ATOM 2920 N N . LEU A 1 387 ? -6.189 7.926 -17.522 1.00 35.16 387 LEU A N 1
ATOM 2921 C CA . LEU A 1 387 ? -6.916 7.225 -16.458 1.00 35.16 387 LEU A CA 1
ATOM 2922 C C . LEU A 1 387 ? -7.579 8.303 -15.589 1.00 35.16 387 LEU A C 1
ATOM 2924 O O . LEU A 1 387 ? -6.916 9.176 -15.034 1.00 35.16 387 LEU A O 1
ATOM 2928 N N . ARG A 1 388 ? -8.907 8.327 -15.539 1.00 40.97 388 ARG A N 1
ATOM 2929 C CA . ARG A 1 388 ? -9.661 9.359 -14.815 1.00 40.97 388 ARG A CA 1
ATOM 2930 C C . ARG A 1 388 ? -10.017 8.797 -13.436 1.00 40.97 388 ARG A C 1
ATOM 2932 O O . ARG A 1 388 ? -10.426 7.648 -13.348 1.00 40.97 388 ARG A O 1
ATOM 2939 N N . THR A 1 389 ? -9.877 9.558 -12.352 1.00 35.72 389 THR A N 1
ATOM 2940 C CA . THR A 1 389 ? -10.401 9.160 -11.026 1.00 35.72 389 THR A CA 1
ATOM 2941 C C . THR A 1 389 ? -11.199 10.326 -10.448 1.00 35.72 389 THR A C 1
ATOM 2943 O O . THR A 1 389 ? -10.860 11.482 -10.703 1.00 35.72 389 THR A O 1
ATOM 2946 N N . GLN A 1 390 ? -12.267 10.055 -9.687 1.00 34.75 390 GLN A N 1
ATOM 2947 C CA . GLN A 1 390 ? -13.176 11.100 -9.174 1.00 34.75 390 GLN A CA 1
ATOM 2948 C C . GLN A 1 390 ? -12.525 12.077 -8.183 1.00 34.75 390 GLN A C 1
ATOM 2950 O O . GLN A 1 390 ? -13.081 13.143 -7.940 1.00 34.75 390 GLN A O 1
ATOM 2955 N N . ARG A 1 391 ? -11.356 11.744 -7.617 1.00 34.56 391 ARG A N 1
ATOM 2956 C CA . ARG A 1 391 ? -10.599 12.652 -6.734 1.00 34.56 391 ARG A CA 1
ATOM 2957 C C . ARG A 1 391 ? -9.338 13.226 -7.386 1.00 34.56 391 ARG A C 1
ATOM 2959 O O . ARG A 1 391 ? -8.849 14.253 -6.934 1.00 34.56 391 ARG A O 1
ATOM 2966 N N . HIS A 1 392 ? -8.856 12.612 -8.470 1.00 31.64 392 HIS A N 1
ATOM 2967 C CA . HIS A 1 392 ? -7.686 13.035 -9.243 1.00 31.64 392 HIS A CA 1
ATOM 2968 C C . HIS A 1 392 ? -7.829 12.558 -10.704 1.00 31.64 392 HIS A C 1
ATOM 2970 O O . HIS A 1 392 ? -7.787 11.360 -10.969 1.00 31.64 392 HIS A O 1
ATOM 2976 N N . ALA A 1 393 ? -7.947 13.424 -11.711 1.00 28.94 393 ALA A N 1
ATOM 2977 C CA . ALA A 1 393 ? -7.586 12.959 -13.062 1.00 28.94 393 ALA A CA 1
ATOM 2978 C C . ALA A 1 393 ? -6.076 12.655 -13.066 1.00 28.94 393 ALA A C 1
ATOM 2980 O O . ALA A 1 393 ? -5.259 13.495 -12.690 1.00 28.94 393 ALA A O 1
ATOM 2981 N N . VAL A 1 394 ? -5.719 11.425 -13.419 1.00 32.09 394 VAL A N 1
ATOM 2982 C CA . VAL A 1 394 ? -4.346 10.938 -13.331 1.00 32.09 394 VAL A CA 1
ATOM 2983 C C . VAL A 1 394 ? -3.556 11.499 -14.501 1.00 32.09 394 VAL A C 1
ATOM 2985 O O . VAL A 1 394 ? -3.943 11.332 -15.655 1.00 32.09 394 VAL A O 1
ATOM 2988 N N . TRP A 1 395 ? -2.425 12.138 -14.234 1.00 37.00 395 TRP A N 1
ATOM 2989 C CA . TRP A 1 395 ? -1.448 12.437 -15.277 1.00 37.00 395 TRP A CA 1
ATOM 2990 C C . TRP A 1 395 ? -0.077 11.922 -14.862 1.00 37.00 395 TRP A C 1
ATOM 2992 O O . TRP A 1 395 ? 0.249 11.938 -13.680 1.00 37.00 395 TRP A O 1
ATOM 3002 N N . VAL A 1 396 ? 0.707 11.488 -15.848 1.00 32.59 396 VAL A N 1
ATOM 3003 C CA . VAL A 1 396 ? 2.117 11.122 -15.683 1.00 32.59 396 VAL A CA 1
ATOM 3004 C C . VAL A 1 396 ? 2.934 12.399 -15.823 1.00 32.59 396 VAL A C 1
ATOM 3006 O O . VAL A 1 396 ? 3.101 12.890 -16.941 1.00 32.59 396 VAL A O 1
ATOM 3009 N N . HIS A 1 397 ? 3.437 12.969 -14.724 1.00 29.80 397 HIS A N 1
ATOM 3010 C CA . HIS A 1 397 ? 4.344 14.111 -14.839 1.00 29.80 397 HIS A CA 1
ATOM 3011 C C . HIS A 1 397 ? 5.733 13.658 -15.299 1.00 29.80 397 HIS A C 1
ATOM 3013 O O . HIS A 1 397 ? 6.494 13.077 -14.538 1.00 29.80 397 HIS A O 1
ATOM 3019 N N . HIS A 1 398 ? 6.093 13.962 -16.549 1.00 33.03 398 HIS A N 1
ATOM 3020 C CA . HIS A 1 398 ? 7.473 13.845 -17.014 1.00 33.03 398 HIS A CA 1
ATOM 3021 C C . HIS A 1 398 ? 8.254 15.126 -16.684 1.00 33.03 398 HIS A C 1
ATOM 3023 O O . HIS A 1 398 ? 8.064 16.149 -17.341 1.00 33.03 398 HIS A O 1
ATOM 3029 N N . ARG A 1 399 ? 9.220 15.059 -15.760 1.00 30.42 399 ARG A N 1
ATOM 3030 C CA . ARG A 1 399 ? 10.435 15.890 -15.865 1.00 30.42 399 ARG A CA 1
ATOM 3031 C C . ARG A 1 399 ? 11.462 15.118 -16.685 1.00 30.42 399 ARG A C 1
ATOM 3033 O O . ARG A 1 399 ? 12.335 14.454 -16.144 1.00 30.42 399 ARG A O 1
ATOM 3040 N N . ALA A 1 400 ? 11.307 15.164 -18.002 1.00 29.59 400 ALA A N 1
ATOM 3041 C CA . ALA A 1 400 ? 12.260 14.608 -18.951 1.00 29.59 400 ALA A CA 1
ATOM 3042 C C . ALA A 1 400 ? 12.970 15.757 -19.673 1.00 29.59 400 ALA A C 1
ATOM 3044 O O . ALA A 1 400 ? 12.329 16.525 -20.391 1.00 29.59 400 ALA A O 1
ATOM 3045 N N . HIS A 1 401 ? 14.293 15.858 -19.528 1.00 30.84 401 HIS A N 1
ATOM 3046 C CA . HIS A 1 401 ? 15.106 16.574 -20.507 1.00 30.84 401 HIS A CA 1
ATOM 3047 C C . HIS A 1 401 ? 15.148 15.729 -21.790 1.00 30.84 401 HIS A C 1
ATOM 3049 O O . HIS A 1 401 ? 15.925 14.791 -21.906 1.00 30.84 401 HIS A O 1
ATOM 3055 N N . SER A 1 402 ? 14.287 16.105 -22.738 1.00 29.45 402 SER A N 1
ATOM 3056 C CA . SER A 1 402 ? 14.294 15.783 -24.174 1.00 29.45 402 SER A CA 1
ATOM 3057 C C . SER A 1 402 ? 14.029 14.338 -24.657 1.00 29.45 402 SER A C 1
ATOM 3059 O O . SER A 1 402 ? 14.664 13.373 -24.256 1.00 29.45 402 SER A O 1
ATOM 3061 N N . VAL A 1 403 ? 13.123 14.299 -25.648 1.00 32.09 403 VAL A N 1
ATOM 3062 C CA . VAL A 1 403 ? 12.806 13.280 -26.672 1.00 32.09 403 VAL A CA 1
ATOM 3063 C C . VAL A 1 403 ? 12.102 11.992 -26.232 1.00 32.09 403 VAL A C 1
ATOM 3065 O O . VAL A 1 403 ? 12.745 10.976 -26.012 1.00 32.09 403 VAL A O 1
ATOM 3068 N N . ILE A 1 404 ? 10.762 11.982 -26.328 1.00 29.39 404 ILE A N 1
ATOM 3069 C CA . ILE A 1 404 ? 10.032 10.839 -26.910 1.00 29.39 404 ILE A CA 1
ATOM 3070 C C . ILE A 1 404 ? 8.849 11.369 -27.748 1.00 29.39 404 ILE A C 1
ATOM 3072 O O . ILE A 1 404 ? 7.903 11.941 -27.212 1.00 29.39 404 ILE A O 1
ATOM 3076 N N . GLN A 1 405 ? 8.895 11.160 -29.069 1.00 29.16 405 GLN A N 1
ATOM 3077 C CA . GLN A 1 405 ? 7.694 11.049 -29.902 1.00 29.16 405 GLN A CA 1
ATOM 3078 C C . GLN A 1 405 ? 7.344 9.561 -30.024 1.00 29.16 405 GLN A C 1
ATOM 3080 O O . GLN A 1 405 ? 8.110 8.780 -30.583 1.00 29.16 405 GLN A O 1
ATOM 3085 N N . PRO A 1 406 ? 6.146 9.184 -29.571 1.00 31.05 406 PRO A N 1
ATOM 3086 C CA . PRO A 1 406 ? 5.164 8.559 -30.441 1.00 31.05 406 PRO A CA 1
ATOM 3087 C C . PRO A 1 406 ? 3.940 9.486 -30.482 1.00 31.05 406 PRO A C 1
ATOM 3089 O O . PRO A 1 406 ? 3.905 10.498 -29.787 1.00 31.05 406 PRO A O 1
ATOM 3092 N N . ARG A 1 407 ? 2.915 9.163 -31.277 1.00 28.39 407 ARG A N 1
ATOM 3093 C CA . ARG A 1 407 ? 1.624 9.885 -31.349 1.00 28.39 407 ARG A CA 1
ATOM 3094 C C . ARG A 1 407 ? 0.811 9.796 -30.036 1.00 28.39 407 ARG A C 1
ATOM 3096 O O . ARG A 1 407 ? -0.331 9.343 -30.022 1.00 28.39 407 ARG A O 1
ATOM 3103 N N . LEU A 1 408 ? 1.413 10.176 -28.916 1.00 33.25 408 LEU A N 1
ATOM 3104 C CA . LEU A 1 408 ? 0.793 10.380 -27.620 1.00 33.25 408 LEU A CA 1
ATOM 3105 C C . LEU A 1 408 ? 0.468 11.872 -27.518 1.00 33.25 408 LEU A C 1
ATOM 3107 O O . LEU A 1 408 ? 1.374 12.696 -27.644 1.00 33.25 408 LEU A O 1
ATOM 3111 N N . PRO A 1 409 ? -0.799 12.259 -27.324 1.00 29.97 409 PRO A N 1
ATOM 3112 C CA . PRO A 1 409 ? -1.105 13.655 -27.088 1.00 29.97 409 PRO A CA 1
ATOM 3113 C C . PRO A 1 409 ? -0.566 14.061 -25.707 1.00 29.97 409 PRO A C 1
ATOM 3115 O O . PRO A 1 409 ? -1.056 13.604 -24.676 1.00 29.97 409 PRO A O 1
ATOM 3118 N N . TYR A 1 410 ? 0.460 14.911 -25.708 1.00 32.78 410 TYR A N 1
ATOM 3119 C CA . TYR A 1 410 ? 1.050 15.530 -24.522 1.00 32.78 410 TYR A CA 1
ATOM 3120 C C . TYR A 1 410 ? 0.481 16.938 -24.319 1.00 32.78 410 TYR A C 1
ATOM 3122 O O . TYR A 1 410 ? 0.312 17.696 -25.272 1.00 32.78 410 TYR A O 1
ATOM 3130 N N . SER A 1 411 ? 0.241 17.322 -23.066 1.00 38.31 411 SER A N 1
ATOM 3131 C CA . SER A 1 411 ? -0.081 18.701 -22.687 1.00 38.31 411 SER A CA 1
ATOM 3132 C C . SER A 1 411 ? 1.029 19.270 -21.801 1.00 38.31 411 SER A C 1
ATOM 3134 O O . SER A 1 411 ? 1.236 18.752 -20.708 1.00 38.31 411 SER A O 1
ATOM 3136 N N . GLY A 1 412 ? 1.699 20.348 -22.234 1.00 36.16 412 GLY A N 1
ATOM 3137 C CA . GLY A 1 412 ? 2.454 21.224 -21.320 1.00 36.16 412 GLY A CA 1
ATOM 3138 C C . GLY A 1 412 ? 3.989 21.252 -21.386 1.00 36.16 412 GLY A C 1
ATOM 3139 O O . GLY A 1 412 ? 4.599 21.552 -20.367 1.00 36.16 412 GLY A O 1
ATOM 3140 N N . LEU A 1 413 ? 4.635 21.032 -22.536 1.00 25.84 413 LEU A N 1
ATOM 3141 C CA . LEU A 1 413 ? 6.041 21.441 -22.710 1.00 25.84 413 LEU A CA 1
ATOM 3142 C C . LEU A 1 413 ? 6.099 22.933 -23.089 1.00 25.84 413 LEU A C 1
ATOM 3144 O O . LEU A 1 413 ? 5.680 23.314 -24.180 1.00 25.84 413 LEU A O 1
ATOM 3148 N N . ARG A 1 414 ? 6.603 23.785 -22.190 1.00 26.84 414 ARG A N 1
ATOM 3149 C CA . ARG A 1 414 ? 7.214 25.071 -22.562 1.00 26.84 414 ARG A CA 1
ATOM 3150 C C . ARG A 1 414 ? 8.711 24.950 -22.313 1.00 26.84 414 ARG A C 1
ATOM 3152 O O . ARG A 1 414 ? 9.099 24.544 -21.220 1.00 26.84 414 ARG A O 1
ATOM 3159 N N . ASP A 1 415 ? 9.516 25.329 -23.301 1.00 26.06 415 ASP A N 1
ATOM 3160 C CA . ASP A 1 415 ? 10.955 25.519 -23.135 1.00 26.06 415 ASP A CA 1
ATOM 3161 C C . ASP A 1 415 ? 11.201 26.523 -22.003 1.00 26.06 415 ASP A C 1
ATOM 3163 O O . ASP A 1 415 ? 10.871 27.708 -22.097 1.00 26.06 415 ASP A O 1
ATOM 3167 N N . SER A 1 416 ? 11.762 26.046 -20.897 1.00 27.70 416 SER A N 1
ATOM 3168 C CA . SER A 1 416 ? 12.208 26.882 -19.789 1.00 27.70 416 SER A CA 1
ATOM 3169 C C . SER A 1 416 ? 13.542 27.536 -20.155 1.00 27.70 416 SER A C 1
ATOM 3171 O O . SER A 1 416 ? 14.593 27.129 -19.670 1.00 27.70 416 SER A O 1
ATOM 3173 N N . ALA A 1 417 ? 13.500 28.536 -21.036 1.00 26.19 417 ALA A N 1
ATOM 3174 C CA . ALA A 1 417 ? 14.630 29.429 -21.311 1.00 26.19 417 ALA A CA 1
ATOM 3175 C C . ALA A 1 417 ? 14.342 30.898 -20.942 1.00 26.19 417 ALA A C 1
ATOM 3177 O O . ALA A 1 417 ? 15.196 31.755 -21.129 1.00 26.19 417 ALA A O 1
ATOM 3178 N N . ALA A 1 418 ? 13.164 31.215 -20.395 1.00 28.67 418 ALA A N 1
ATOM 3179 C CA . ALA A 1 418 ? 12.767 32.602 -20.144 1.00 28.67 418 ALA A CA 1
ATOM 3180 C C . ALA A 1 418 ? 11.980 32.775 -18.836 1.00 28.67 418 ALA A C 1
ATOM 3182 O O . ALA A 1 418 ? 10.848 33.240 -18.855 1.00 28.67 418 ALA A O 1
ATOM 3183 N N . VAL A 1 419 ? 12.560 32.392 -17.696 1.00 28.91 419 VAL A N 1
ATOM 3184 C CA . VAL A 1 419 ? 12.122 32.889 -16.376 1.00 28.91 419 VAL A CA 1
ATOM 3185 C C . VAL A 1 419 ? 13.357 33.023 -15.487 1.00 28.91 419 VAL A C 1
ATOM 3187 O O . VAL A 1 419 ? 13.587 32.226 -14.587 1.00 28.91 419 VAL A O 1
ATOM 3190 N N . ASN A 1 420 ? 14.218 33.990 -15.796 1.00 27.98 420 ASN A N 1
ATOM 3191 C CA . ASN A 1 420 ? 15.264 34.407 -14.867 1.00 27.98 420 ASN A CA 1
ATOM 3192 C C . ASN A 1 420 ? 15.526 35.905 -15.029 1.00 27.98 420 ASN A C 1
ATOM 3194 O O . ASN A 1 420 ? 16.555 36.333 -15.534 1.00 27.98 420 ASN A O 1
ATOM 3198 N N . ALA A 1 421 ? 14.525 36.700 -14.668 1.00 31.58 421 ALA A N 1
ATOM 3199 C CA . ALA A 1 421 ? 14.677 38.109 -14.343 1.00 31.58 421 ALA A CA 1
ATOM 3200 C C . ALA A 1 421 ? 13.391 38.549 -13.644 1.00 31.58 421 ALA A C 1
ATOM 3202 O O . ALA A 1 421 ? 12.388 38.758 -14.317 1.00 31.58 421 ALA A O 1
ATOM 3203 N N . GLN A 1 422 ? 13.418 38.621 -12.311 1.00 24.73 422 GLN A N 1
ATOM 3204 C CA . GLN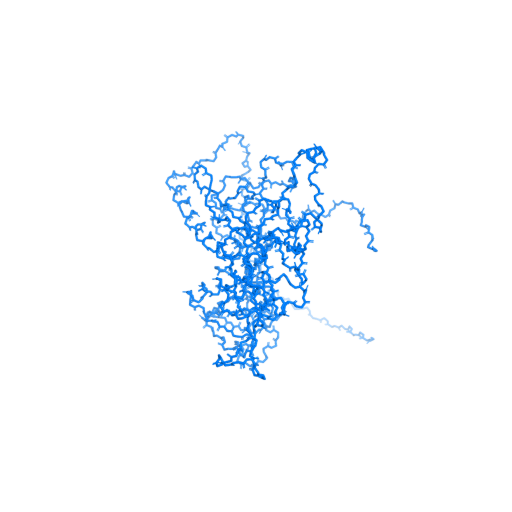 A 1 422 ? 12.866 39.716 -11.500 1.00 24.73 422 GLN A CA 1
ATOM 3205 C C . GLN A 1 422 ? 12.613 39.275 -10.047 1.00 24.73 422 GLN A C 1
ATOM 3207 O O . GLN A 1 422 ? 11.768 38.439 -9.749 1.00 24.73 422 GLN A O 1
ATOM 3212 N N . HIS A 1 423 ? 13.356 39.968 -9.185 1.00 26.56 423 HIS A N 1
ATOM 3213 C CA . HIS A 1 423 ? 13.222 40.216 -7.752 1.00 26.56 423 HIS A CA 1
ATOM 3214 C C . HIS A 1 423 ? 13.901 39.303 -6.702 1.00 26.56 423 HIS A C 1
ATOM 3216 O O . HIS A 1 423 ? 13.633 38.105 -6.637 1.00 26.56 423 HIS A O 1
ATOM 3222 N N . PRO A 1 424 ? 14.784 39.897 -5.858 1.00 30.36 424 PRO A N 1
ATOM 3223 C CA . PRO A 1 424 ? 15.548 39.226 -4.813 1.00 30.36 424 PRO A CA 1
ATOM 3224 C C . PRO A 1 424 ? 14.803 39.259 -3.470 1.00 30.36 424 PRO A C 1
ATOM 3226 O O . PRO A 1 424 ? 14.105 40.223 -3.163 1.00 30.36 424 PRO A O 1
ATOM 3229 N N . GLY A 1 425 ? 15.005 38.242 -2.633 1.00 27.02 425 GLY A N 1
ATOM 3230 C CA . GLY A 1 425 ? 14.510 38.261 -1.255 1.00 27.02 425 GLY A CA 1
ATOM 3231 C C . GLY A 1 425 ? 14.376 36.876 -0.638 1.00 27.02 425 GLY A C 1
ATOM 3232 O O . GLY A 1 425 ? 13.278 36.478 -0.269 1.00 27.02 425 GLY A O 1
ATOM 3233 N N . ALA A 1 426 ? 15.476 36.125 -0.545 1.00 28.59 426 ALA A N 1
ATOM 3234 C CA . ALA A 1 426 ? 15.512 34.893 0.238 1.00 28.59 426 ALA A CA 1
ATOM 3235 C C . ALA A 1 426 ? 16.025 35.194 1.653 1.00 28.59 426 ALA A C 1
ATOM 3237 O O . ALA A 1 426 ? 17.179 35.576 1.856 1.00 28.59 426 ALA A O 1
ATOM 3238 N N . VAL A 1 427 ? 15.116 35.009 2.607 1.00 26.30 427 VAL A N 1
ATOM 3239 C CA . VAL A 1 427 ? 15.340 34.871 4.046 1.00 26.30 427 VAL A CA 1
ATOM 3240 C C . VAL A 1 427 ? 16.349 33.741 4.300 1.00 26.30 427 VAL A C 1
ATOM 3242 O O . VAL A 1 427 ? 16.269 32.676 3.687 1.00 26.30 427 VAL A O 1
ATOM 3245 N N . ARG A 1 428 ? 17.323 33.998 5.181 1.00 27.95 428 ARG A N 1
ATOM 3246 C CA . ARG A 1 428 ? 18.322 33.023 5.643 1.00 27.95 428 ARG A CA 1
ATOM 3247 C C . ARG A 1 428 ? 17.694 32.031 6.625 1.00 27.95 428 ARG A C 1
ATOM 3249 O O . ARG A 1 428 ? 16.909 32.426 7.478 1.00 27.95 428 ARG A O 1
ATOM 3256 N N . TYR A 1 429 ? 18.106 30.773 6.501 1.00 26.84 429 TYR A N 1
ATOM 3257 C CA . TYR A 1 429 ? 17.834 29.693 7.447 1.00 26.84 429 TYR A CA 1
ATOM 3258 C C . TYR A 1 429 ? 18.449 29.971 8.826 1.00 26.84 429 TYR A C 1
ATOM 3260 O O . TYR A 1 429 ? 19.606 30.394 8.913 1.00 26.84 429 TYR A O 1
ATOM 3268 N N . GLY A 1 430 ? 17.669 29.656 9.860 1.00 31.61 430 GLY A N 1
ATOM 3269 C CA . GLY A 1 430 ? 18.043 29.411 11.249 1.00 31.61 430 GLY A CA 1
ATOM 3270 C C . GLY A 1 430 ? 17.066 28.393 11.813 1.00 31.61 430 GLY A C 1
ATOM 3271 O O . GLY A 1 430 ? 15.856 28.579 11.543 1.00 31.61 430 GLY A O 1
#

Secondary structure (DSSP, 8-state):
-----------------PPPPP------------S--------HHHHHHHHHHHHHHHHHHHHHHHH-SSHHHHHHHHHHHHHHTTPEE--TTS-----TT-EEEEEETTTEEEEEE--TT--TT---EEEE-----SEEEEEEEEEEEETTEEEEEEEEESS--GGGGTT--EEEEEEEEEEE-TTSS-S-S-PEEEEEEEEEEEEEEB-PPPPGGG-TTHHHH-----TTTS-PPEEEEHHHHHHH---HHHHHHHTTTS-HHHHHHHHHHHTS-GGGEEEEEEEEEE-SPPEEESTTS-EEE-TTHHHHHHHHHHHTT---TTHHHHHHHHHHHTTTT---TTHHHHHHHT-EEEE--B-PPPPGGGGGG--S----TT-TTPPB-SS-B--B----SS---SS----------S---S----PPP-

Organism: NCBI:txid3068

Foldseek 3Di:
DDDDDDDDDDDDDDDPPDPDDDPDPPPPPPPDDDPDDDPDDDPVVVLVVLLVVLLVVLVVLLVLQLQLQFLLSNLVVLVVVQVVVVADEDDPPDADQDAAQHKYKYDDPSRFIWIDGHHNPDAQLAAAEAEAAGSHDWFKKFDQQQFDDDPQFTWGFTDTDPDDPLVVQAPFQKWKWFKFWFFADPVPDDDDDDTDIDIDIFTRLGRQWHQHDDDCVVVVCCVPVPDDDDCRPRPIITRGGNVCCVVPNPQPQLVVLCVSRHDSSVLVVRCVRVVHGSNRGPDIIMTIGRSDRWAQDDPSSLAIDDPPVFPSVSVVVSSVPHHDDVVLVVLVSNSCSNVVNDPPPCSSVSHHVNYDYWHWGWDAACDPVPNVPDDDDHDPPPASPWRCHNRGGTDTDGPDPDDDDDPHDDPDDDPPPPDDDDDDDDDDDD

Radius of gyration: 29.05 Å; chains: 1; bounding box: 84×69×76 Å